Protein AF-0000000077437365 (afdb_homodimer)

Organism: NCBI:txid325984

Radius of gyration: 22.64 Å; Cα contacts (8 Å, |Δi|>4): 646; chains: 2; bounding box: 51×60×56 Å

Secondary structure (DSSP, 8-state):
----SEEEEE-TT-HHHHHHHHHHHHHT---EEEE--TTS--HHHHHH-TTT--S-EEEETTEEEESHHHHHHHHHHHS-SSS--S-SSHHHHHHHHHHHHHIIIIIHHHHHHHHH--HHHHHHHHHHHHHHHHHHHGGGTT-SBTTBSS--HHHHHHTHHHHHHHHHHHHHT--SS-TTT-HHHHHHHHHHHTSHHHHHHSPPHHHHHHHHHHHHHHHHTT----/----SEEEEE-TT-HHHHHHHHHHHHHT---EEEE--TTS--HHHHHH-TTT--S-EEEETTEEEESHHHHHHHHHHHS-SSS--S-SSHHHHHHHHHHHHHIIIIIHHHHHHHHH--HHHHHHHHHHHHHHHHHHHGGGTT-SBTTBSS--HHHHHHTHHHHHHHHHHHHHT--SS-TTT-HHHHHHHHHHHTSHHHHHHSPPHHHHHHHHHHHHHHHHTT----

pLDDT: mean 95.05, std 9.19, range [33.5, 98.88]

Structure (mmCIF, N/CA/C/O backbone):
data_AF-0000000077437365-model_v1
#
loop_
_entity.id
_entity.type
_entity.pdbx_description
1 polymer 'glutathione transferase'
#
loop_
_atom_site.group_PDB
_atom_site.id
_atom_site.type_symbol
_atom_site.label_atom_id
_atom_site.label_alt_id
_atom_site.label_comp_id
_atom_site.label_asym_id
_atom_site.label_entity_id
_atom_site.label_seq_id
_atom_site.pdbx_PDB_ins_code
_atom_site.Cartn_x
_atom_site.Cartn_y
_atom_site.Cartn_z
_atom_site.occupancy
_atom_site.B_iso_or_equiv
_atom_site.auth_seq_id
_atom_site.auth_comp_id
_atom_site.auth_asym_id
_atom_site.auth_atom_id
_atom_site.pdbx_PDB_model_num
ATOM 1 N N . MET A 1 1 ? -15.305 -13.414 27.797 1 33.5 1 MET A N 1
ATOM 2 C CA . MET A 1 1 ? -16.156 -12.352 27.297 1 33.5 1 MET A CA 1
ATOM 3 C C . MET A 1 1 ? -15.422 -11.492 26.266 1 33.5 1 MET A C 1
ATOM 5 O O . MET A 1 1 ? -14.312 -11.023 26.531 1 33.5 1 MET A O 1
ATOM 9 N N . GLY A 1 2 ? -15.43 -11.703 24.984 1 44.16 2 GLY A N 1
ATOM 10 C CA . GLY A 1 2 ? -14.586 -11.062 23.984 1 44.16 2 GLY A CA 1
ATOM 11 C C . GLY A 1 2 ? -14.422 -9.57 24.219 1 44.16 2 GLY A C 1
ATOM 12 O O . GLY A 1 2 ? -15.297 -8.93 24.797 1 44.16 2 GLY A O 1
ATOM 13 N N . GLU A 1 3 ? -13.312 -9.008 24.547 1 58.38 3 GLU A N 1
ATOM 14 C CA . GLU A 1 3 ? -13.109 -7.59 24.844 1 58.38 3 GLU A CA 1
ATOM 15 C C . GLU A 1 3 ? -13.867 -6.703 23.859 1 58.38 3 GLU A C 1
ATOM 17 O O . GLU A 1 3 ? -13.641 -6.785 22.641 1 58.38 3 GLU A O 1
ATOM 22 N N . LYS A 1 4 ? -15.164 -6.273 24.141 1 76.44 4 LYS A N 1
ATOM 23 C CA . LYS A 1 4 ? -16.031 -5.371 23.391 1 76.44 4 LYS A CA 1
ATOM 24 C C . LYS A 1 4 ? -15.469 -3.955 23.375 1 76.44 4 LYS A C 1
ATOM 26 O O . LYS A 1 4 ? -14.82 -3.527 24.344 1 76.44 4 LYS A O 1
ATOM 31 N N . GLY A 1 5 ? -15.398 -3.414 22.234 1 92.94 5 GLY A N 1
ATOM 32 C CA . GLY A 1 5 ? -15.031 -2.014 22.109 1 92.94 5 GLY A CA 1
ATOM 33 C C . GLY A 1 5 ? -13.953 -1.767 21.078 1 92.94 5 GLY A C 1
ATOM 34 O O . GLY A 1 5 ? -13.688 -2.621 20.219 1 92.94 5 GLY A O 1
ATOM 35 N N . VAL A 1 6 ? -13.477 -0.601 21.016 1 97.94 6 VAL A N 1
ATOM 36 C CA . VAL A 1 6 ? -12.469 -0.146 20.062 1 97.94 6 VAL A CA 1
ATOM 37 C C . VAL A 1 6 ? -11.234 0.334 20.797 1 97.94 6 VAL A C 1
ATOM 39 O O . VAL A 1 6 ? -11.328 1.179 21.703 1 97.94 6 VAL A O 1
ATOM 42 N N . LYS A 1 7 ? -10.062 -0.331 20.484 1 98.44 7 LYS A N 1
ATOM 43 C CA . LYS A 1 7 ? -8.766 0.087 21.016 1 98.44 7 LYS A CA 1
ATOM 44 C C . LYS A 1 7 ? -7.809 0.462 19.875 1 98.44 7 LYS A C 1
ATOM 46 O O . LYS A 1 7 ? -7.781 -0.195 18.844 1 98.44 7 LYS A O 1
ATOM 51 N N . LEU A 1 8 ? -7.121 1.479 20.125 1 98.69 8 LEU A N 1
ATOM 52 C CA . LEU A 1 8 ? -6.09 1.89 19.172 1 98.69 8 LEU A CA 1
ATOM 53 C C . LEU A 1 8 ? -4.715 1.881 19.828 1 98.69 8 LEU A C 1
ATOM 55 O O . LEU A 1 8 ? -4.453 2.67 20.734 1 98.69 8 LEU A O 1
ATOM 59 N N . PHE A 1 9 ? -3.896 0.957 19.422 1 98.81 9 PHE A N 1
ATOM 60 C CA . PHE A 1 9 ? -2.498 0.958 19.828 1 98.81 9 PHE A CA 1
ATOM 61 C C . PHE A 1 9 ? -1.676 1.894 18.953 1 98.81 9 PHE A C 1
ATOM 63 O O . PHE A 1 9 ? -1.626 1.725 17.734 1 98.81 9 PHE A O 1
ATOM 70 N N . GLY A 1 10 ? -1.161 2.904 19.484 1 98.25 10 GLY A N 1
ATOM 71 C CA . GLY A 1 10 ? -0.359 3.906 18.797 1 98.25 10 GLY A CA 1
ATOM 72 C C . GLY A 1 10 ? 0.578 4.652 19.734 1 98.25 10 GLY A C 1
ATOM 73 O O . GLY A 1 10 ? 0.905 4.168 20.812 1 98.25 10 GLY A O 1
ATOM 74 N N . THR A 1 11 ? 1.2 5.715 19.266 1 97.25 11 THR A N 1
ATOM 75 C CA . THR A 1 11 ? 1.955 6.66 20.078 1 97.25 11 THR A CA 1
ATOM 76 C C . THR A 1 11 ? 1.643 8.094 19.672 1 97.25 11 THR A C 1
ATOM 78 O O . THR A 1 11 ? 1.29 8.359 18.531 1 97.25 11 THR A O 1
ATOM 81 N N . TRP A 1 12 ? 1.756 8.969 20.547 1 94.12 12 TRP A N 1
ATOM 82 C CA . TRP A 1 12 ? 1.312 10.344 20.359 1 94.12 12 TRP A CA 1
ATOM 83 C C . TRP A 1 12 ? 2.166 11.055 19.297 1 94.12 12 TRP A C 1
ATOM 85 O O . TRP A 1 12 ? 1.71 12 18.656 1 94.12 12 TRP A O 1
ATOM 95 N N . VAL A 1 13 ? 3.307 10.594 19.078 1 94.5 13 VAL A N 1
ATOM 96 C CA . VAL A 1 13 ? 4.223 11.289 18.188 1 94.5 13 VAL A CA 1
ATOM 97 C C . VAL A 1 13 ? 4.086 10.734 16.781 1 94.5 13 VAL A C 1
ATOM 99 O O . VAL A 1 13 ? 4.641 11.297 15.828 1 94.5 13 VAL A O 1
ATOM 102 N N . SER A 1 14 ? 3.393 9.641 16.578 1 96.19 14 SER A N 1
ATOM 103 C CA . SER A 1 14 ? 3.352 8.945 15.305 1 96.19 14 SER A CA 1
ATOM 104 C C . SER A 1 14 ? 2.301 9.547 14.375 1 96.19 14 SER A C 1
ATOM 106 O O . SER A 1 14 ? 1.108 9.539 14.695 1 96.19 14 SER A O 1
ATOM 108 N N . PRO A 1 15 ? 2.723 10.008 13.234 1 96.88 15 PRO A N 1
ATOM 109 C CA . PRO A 1 15 ? 1.74 10.5 12.266 1 96.88 15 PRO A CA 1
ATOM 110 C C . PRO A 1 15 ? 0.809 9.398 11.766 1 96.88 15 PRO A C 1
ATOM 112 O O . PRO A 1 15 ? -0.295 9.688 11.289 1 96.88 15 PRO A O 1
ATOM 115 N N . PHE A 1 16 ? 1.239 8.133 11.812 1 98.12 16 PHE A N 1
ATOM 116 C CA . PHE A 1 16 ? 0.418 7.02 11.359 1 98.12 16 PHE A CA 1
ATOM 117 C C . PHE A 1 16 ? -0.688 6.719 12.367 1 98.12 16 PHE A C 1
ATOM 119 O O . PHE A 1 16 ? -1.803 6.359 11.977 1 98.12 16 PHE A O 1
ATOM 126 N N . SER A 1 17 ? -0.371 6.867 13.625 1 98.31 17 SER A N 1
ATOM 127 C CA . SER A 1 17 ? -1.405 6.762 14.648 1 98.31 17 SER A CA 1
ATOM 128 C C . SER A 1 17 ? -2.447 7.863 14.492 1 98.31 17 SER A C 1
ATOM 130 O O . SER A 1 17 ? -3.645 7.621 14.664 1 98.31 17 SER A O 1
ATOM 132 N N . LEU A 1 18 ? -1.941 9.039 14.188 1 98.19 18 LEU A N 1
ATOM 133 C CA . LEU A 1 18 ? -2.83 10.188 14.039 1 98.19 18 LEU A CA 1
ATOM 134 C C . LEU A 1 18 ? -3.822 9.961 12.906 1 98.19 18 LEU A C 1
ATOM 136 O O . LEU A 1 18 ? -4.977 10.383 12.992 1 98.19 18 LEU A O 1
ATOM 140 N N . ARG A 1 19 ? -3.396 9.328 11.797 1 98.69 19 ARG A N 1
ATOM 141 C CA . ARG A 1 19 ? -4.297 8.984 10.703 1 98.69 19 ARG A CA 1
ATOM 142 C C . ARG A 1 19 ? -5.539 8.266 11.211 1 98.69 19 ARG A C 1
ATOM 144 O O . ARG A 1 19 ? -6.664 8.656 10.891 1 98.69 19 ARG A O 1
ATOM 151 N N . VAL A 1 20 ? -5.301 7.262 12.047 1 98.75 20 VAL A N 1
ATOM 152 C CA . VAL A 1 20 ? -6.379 6.398 12.516 1 98.75 20 VAL A CA 1
ATOM 153 C C . VAL A 1 20 ? -7.254 7.164 13.508 1 98.75 20 VAL A C 1
ATOM 155 O O . VAL A 1 20 ? -8.484 7.062 13.469 1 98.75 20 VAL A O 1
ATOM 158 N N . GLU A 1 21 ? -6.621 7.977 14.336 1 98.62 21 GLU A N 1
ATOM 159 C CA . GLU A 1 21 ? -7.383 8.789 15.273 1 98.62 21 GLU A CA 1
ATOM 160 C C . GLU A 1 21 ? -8.328 9.742 14.539 1 98.62 21 GLU A C 1
ATOM 162 O O . GLU A 1 21 ? -9.492 9.875 14.922 1 98.62 21 GLU A O 1
ATOM 167 N N . LEU A 1 22 ? -7.812 10.398 13.562 1 98.62 22 LEU A N 1
ATOM 168 C CA . LEU A 1 22 ? -8.641 11.328 12.805 1 98.62 22 LEU A CA 1
ATOM 169 C C . LEU A 1 22 ? -9.828 10.617 12.172 1 98.62 22 LEU A C 1
ATOM 171 O O . LEU A 1 22 ? -10.953 11.125 12.203 1 98.62 22 LEU A O 1
ATOM 175 N N . ALA A 1 23 ? -9.609 9.43 11.586 1 98.62 23 ALA A N 1
ATOM 176 C CA . ALA A 1 23 ? -10.695 8.656 10.984 1 98.62 23 ALA A CA 1
ATOM 177 C C . ALA A 1 23 ? -11.766 8.312 12.016 1 98.62 23 ALA A C 1
ATOM 179 O O . ALA A 1 23 ? -12.961 8.484 11.758 1 98.62 23 ALA A O 1
ATOM 180 N N . LEU A 1 24 ? -11.328 7.824 13.195 1 98.5 24 LEU A N 1
ATOM 181 C CA . LEU A 1 24 ? -12.25 7.441 14.25 1 98.5 24 LEU A CA 1
ATOM 182 C C . LEU A 1 24 ? -13.062 8.648 14.727 1 98.5 24 LEU A C 1
ATOM 184 O O . LEU A 1 24 ? -14.273 8.555 14.891 1 98.5 24 LEU A O 1
ATOM 188 N N . LYS A 1 25 ? -12.422 9.75 14.898 1 98.25 25 LYS A N 1
ATOM 189 C CA . LYS A 1 25 ? -13.078 10.953 15.398 1 98.25 25 LYS A CA 1
ATOM 190 C C . LYS A 1 25 ? -14.062 11.516 14.375 1 98.25 25 LYS A C 1
ATOM 192 O O . LYS A 1 25 ? -15.156 11.953 14.734 1 98.25 25 LYS A O 1
ATOM 197 N N . LEU A 1 26 ? -13.641 11.531 13.141 1 98.06 26 LEU A N 1
ATOM 198 C CA . LEU A 1 26 ? -14.539 11.992 12.094 1 98.06 26 LEU A CA 1
ATOM 199 C C . LEU A 1 26 ? -15.812 11.148 12.062 1 98.06 26 LEU A C 1
ATOM 201 O O . LEU A 1 26 ? -16.906 11.664 11.789 1 98.06 26 LEU A O 1
ATOM 205 N N . LYS A 1 27 ? -15.656 9.812 12.367 1 97.62 27 LYS A N 1
ATOM 206 C CA . LYS A 1 27 ? -16.781 8.883 12.344 1 97.62 27 LYS A CA 1
ATOM 207 C C . LYS A 1 27 ? -17.547 8.906 13.664 1 97.62 27 LYS A C 1
ATOM 209 O O . LYS A 1 27 ? -18.609 8.297 13.789 1 97.62 27 LYS A O 1
ATOM 214 N N . GLY A 1 28 ? -17 9.586 14.625 1 96.94 28 GLY A N 1
ATOM 215 C CA . GLY A 1 28 ? -17.625 9.656 15.93 1 96.94 28 GLY A CA 1
ATOM 216 C C . GLY A 1 28 ? -17.516 8.359 16.719 1 96.94 28 GLY A C 1
ATOM 217 O O . GLY A 1 28 ? -18.391 8.039 17.516 1 96.94 28 GLY A O 1
ATOM 218 N N . VAL A 1 29 ? -16.531 7.613 16.5 1 97.12 29 VAL A N 1
ATOM 219 C CA . VAL A 1 29 ? -16.344 6.328 17.156 1 97.12 29 VAL A CA 1
ATOM 220 C C . VAL A 1 29 ? -15.547 6.523 18.453 1 97.12 29 VAL A C 1
ATOM 222 O O . VAL A 1 29 ? -14.461 7.102 18.438 1 97.12 29 VAL A O 1
ATOM 225 N N . GLU A 1 30 ? -16.062 6.082 19.531 1 97.06 30 GLU A N 1
ATOM 226 C CA . GLU A 1 30 ? -15.336 6.082 20.797 1 97.06 30 GLU A CA 1
ATOM 227 C C . GLU A 1 30 ? -14.281 4.977 20.812 1 97.06 30 GLU A C 1
ATOM 229 O O . GLU A 1 30 ? -14.531 3.863 20.359 1 97.06 30 GLU A O 1
ATOM 234 N N . TYR A 1 31 ? -13.125 5.344 21.391 1 97.88 31 TYR A N 1
ATOM 235 C CA . TYR A 1 31 ? -12.039 4.363 21.438 1 97.88 31 TYR A CA 1
ATOM 236 C C . TYR A 1 31 ? -11.125 4.617 22.625 1 97.88 31 TYR A C 1
ATOM 238 O O . TYR A 1 31 ? -11.102 5.723 23.172 1 97.88 31 TYR A O 1
ATOM 246 N N . GLU A 1 32 ? -10.461 3.582 23 1 97.88 32 GLU A N 1
ATOM 247 C CA . GLU A 1 32 ? -9.383 3.668 23.984 1 97.88 32 GLU A CA 1
ATOM 248 C C . GLU A 1 32 ? -8.023 3.74 23.312 1 97.88 32 GLU A C 1
ATOM 250 O O . GLU A 1 32 ? -7.684 2.883 22.484 1 97.88 32 GLU A O 1
ATOM 255 N N . PHE A 1 33 ? -7.332 4.754 23.609 1 97.56 33 PHE A N 1
ATOM 256 C CA . PHE A 1 33 ? -5.996 4.91 23.047 1 97.56 33 PHE A CA 1
ATOM 257 C C . PHE A 1 33 ? -4.949 4.25 23.938 1 97.56 33 PHE A C 1
ATOM 259 O O . PHE A 1 33 ? -4.824 4.598 25.109 1 97.56 33 PHE A O 1
ATOM 266 N N . MET A 1 34 ? -4.266 3.311 23.406 1 97.75 34 MET A N 1
ATOM 267 C CA . MET A 1 34 ? -3.178 2.611 24.078 1 97.75 34 MET A CA 1
ATOM 268 C C . MET A 1 34 ? -1.824 3.152 23.641 1 97.75 34 MET A C 1
ATOM 270 O O . MET A 1 34 ? -1.322 2.785 22.578 1 97.75 34 MET A O 1
ATOM 274 N N . ASP A 1 35 ? -1.253 3.98 24.438 1 96.75 35 ASP A N 1
ATOM 275 C CA . ASP A 1 35 ? 0.008 4.637 24.109 1 96.75 35 ASP A CA 1
ATOM 276 C C . ASP A 1 35 ? 1.184 3.672 24.25 1 96.75 35 ASP A C 1
ATOM 278 O O . ASP A 1 35 ? 1.515 3.26 25.375 1 96.75 35 ASP A O 1
ATOM 282 N N . GLU A 1 36 ? 1.827 3.357 23.203 1 97.44 36 GLU A N 1
ATOM 283 C CA . GLU A 1 36 ? 2.887 2.352 23.172 1 97.44 36 GLU A CA 1
ATOM 284 C C . GLU A 1 36 ? 4.262 2.994 23.312 1 97.44 36 GLU A C 1
ATOM 286 O O . GLU A 1 36 ? 4.492 4.102 22.812 1 97.44 36 GLU A O 1
ATOM 291 N N . ASP A 1 37 ? 5.156 2.297 24 1 94.94 37 ASP A N 1
ATOM 292 C CA . ASP A 1 37 ? 6.59 2.57 23.984 1 94.94 37 ASP A CA 1
ATOM 293 C C . ASP A 1 37 ? 7.281 1.811 22.859 1 94.94 37 ASP A C 1
ATOM 295 O O . ASP A 1 37 ? 7.414 0.586 22.906 1 94.94 37 ASP A O 1
ATOM 299 N N . LEU A 1 38 ? 7.746 2.535 21.953 1 92.19 38 LEU A N 1
ATOM 300 C CA . LEU A 1 38 ? 8.281 1.894 20.766 1 92.19 38 LEU A CA 1
ATOM 301 C C . LEU A 1 38 ? 9.594 1.177 21.062 1 92.19 38 LEU A C 1
ATOM 303 O O . LEU A 1 38 ? 10.016 0.298 20.312 1 92.19 38 LEU A O 1
ATOM 307 N N . GLN A 1 39 ? 10.234 1.602 22.094 1 92.19 39 GLN A N 1
ATOM 308 C CA . GLN A 1 39 ? 11.461 0.928 22.5 1 92.19 39 GLN A CA 1
ATOM 309 C C . GLN A 1 39 ? 11.156 -0.346 23.281 1 92.19 39 GLN A C 1
ATOM 311 O O . GLN A 1 39 ? 12 -1.245 23.359 1 92.19 39 GLN A O 1
ATOM 316 N N . ASN A 1 40 ? 10.062 -0.322 23.891 1 95.31 40 ASN A N 1
ATOM 317 C CA . ASN A 1 40 ? 9.586 -1.465 24.656 1 95.31 40 ASN A CA 1
ATOM 318 C C . ASN A 1 40 ? 8.117 -1.753 24.375 1 95.31 40 ASN A C 1
ATOM 320 O O . ASN A 1 40 ? 7.254 -1.478 25.219 1 95.31 40 ASN A O 1
ATOM 324 N N . LYS A 1 41 ? 7.887 -2.391 23.312 1 96.94 41 LYS A N 1
ATOM 325 C CA . LYS A 1 41 ? 6.527 -2.641 22.859 1 96.94 41 LYS A CA 1
ATOM 326 C C . LYS A 1 41 ? 5.773 -3.557 23.812 1 96.94 41 LYS A C 1
ATOM 328 O O . LYS A 1 41 ? 6.344 -4.512 24.344 1 96.94 41 LYS A O 1
ATOM 333 N N . SER A 1 42 ? 4.562 -3.344 24.062 1 97.75 42 SER A N 1
ATOM 334 C CA . SER A 1 42 ? 3.756 -4.113 25.016 1 97.75 42 SER A CA 1
ATOM 335 C C . SER A 1 42 ? 3.477 -5.516 24.484 1 97.75 42 SER A C 1
ATOM 337 O O . SER A 1 42 ? 3.451 -5.73 23.266 1 97.75 42 SER A O 1
ATOM 339 N N . GLN A 1 43 ? 3.229 -6.402 25.359 1 97.56 43 GLN A N 1
ATOM 340 C CA . GLN A 1 43 ? 2.842 -7.762 24.984 1 97.56 43 GLN A CA 1
ATOM 341 C C . GLN A 1 43 ? 1.502 -7.773 24.266 1 97.56 43 GLN A C 1
ATOM 343 O O . GLN A 1 43 ? 1.283 -8.602 23.375 1 97.56 43 GLN A O 1
ATOM 348 N N . GLU A 1 44 ? 0.685 -6.855 24.594 1 97.06 44 GLU A N 1
ATOM 349 C CA . GLU A 1 44 ? -0.625 -6.77 23.969 1 97.06 44 GLU A CA 1
ATOM 350 C C . GLU A 1 44 ? -0.499 -6.387 22.484 1 97.06 44 GLU A C 1
ATOM 352 O O . GLU A 1 44 ? -1.136 -6.996 21.625 1 97.06 44 GLU A O 1
ATOM 357 N N . LEU A 1 45 ? 0.333 -5.371 22.219 1 97.88 45 LEU A N 1
ATOM 358 C CA . LEU A 1 45 ? 0.565 -4.984 20.844 1 97.88 45 LEU A CA 1
ATOM 359 C C . LEU A 1 45 ? 1.13 -6.148 20.031 1 97.88 45 LEU A C 1
ATOM 361 O O . LEU A 1 45 ? 0.66 -6.43 18.922 1 97.88 45 LEU A O 1
ATOM 365 N N . LEU A 1 46 ? 2.09 -6.836 20.656 1 97.75 46 LEU A N 1
ATOM 366 C CA . LEU A 1 46 ? 2.744 -7.945 19.969 1 97.75 46 LEU A CA 1
ATOM 367 C C . LEU A 1 46 ? 1.775 -9.102 19.766 1 97.75 46 LEU A C 1
ATOM 369 O O . LEU A 1 46 ? 1.865 -9.82 18.766 1 97.75 46 LEU A O 1
ATOM 373 N N . HIS A 1 47 ? 0.836 -9.258 20.641 1 97.44 47 HIS A N 1
ATOM 374 C CA . HIS A 1 47 ? -0.209 -10.266 20.516 1 97.44 47 HIS A CA 1
ATOM 375 C C . HIS A 1 47 ? -1.142 -9.938 19.344 1 97.44 47 HIS A C 1
ATOM 377 O O . HIS A 1 47 ? -1.458 -10.805 18.531 1 97.44 47 HIS A O 1
ATOM 383 N N . TYR A 1 48 ? -1.511 -8.68 19.219 1 97.19 48 TYR A N 1
ATOM 384 C CA . TYR A 1 48 ? -2.494 -8.273 18.234 1 97.19 48 TYR A CA 1
ATOM 385 C C . TYR A 1 48 ? -1.846 -8.102 16.859 1 97.19 48 TYR A C 1
ATOM 387 O O . TYR A 1 48 ? -2.523 -8.172 15.828 1 97.19 48 TYR A O 1
ATOM 395 N N . ASN A 1 49 ? -0.572 -7.891 16.859 1 97.38 49 ASN A N 1
ATOM 396 C CA . ASN A 1 49 ? 0.158 -7.77 15.602 1 97.38 49 ASN A CA 1
ATOM 397 C C . ASN A 1 49 ? 1.496 -8.5 15.648 1 97.38 49 ASN A C 1
ATOM 399 O O . ASN A 1 49 ? 2.555 -7.871 15.617 1 97.38 49 ASN A O 1
ATOM 403 N N . PRO A 1 50 ? 1.477 -9.781 15.625 1 96.19 50 PRO A N 1
ATOM 404 C CA . PRO A 1 50 ? 2.699 -10.578 15.734 1 96.19 50 PRO A CA 1
ATOM 405 C C . PRO A 1 50 ? 3.518 -10.586 14.445 1 96.19 50 PRO A C 1
ATOM 407 O O . PRO A 1 50 ? 4.672 -11.023 14.453 1 96.19 50 PRO A O 1
ATOM 410 N N . ILE A 1 51 ? 2.965 -10.117 13.414 1 95.31 51 ILE A N 1
ATOM 411 C CA . ILE A 1 51 ? 3.6 -10.242 12.109 1 95.31 51 ILE A CA 1
ATOM 412 C C . ILE A 1 51 ? 4.543 -9.062 11.875 1 95.31 51 ILE A C 1
ATOM 414 O O . ILE A 1 51 ? 5.75 -9.25 11.719 1 95.31 51 ILE A O 1
ATOM 418 N N . THR A 1 52 ? 4.004 -7.836 11.906 1 95.12 52 THR A N 1
ATOM 419 C CA . THR A 1 52 ? 4.832 -6.672 11.617 1 95.12 52 THR A CA 1
ATOM 420 C C . THR A 1 52 ? 5.289 -6 12.914 1 95.12 52 THR A C 1
ATOM 422 O O . THR A 1 52 ? 6.246 -5.223 12.906 1 95.12 52 THR A O 1
ATOM 425 N N . LYS A 1 53 ? 4.477 -6.18 13.992 1 96.81 53 LYS A N 1
ATOM 426 C CA . LYS A 1 53 ? 4.797 -5.676 15.32 1 96.81 53 LYS A CA 1
ATOM 427 C C . LYS A 1 53 ? 4.879 -4.152 15.328 1 96.81 53 LYS A C 1
ATOM 429 O O . LYS A 1 53 ? 5.621 -3.568 16.125 1 96.81 53 LYS A O 1
ATOM 434 N N . LYS A 1 54 ? 4.191 -3.533 14.414 1 97.12 54 LYS A N 1
ATOM 435 C CA . LYS A 1 54 ? 4.227 -2.08 14.281 1 97.12 54 LYS A CA 1
ATOM 436 C C . LYS A 1 54 ? 2.906 -1.459 14.734 1 97.12 54 LYS A C 1
ATOM 438 O O . LYS A 1 54 ? 1.906 -2.16 14.898 1 97.12 54 LYS A O 1
ATOM 443 N N . ILE A 1 55 ? 2.971 -0.203 15.031 1 98 55 ILE A N 1
ATOM 444 C CA . ILE A 1 55 ? 1.775 0.613 15.219 1 98 55 ILE A CA 1
ATOM 445 C C . ILE A 1 55 ? 1.455 1.359 13.922 1 98 55 ILE A C 1
ATOM 447 O O . ILE A 1 55 ? 2.33 1.542 13.07 1 98 55 ILE A O 1
ATOM 451 N N . PRO A 1 56 ? 0.199 1.744 13.727 1 98.62 56 PRO A N 1
ATOM 452 C CA . PRO A 1 56 ? -0.968 1.578 14.602 1 98.62 56 PRO A CA 1
ATOM 453 C C . PRO A 1 56 ? -1.628 0.209 14.445 1 98.62 56 PRO A C 1
ATOM 455 O O . PRO A 1 56 ? -1.51 -0.422 13.391 1 98.62 56 PRO A O 1
ATOM 458 N N . VAL A 1 57 ? -2.223 -0.266 15.492 1 98.81 57 VAL A N 1
ATOM 459 C CA . VAL A 1 57 ? -3.109 -1.425 15.469 1 98.81 57 VAL A CA 1
ATOM 460 C C . VAL A 1 57 ? -4.473 -1.05 16.047 1 98.81 57 VAL A C 1
ATOM 462 O O . VAL A 1 57 ? -4.559 -0.563 17.172 1 98.81 57 VAL A O 1
ATOM 465 N N . LEU A 1 58 ? -5.488 -1.19 15.258 1 98.88 58 LEU A N 1
ATOM 466 C CA . LEU A 1 58 ? -6.859 -1.038 15.727 1 98.88 58 LEU A CA 1
ATOM 467 C C . LEU A 1 58 ? -7.457 -2.387 16.109 1 98.88 58 LEU A C 1
ATOM 469 O O . LEU A 1 58 ? -7.391 -3.346 15.336 1 98.88 58 LEU A O 1
ATOM 473 N N . VAL A 1 59 ? -7.91 -2.494 17.312 1 98.62 59 VAL A N 1
ATOM 474 C CA . VAL A 1 59 ? -8.609 -3.697 17.75 1 98.62 59 VAL A CA 1
ATOM 475 C C . VAL A 1 59 ? -10.102 -3.406 17.891 1 98.62 59 VAL A C 1
ATOM 477 O O . VAL A 1 59 ? -10.5 -2.588 18.719 1 98.62 59 VAL A O 1
ATOM 480 N N . HIS A 1 60 ? -10.906 -3.959 17.016 1 98.31 60 HIS A N 1
ATOM 481 C CA . HIS A 1 60 ? -12.359 -3.826 17.047 1 98.31 60 HIS A CA 1
ATOM 482 C C . HIS A 1 60 ? -13.031 -5.148 17.406 1 98.31 60 HIS A C 1
ATOM 484 O O . HIS A 1 60 ? -13.039 -6.086 16.609 1 98.31 60 HIS A O 1
ATOM 490 N N . ASN A 1 61 ? -13.609 -5.285 18.641 1 96.25 61 ASN A N 1
ATOM 491 C CA . ASN A 1 61 ? -14.227 -6.512 19.141 1 96.25 61 ASN A CA 1
ATOM 492 C C . ASN A 1 61 ? -13.266 -7.695 19.062 1 96.25 61 ASN A C 1
ATOM 494 O O . ASN A 1 61 ? -13.602 -8.734 18.484 1 96.25 61 ASN A O 1
ATOM 498 N N . ALA A 1 62 ? -12.039 -7.418 19.484 1 95.12 62 ALA A N 1
ATOM 499 C CA . ALA A 1 62 ? -10.984 -8.414 19.656 1 95.12 62 ALA A CA 1
ATOM 500 C C . ALA A 1 62 ? -10.383 -8.805 18.312 1 95.12 62 ALA A C 1
ATOM 502 O O . ALA A 1 62 ? -9.617 -9.766 18.219 1 95.12 62 ALA A O 1
ATOM 503 N N . LYS A 1 63 ? -10.711 -8.062 17.266 1 97 63 LYS A N 1
ATOM 504 C CA . LYS A 1 63 ? -10.156 -8.305 15.945 1 97 63 LYS A CA 1
ATOM 505 C C . LYS A 1 63 ? -9.133 -7.227 15.57 1 97 63 LYS A C 1
ATOM 507 O O . LYS A 1 63 ? -9.484 -6.055 15.445 1 97 63 LYS A O 1
ATOM 512 N N . PRO A 1 64 ? -7.918 -7.59 15.367 1 98.31 64 PRO A N 1
ATOM 513 C CA . PRO A 1 64 ? -6.863 -6.602 15.117 1 98.31 64 PRO A CA 1
ATOM 514 C C . PRO A 1 64 ? -6.75 -6.223 13.641 1 98.31 64 PRO A C 1
ATOM 516 O O . PRO A 1 64 ? -6.938 -7.07 12.766 1 98.31 64 PRO A O 1
ATOM 519 N N . LEU A 1 65 ? -6.492 -5.031 13.414 1 98.5 65 LEU A N 1
ATOM 520 C CA . LEU A 1 65 ? -6.188 -4.469 12.102 1 98.5 65 LEU A CA 1
ATOM 521 C C . LEU A 1 65 ? -4.895 -3.656 12.148 1 98.5 65 LEU A C 1
ATOM 523 O O . LEU A 1 65 ? -4.699 -2.842 13.055 1 98.5 65 LEU A O 1
ATOM 527 N N . ALA A 1 66 ? -4.051 -3.889 11.125 1 98.06 66 ALA A N 1
ATOM 528 C CA . ALA A 1 66 ? -2.801 -3.137 11.031 1 98.06 66 ALA A CA 1
ATOM 529 C C . ALA A 1 66 ? -2.699 -2.402 9.703 1 98.06 66 ALA A C 1
ATOM 531 O O . ALA A 1 66 ? -3.502 -2.637 8.797 1 98.06 66 ALA A O 1
ATOM 532 N N . GLU A 1 67 ? -1.693 -1.526 9.609 1 9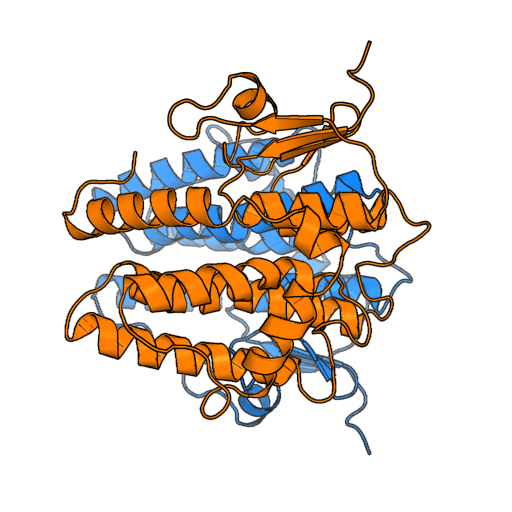7.94 67 GLU A N 1
ATOM 533 C CA . GLU A 1 67 ? -1.48 -0.632 8.469 1 97.94 67 GLU A CA 1
ATOM 534 C C . GLU A 1 67 ? -2.473 0.526 8.492 1 97.94 67 GLU A C 1
ATOM 536 O O . GLU A 1 67 ? -3.674 0.325 8.297 1 97.94 67 GLU A O 1
ATOM 541 N N . SER A 1 68 ? -1.988 1.686 8.641 1 98.62 68 SER A N 1
ATOM 542 C CA . SER A 1 68 ? -2.82 2.857 8.891 1 98.62 68 SER A CA 1
ATOM 543 C C . SER A 1 68 ? -3.809 3.09 7.754 1 98.62 68 SER A C 1
ATOM 545 O O . SER A 1 68 ? -4.984 3.377 7.996 1 98.62 68 SER A O 1
ATOM 547 N N . THR A 1 69 ? -3.352 2.91 6.469 1 98.62 69 THR A N 1
ATOM 548 C CA . THR A 1 69 ? -4.238 3.166 5.336 1 98.62 69 THR A CA 1
ATOM 549 C C . THR A 1 69 ? -5.336 2.109 5.262 1 98.62 69 THR A C 1
ATOM 551 O O . THR A 1 69 ? -6.469 2.41 4.883 1 98.62 69 THR A O 1
ATOM 554 N N . VAL A 1 70 ? -5.039 0.875 5.672 1 98.69 70 VAL A N 1
ATOM 555 C CA . VAL A 1 70 ? -6.016 -0.206 5.734 1 98.69 70 VAL A CA 1
ATOM 556 C C . VAL A 1 70 ? -7.035 0.079 6.836 1 98.69 70 VAL A C 1
ATOM 558 O O . VAL A 1 70 ? -8.242 -0.089 6.637 1 98.69 70 VAL A O 1
ATOM 561 N N . ILE A 1 71 ? -6.527 0.54 7.945 1 98.81 71 ILE A N 1
ATOM 562 C CA . ILE A 1 71 ? -7.371 0.8 9.102 1 98.81 71 ILE A CA 1
ATOM 563 C C . ILE A 1 71 ? -8.359 1.916 8.781 1 98.81 71 ILE A C 1
ATOM 565 O O . ILE A 1 71 ? -9.547 1.824 9.117 1 98.81 71 ILE A O 1
ATOM 569 N N . ILE A 1 72 ? -7.91 2.961 8.102 1 98.81 72 ILE A N 1
ATOM 570 C CA . ILE A 1 72 ? -8.781 4.086 7.777 1 98.81 72 ILE A CA 1
ATOM 571 C C . ILE A 1 72 ? -9.938 3.611 6.898 1 98.81 72 ILE A C 1
ATOM 573 O O . ILE A 1 72 ? -11.094 3.971 7.137 1 98.81 72 ILE A O 1
ATOM 577 N N . GLU A 1 73 ? -9.609 2.812 5.898 1 98.5 73 GLU A N 1
ATOM 578 C CA . GLU A 1 73 ? -10.672 2.295 5.043 1 98.5 73 GLU A CA 1
ATOM 579 C C . GLU A 1 73 ? -11.617 1.383 5.82 1 98.5 73 GLU A C 1
ATOM 581 O O . GLU A 1 73 ? -12.828 1.424 5.617 1 98.5 73 GLU A O 1
ATOM 586 N N . TYR A 1 74 ? -11.109 0.575 6.719 1 98.69 74 TYR A N 1
ATOM 587 C CA . TYR A 1 74 ? -11.945 -0.281 7.555 1 98.69 74 TYR A CA 1
ATOM 588 C C . TYR A 1 74 ? -12.914 0.549 8.391 1 98.69 74 TYR A C 1
ATOM 590 O O . TYR A 1 74 ? -14.102 0.227 8.477 1 98.69 74 TYR A O 1
ATOM 598 N N . VAL A 1 75 ? -12.406 1.605 8.984 1 98.56 75 VAL A N 1
ATOM 599 C CA . VAL A 1 75 ? -13.234 2.469 9.82 1 98.56 75 VAL A CA 1
ATOM 600 C C . VAL A 1 75 ? -14.398 3.018 9.008 1 98.56 75 VAL A C 1
ATOM 602 O O . VAL A 1 75 ? -15.539 3.029 9.469 1 98.56 75 VAL A O 1
ATOM 605 N N . ASP A 1 76 ? -14.062 3.424 7.805 1 98.12 76 ASP A N 1
ATOM 606 C CA . ASP A 1 76 ? -15.109 3.955 6.941 1 98.12 76 ASP A CA 1
ATOM 607 C C . ASP A 1 76 ? -16.141 2.879 6.602 1 98.12 76 ASP A C 1
ATOM 609 O O . ASP A 1 76 ? -17.344 3.16 6.535 1 98.12 76 ASP A O 1
ATOM 613 N N . GLU A 1 77 ? -15.719 1.655 6.398 1 97.19 77 GLU A N 1
ATOM 614 C CA . GLU A 1 77 ? -16.578 0.553 5.977 1 97.19 77 GLU A CA 1
ATOM 615 C C . GLU A 1 77 ? -17.344 -0.033 7.16 1 97.19 77 GLU A C 1
ATOM 617 O O . GLU A 1 77 ? -18.5 -0.456 7.016 1 97.19 77 GLU A O 1
ATOM 622 N N . ALA A 1 78 ? -16.734 -0.07 8.32 1 97.06 78 ALA A N 1
ATOM 623 C CA . ALA A 1 78 ? -17.328 -0.685 9.5 1 97.06 78 ALA A CA 1
ATOM 624 C C . ALA A 1 78 ? -18.391 0.22 10.117 1 97.06 78 ALA A C 1
ATOM 626 O O . ALA A 1 78 ? -19.344 -0.262 10.742 1 97.06 78 ALA A O 1
ATOM 627 N N . TRP A 1 79 ? -18.234 1.464 9.953 1 96.94 79 TRP A N 1
ATOM 628 C CA . TRP A 1 79 ? -19.234 2.449 10.367 1 96.94 79 TRP A CA 1
ATOM 629 C C . TRP A 1 79 ? -19.734 3.254 9.172 1 96.94 79 TRP A C 1
ATOM 631 O O . TRP A 1 79 ? -19.391 4.43 9.023 1 96.94 79 TRP A O 1
ATOM 641 N N . PRO A 1 80 ? -20.625 2.639 8.43 1 93.75 80 PRO A N 1
ATOM 642 C CA . PRO A 1 80 ? -21 3.174 7.121 1 93.75 80 PRO A CA 1
ATOM 643 C C . PRO A 1 80 ? -21.922 4.395 7.219 1 93.75 80 PRO A C 1
ATOM 645 O O . PRO A 1 80 ? -22.125 5.098 6.227 1 93.75 80 PRO A O 1
ATOM 648 N N . THR A 1 81 ? -22.469 4.617 8.344 1 92.5 81 THR A N 1
ATOM 649 C CA . THR A 1 81 ? -23.359 5.754 8.5 1 92.5 81 THR A CA 1
ATOM 650 C C . THR A 1 81 ? -22.609 6.965 9.047 1 92.5 81 THR A C 1
ATOM 652 O O . THR A 1 81 ? -21.609 6.812 9.75 1 92.5 81 THR A O 1
ATOM 655 N N . GLY A 1 82 ? -23.031 8.164 8.641 1 92.5 82 GLY A N 1
ATOM 656 C CA . GLY A 1 82 ? -22.406 9.383 9.117 1 92.5 82 GLY A CA 1
ATOM 657 C C . GLY A 1 82 ? -21.406 9.961 8.133 1 92.5 82 GLY A C 1
ATOM 658 O O . GLY A 1 82 ? -21.656 10 6.93 1 92.5 82 GLY A O 1
ATOM 659 N N . TYR A 1 83 ? -20.234 10.422 8.688 1 96.25 83 TYR A N 1
ATOM 660 C CA . TYR A 1 83 ? -19.203 11.109 7.902 1 96.25 83 TYR A CA 1
ATOM 661 C C . TYR A 1 83 ? -18.578 10.164 6.891 1 96.25 83 TYR A C 1
ATOM 663 O O . TYR A 1 83 ? -18.172 9.047 7.234 1 96.25 83 TYR A O 1
ATOM 671 N N . ARG A 1 84 ? -18.484 10.562 5.68 1 96 84 ARG A N 1
ATOM 672 C CA . ARG A 1 84 ? -17.891 9.742 4.625 1 96 84 ARG A CA 1
ATOM 673 C C . ARG A 1 84 ? -16.422 10.086 4.418 1 96 84 ARG A C 1
ATOM 675 O O . ARG A 1 84 ? -16.094 11.211 4.031 1 96 84 ARG A O 1
ATOM 682 N N . ILE A 1 85 ? -15.633 9.133 4.574 1 98.19 85 ILE A N 1
ATOM 683 C CA . ILE A 1 85 ? -14.195 9.344 4.457 1 98.19 85 ILE A CA 1
ATOM 684 C C . ILE A 1 85 ? -13.734 9.047 3.031 1 98.19 85 ILE A C 1
ATOM 686 O O . ILE A 1 85 ? -13.062 9.867 2.404 1 98.19 85 ILE A O 1
ATOM 690 N N . MET A 1 86 ? -14.156 7.922 2.529 1 97.88 86 MET A N 1
ATOM 691 C CA . MET A 1 86 ? -13.805 7.516 1.174 1 97.88 86 MET A CA 1
ATOM 692 C C . MET A 1 86 ? -14.812 8.047 0.162 1 97.88 86 MET A C 1
ATOM 694 O O . MET A 1 86 ? -16.016 8.117 0.453 1 97.88 86 MET A O 1
ATOM 698 N N . PRO A 1 87 ? -14.273 8.344 -1.089 1 96.19 87 PRO A N 1
ATOM 699 C CA . PRO A 1 87 ? -15.242 8.625 -2.15 1 96.19 87 PRO A CA 1
ATOM 700 C C . PRO A 1 87 ? -16.172 7.441 -2.438 1 96.19 87 PRO A C 1
ATOM 702 O O . PRO A 1 87 ? -15.875 6.316 -2.029 1 96.19 87 PRO A O 1
ATOM 705 N N . GLN A 1 88 ? -17.297 7.766 -3.123 1 93.75 88 GLN A N 1
ATOM 706 C CA . GLN A 1 88 ? -18.234 6.707 -3.477 1 93.75 88 GLN A CA 1
ATOM 707 C C . GLN A 1 88 ? -17.953 6.16 -4.871 1 93.75 88 GLN A C 1
ATOM 709 O O . GLN A 1 88 ? -18.094 4.957 -5.113 1 93.75 88 GLN A O 1
ATOM 714 N N . ASP A 1 89 ? -17.547 7.066 -5.758 1 96.62 89 ASP A N 1
ATOM 715 C CA . ASP A 1 89 ? -17.266 6.684 -7.137 1 96.62 89 ASP A CA 1
ATOM 716 C C . ASP A 1 89 ? -16.016 5.801 -7.219 1 96.62 89 ASP A C 1
ATOM 718 O O . ASP A 1 89 ? -14.969 6.141 -6.668 1 96.62 89 ASP A O 1
ATOM 722 N N . PRO A 1 90 ? -16.141 4.684 -7.926 1 97.38 90 PRO A N 1
ATOM 723 C CA . PRO A 1 90 ? -15.023 3.746 -7.996 1 97.38 90 PRO A CA 1
ATOM 724 C C . PRO A 1 90 ? -13.75 4.398 -8.523 1 97.38 90 PRO A C 1
ATOM 726 O O . PRO A 1 90 ? -12.656 4.109 -8.031 1 97.38 90 PRO A O 1
ATOM 729 N N . PHE A 1 91 ? -13.891 5.191 -9.492 1 97.94 91 PHE A N 1
ATOM 730 C CA . PHE A 1 91 ? -12.711 5.836 -10.055 1 97.94 91 PHE A CA 1
ATOM 731 C C . PHE A 1 91 ? -12.078 6.789 -9.047 1 97.94 91 PHE A C 1
ATOM 733 O O . PHE A 1 91 ? -10.859 6.812 -8.883 1 97.94 91 PHE A O 1
ATOM 740 N N . GLU A 1 92 ? -12.891 7.539 -8.336 1 97.06 92 GLU A N 1
ATOM 741 C CA . GLU A 1 92 ? -12.391 8.469 -7.324 1 97.06 92 GLU A CA 1
ATOM 742 C C . GLU A 1 92 ? -11.734 7.719 -6.168 1 97.06 92 GLU A C 1
ATOM 744 O O . GLU A 1 92 ? -10.742 8.188 -5.602 1 97.06 92 GLU A O 1
ATOM 749 N N . LYS A 1 93 ? -12.297 6.555 -5.793 1 97.75 93 LYS A N 1
ATOM 750 C CA . LYS A 1 93 ? -11.672 5.707 -4.781 1 97.75 93 LYS A CA 1
ATOM 751 C C . LYS A 1 93 ? -10.273 5.266 -5.223 1 97.75 93 LYS A C 1
ATOM 753 O O . LYS A 1 93 ? -9.32 5.332 -4.441 1 97.75 93 LYS A O 1
ATOM 758 N N . ALA A 1 94 ? -10.211 4.875 -6.453 1 98.38 94 ALA A N 1
ATOM 759 C CA . ALA A 1 94 ? -8.945 4.406 -7.004 1 98.38 94 ALA A CA 1
ATOM 760 C C . ALA A 1 94 ? -7.91 5.523 -7.031 1 98.38 94 ALA A C 1
ATOM 762 O O . ALA A 1 94 ? -6.742 5.305 -6.703 1 98.38 94 ALA A O 1
ATOM 763 N N . GLN A 1 95 ? -8.359 6.68 -7.379 1 97.56 95 GLN A N 1
ATOM 764 C CA . GLN A 1 95 ? -7.457 7.824 -7.395 1 97.56 95 GLN A CA 1
ATOM 765 C C . GLN A 1 95 ? -6.938 8.133 -5.992 1 97.56 95 GLN A C 1
ATOM 767 O O . GLN A 1 95 ? -5.754 8.414 -5.812 1 97.56 95 GLN A O 1
ATOM 772 N N . ALA A 1 96 ? -7.84 8.078 -5.066 1 97.94 96 ALA A N 1
ATOM 773 C CA . ALA A 1 96 ? -7.438 8.32 -3.684 1 97.94 96 ALA A CA 1
ATOM 774 C C . ALA A 1 96 ? -6.391 7.305 -3.232 1 97.94 96 ALA A C 1
ATOM 776 O O . ALA A 1 96 ? -5.391 7.672 -2.609 1 97.94 96 ALA A O 1
ATOM 777 N N . ARG A 1 97 ? -6.582 6.051 -3.574 1 98.38 97 ARG A N 1
ATOM 778 C CA . ARG A 1 97 ? -5.645 4.996 -3.201 1 98.38 97 ARG A CA 1
ATOM 779 C C . ARG A 1 97 ? -4.305 5.18 -3.9 1 98.38 97 ARG A C 1
ATOM 781 O O . ARG A 1 97 ? -3.248 4.969 -3.299 1 98.38 97 ARG A O 1
ATOM 788 N N . PHE A 1 98 ? -4.359 5.609 -5.16 1 98.31 98 PHE A N 1
ATOM 789 C CA . PHE A 1 98 ? -3.133 5.848 -5.91 1 98.31 98 PHE A CA 1
ATOM 790 C C . PHE A 1 98 ? -2.287 6.922 -5.238 1 98.31 98 PHE A C 1
ATOM 792 O O . PHE A 1 98 ? -1.097 6.723 -4.992 1 98.31 98 PHE A O 1
ATOM 799 N N . TRP A 1 99 ? -2.914 7.965 -4.887 1 98.25 99 TRP A N 1
ATOM 800 C CA . TRP A 1 99 ? -2.186 9.086 -4.309 1 98.25 99 TRP A CA 1
ATOM 801 C C . TRP A 1 99 ? -1.721 8.766 -2.895 1 98.25 99 TRP A C 1
ATOM 803 O O . TRP A 1 99 ? -0.657 9.219 -2.465 1 98.25 99 TRP A O 1
ATOM 813 N N . ALA A 1 100 ? -2.527 7.977 -2.193 1 98.31 100 ALA A N 1
ATOM 814 C CA . ALA A 1 100 ? -2.082 7.516 -0.881 1 98.31 100 ALA A CA 1
ATOM 815 C C . ALA A 1 100 ? -0.788 6.715 -0.99 1 98.31 100 ALA A C 1
ATOM 817 O O . ALA A 1 100 ? 0.136 6.902 -0.195 1 98.31 100 ALA A O 1
ATOM 818 N N . HIS A 1 101 ? -0.785 5.855 -1.974 1 97.62 101 HIS A N 1
ATOM 819 C CA . HIS A 1 101 ? 0.435 5.102 -2.244 1 97.62 101 HIS A CA 1
ATOM 820 C C . HIS A 1 101 ? 1.597 6.035 -2.57 1 97.62 101 HIS A C 1
ATOM 822 O O . HIS A 1 101 ? 2.709 5.844 -2.076 1 97.62 101 HIS A O 1
ATOM 828 N N . PHE A 1 102 ? 1.328 7.012 -3.393 1 98.06 102 PHE A N 1
ATOM 829 C CA . PHE A 1 102 ? 2.352 7.969 -3.797 1 98.06 102 PHE A CA 1
ATOM 830 C C . PHE A 1 102 ? 2.895 8.727 -2.59 1 98.06 102 PHE A C 1
ATOM 832 O O . PHE A 1 102 ? 4.105 8.93 -2.473 1 98.06 102 PHE A O 1
ATOM 839 N N . ILE A 1 103 ? 2.051 9.078 -1.692 1 98.25 103 ILE A N 1
ATOM 840 C CA . ILE A 1 103 ? 2.434 9.812 -0.491 1 98.25 103 ILE A CA 1
ATOM 841 C C . ILE A 1 103 ? 3.34 8.945 0.377 1 98.25 103 ILE A C 1
ATOM 843 O O . ILE A 1 103 ? 4.41 9.391 0.799 1 98.25 103 ILE A O 1
ATOM 847 N N . ASP A 1 104 ? 2.961 7.75 0.604 1 97.06 104 ASP A N 1
ATOM 848 C CA . ASP A 1 104 ? 3.68 6.883 1.531 1 97.06 104 ASP A CA 1
ATOM 849 C C . ASP A 1 104 ? 4.977 6.367 0.912 1 97.06 104 ASP A C 1
ATOM 851 O O . ASP A 1 104 ? 5.988 6.223 1.604 1 97.06 104 ASP A O 1
ATOM 855 N N . ASP A 1 105 ? 4.969 6.188 -0.393 1 95.31 105 ASP A N 1
ATOM 856 C CA . ASP A 1 105 ? 6.109 5.531 -1.024 1 95.31 105 ASP A CA 1
ATOM 857 C C . ASP A 1 105 ? 7.094 6.555 -1.582 1 95.31 105 ASP A C 1
ATOM 859 O O . ASP A 1 105 ? 8.281 6.254 -1.757 1 95.31 105 ASP A O 1
ATOM 863 N N . LYS A 1 106 ? 6.602 7.707 -1.905 1 97 106 LYS A N 1
ATOM 864 C CA . LYS A 1 106 ? 7.465 8.672 -2.588 1 97 106 LYS A CA 1
ATOM 865 C C . LYS A 1 106 ? 7.641 9.938 -1.758 1 97 106 LYS A C 1
ATOM 867 O O . LYS A 1 106 ? 8.766 10.336 -1.455 1 97 106 LYS A O 1
ATOM 872 N N . CYS A 1 107 ? 6.555 10.508 -1.297 1 97.88 107 CYS A N 1
ATOM 873 C CA . CYS A 1 107 ? 6.637 11.805 -0.626 1 97.88 107 CYS A CA 1
ATOM 874 C C . CYS A 1 107 ? 7.355 11.672 0.713 1 97.88 107 CYS A C 1
ATOM 876 O O . CYS A 1 107 ? 8.227 12.484 1.034 1 97.88 107 CYS A O 1
ATOM 878 N N . LEU A 1 108 ? 6.965 10.719 1.466 1 96.38 108 LEU A N 1
ATOM 879 C CA . LEU A 1 108 ? 7.594 10.516 2.766 1 96.38 108 LEU A CA 1
ATOM 880 C C . LEU A 1 108 ? 9.094 10.289 2.613 1 96.38 108 LEU A C 1
ATOM 882 O O . LEU A 1 108 ? 9.891 10.883 3.346 1 96.38 108 LEU A O 1
ATOM 886 N N . LYS A 1 109 ? 9.477 9.5 1.646 1 96.06 109 LYS A N 1
ATOM 887 C CA . LYS A 1 109 ? 10.875 9.18 1.4 1 96.06 109 LYS A CA 1
ATOM 888 C C . LYS A 1 109 ? 11.648 10.406 0.916 1 96.06 109 LYS A C 1
ATOM 890 O O . LYS A 1 109 ? 12.836 10.547 1.192 1 96.06 109 LYS A O 1
ATOM 895 N N . ALA A 1 110 ? 10.977 11.227 0.22 1 96.5 110 ALA A N 1
ATOM 896 C CA . ALA A 1 110 ? 11.609 12.422 -0.323 1 96.5 110 ALA A CA 1
ATOM 897 C C . ALA A 1 110 ? 11.805 13.484 0.759 1 96.5 110 ALA A C 1
ATOM 899 O O . ALA A 1 110 ? 12.766 14.25 0.724 1 96.5 110 ALA A O 1
ATOM 900 N N . VAL A 1 111 ? 10.938 13.516 1.735 1 97 111 VAL A N 1
ATOM 901 C CA . VAL A 1 111 ? 10.938 14.562 2.75 1 97 111 VAL A CA 1
ATOM 902 C C . VAL A 1 111 ? 11.852 14.156 3.906 1 97 111 VAL A C 1
ATOM 904 O O . VAL A 1 111 ? 12.461 15.016 4.555 1 97 111 VAL A O 1
ATOM 907 N N . PHE A 1 112 ? 11.977 12.891 4.137 1 96.12 112 PHE A N 1
ATOM 908 C CA . PHE A 1 112 ? 12.711 12.383 5.293 1 96.12 112 PHE A CA 1
ATOM 909 C C . PHE A 1 112 ? 14.164 12.836 5.258 1 96.12 112 PHE A C 1
ATOM 911 O O . PHE A 1 112 ? 14.711 13.25 6.281 1 96.12 112 PHE A O 1
ATOM 918 N N . PRO A 1 113 ? 14.82 12.836 4.09 1 96.69 113 PRO A N 1
ATOM 919 C CA . PRO A 1 113 ? 16.203 13.305 4.051 1 96.69 113 PRO A CA 1
ATOM 920 C C . PRO A 1 113 ? 16.344 14.773 4.457 1 96.69 113 PRO A C 1
ATOM 922 O O . PRO A 1 113 ? 17.391 15.188 4.945 1 96.69 113 PRO A O 1
ATOM 925 N N . VAL A 1 114 ? 15.32 15.562 4.285 1 96.94 114 VAL A N 1
ATOM 926 C CA . VAL A 1 114 ? 15.375 16.953 4.738 1 96.94 114 VAL A CA 1
ATOM 927 C C . VAL A 1 114 ? 15.508 16.984 6.262 1 96.94 114 VAL A C 1
ATOM 929 O O . VAL A 1 114 ? 16.219 17.844 6.805 1 96.94 114 VAL A O 1
ATOM 932 N N . TYR A 1 115 ? 14.891 16.078 6.902 1 95.5 115 TYR A N 1
ATOM 933 C CA . TYR A 1 115 ? 14.898 15.953 8.352 1 95.5 115 TYR A CA 1
ATOM 934 C C . TYR A 1 115 ? 16.266 15.492 8.852 1 95.5 115 TYR A C 1
ATOM 936 O O . TYR A 1 115 ? 16.734 15.945 9.898 1 95.5 115 TYR A O 1
ATOM 944 N N . THR A 1 116 ? 16.969 14.773 8.055 1 95.25 116 THR A N 1
ATOM 945 C CA . THR A 1 116 ? 18.141 14.086 8.602 1 95.25 116 THR A CA 1
ATOM 946 C C . THR A 1 116 ? 19.422 14.695 8.062 1 95.25 116 THR A C 1
ATOM 948 O O . THR A 1 116 ? 20.5 14.484 8.633 1 95.25 116 THR A O 1
ATOM 951 N N . SER A 1 117 ? 19.328 15.359 7 1 94.88 117 SER A N 1
ATOM 952 C CA . SER A 1 117 ? 20.531 15.812 6.32 1 94.88 117 SER A CA 1
ATOM 953 C C . SER A 1 117 ? 20.969 17.188 6.816 1 94.88 117 SER A C 1
ATOM 955 O O . SER A 1 117 ? 20.203 17.859 7.523 1 94.88 117 SER A O 1
ATOM 957 N N . THR A 1 118 ? 22.312 17.5 6.445 1 93.06 118 THR A N 1
ATOM 958 C CA . THR A 1 118 ? 22.875 18.828 6.711 1 93.06 118 THR A CA 1
ATOM 959 C C . THR A 1 118 ? 23.703 19.312 5.52 1 93.06 118 THR A C 1
ATOM 961 O O . THR A 1 118 ? 23.953 18.547 4.582 1 93.06 118 THR A O 1
ATOM 964 N N . GLY A 1 119 ? 23.906 20.594 5.5 1 93.25 119 GLY A N 1
ATOM 965 C CA . GLY A 1 119 ? 24.797 21.156 4.508 1 93.25 119 GLY A CA 1
ATOM 966 C C . GLY A 1 119 ? 24.297 20.984 3.084 1 93.25 119 GLY A C 1
ATOM 967 O O . GLY A 1 119 ? 23.141 21.297 2.789 1 93.25 119 GLY A O 1
ATOM 968 N N . GLU A 1 120 ? 25.141 20.531 2.225 1 95.19 120 GLU A N 1
ATOM 969 C CA . GLU A 1 120 ? 24.844 20.391 0.804 1 95.19 120 GLU A CA 1
ATOM 970 C C . GLU A 1 120 ? 23.797 19.297 0.562 1 95.19 120 GLU A C 1
ATOM 972 O O . GLU A 1 120 ? 22.953 19.438 -0.323 1 95.19 120 GLU A O 1
ATOM 977 N N . GLU A 1 121 ? 23.891 18.328 1.333 1 95.94 121 GLU A N 1
ATOM 978 C CA . GLU A 1 121 ? 22.938 17.234 1.215 1 95.94 121 GLU A CA 1
ATOM 979 C C . GLU A 1 121 ? 21.531 17.703 1.559 1 95.94 121 GLU A C 1
ATOM 981 O O . GLU A 1 121 ? 20.547 17.234 0.975 1 95.94 121 GLU A O 1
ATOM 986 N N . LEU A 1 122 ? 21.484 18.625 2.482 1 96.75 122 LEU A N 1
ATOM 987 C CA . LEU A 1 122 ? 20.203 19.203 2.865 1 96.75 122 LEU A CA 1
ATOM 988 C C . LEU A 1 122 ? 19.578 19.984 1.707 1 96.75 122 LEU A C 1
ATOM 990 O O . LEU A 1 122 ? 18.391 19.844 1.407 1 96.75 122 LEU A O 1
ATOM 994 N N . ASN A 1 123 ? 20.359 20.703 1.026 1 96.69 123 ASN A N 1
ATOM 995 C CA . ASN A 1 123 ? 19.875 21.469 -0.111 1 96.69 123 ASN A CA 1
ATOM 996 C C . ASN A 1 123 ? 19.375 20.562 -1.229 1 96.69 123 ASN A C 1
ATOM 998 O O . ASN A 1 123 ? 18.344 20.844 -1.844 1 96.69 123 ASN A O 1
ATOM 1002 N N . LYS A 1 124 ? 20.062 19.531 -1.435 1 97.44 124 LYS A N 1
ATOM 1003 C CA . LYS A 1 124 ? 19.641 18.562 -2.432 1 97.44 124 LYS A CA 1
ATOM 1004 C C . LYS A 1 124 ? 18.328 17.891 -2.029 1 97.44 124 LYS A C 1
ATOM 1006 O O . LYS A 1 124 ? 17.438 17.703 -2.863 1 97.44 124 LYS A O 1
ATOM 1011 N N . ALA A 1 125 ? 18.281 17.609 -0.759 1 97.75 125 ALA A N 1
ATOM 1012 C CA . ALA A 1 125 ? 17.078 16.969 -0.23 1 97.75 125 ALA A CA 1
ATOM 1013 C C . ALA A 1 125 ? 15.859 17.875 -0.381 1 97.75 125 ALA A C 1
ATOM 1015 O O . ALA A 1 125 ? 14.766 17.406 -0.706 1 97.75 125 ALA A O 1
ATOM 1016 N N . VAL A 1 126 ? 16.062 19.094 -0.168 1 98.06 126 VAL A N 1
ATOM 1017 C CA . VAL A 1 126 ? 14.977 20.062 -0.284 1 98.06 126 VAL A CA 1
ATOM 1018 C C . VAL A 1 126 ? 14.461 20.094 -1.721 1 98.06 126 VAL A C 1
ATOM 1020 O O . VAL A 1 126 ? 13.25 20.047 -1.953 1 98.06 126 VAL A O 1
ATOM 1023 N N . LYS A 1 127 ? 15.328 20.109 -2.633 1 97.62 127 LYS A N 1
ATOM 1024 C CA . LYS A 1 127 ? 14.953 20.172 -4.043 1 97.62 127 LYS A CA 1
ATOM 1025 C C . LYS A 1 127 ? 14.203 18.906 -4.457 1 97.62 127 LYS A C 1
ATOM 1027 O O . LYS A 1 127 ? 13.195 18.969 -5.16 1 97.62 127 LYS A O 1
ATOM 1032 N N . GLU A 1 128 ? 14.664 17.797 -3.996 1 97.38 128 GLU A N 1
ATOM 1033 C CA . GLU A 1 128 ? 14.008 16.531 -4.305 1 97.38 128 GLU A CA 1
ATOM 1034 C C . GLU A 1 128 ? 12.617 16.469 -3.691 1 97.38 128 GLU A C 1
ATOM 1036 O O . GLU A 1 128 ? 11.672 15.992 -4.332 1 97.38 128 GLU A O 1
ATOM 1041 N N . ALA A 1 129 ? 12.539 16.922 -2.486 1 98.19 129 ALA A N 1
ATOM 1042 C CA . ALA A 1 129 ? 11.234 16.953 -1.82 1 98.19 129 ALA A CA 1
ATOM 1043 C C . ALA A 1 129 ? 10.258 17.844 -2.582 1 98.19 129 ALA A C 1
ATOM 1045 O O . ALA A 1 129 ? 9.109 17.453 -2.812 1 98.19 129 ALA A O 1
ATOM 1046 N N . GLN A 1 130 ? 10.734 18.938 -3.01 1 98.25 130 GLN A N 1
ATOM 1047 C CA . GLN A 1 130 ? 9.883 19.875 -3.732 1 98.25 130 GLN A CA 1
ATOM 1048 C C . GLN A 1 130 ? 9.414 19.297 -5.055 1 98.25 130 GLN A C 1
ATOM 1050 O O . GLN A 1 130 ? 8.242 19.422 -5.418 1 98.25 130 GLN A O 1
ATOM 1055 N N . GLU A 1 131 ? 10.266 18.641 -5.719 1 96.81 131 GLU A N 1
ATOM 1056 C CA . GLU A 1 131 ? 9.906 18.016 -6.984 1 96.81 131 GLU A CA 1
ATOM 1057 C C . GLU A 1 131 ? 8.82 16.953 -6.793 1 96.81 131 GLU A C 1
ATOM 1059 O O . GLU A 1 131 ? 7.855 16.906 -7.551 1 96.81 131 GLU A O 1
ATOM 1064 N N . THR A 1 132 ? 9 16.172 -5.797 1 97.62 132 THR A N 1
ATOM 1065 C CA . THR A 1 132 ? 8.039 15.125 -5.504 1 97.62 132 THR A CA 1
ATOM 1066 C C . THR A 1 132 ? 6.703 15.719 -5.07 1 97.62 132 THR A C 1
ATOM 1068 O O . THR A 1 132 ? 5.645 15.266 -5.508 1 97.62 132 THR A O 1
ATOM 1071 N N . LEU A 1 133 ? 6.77 16.734 -4.277 1 98.38 133 LEU A N 1
ATOM 1072 C CA . LEU A 1 133 ? 5.559 17.359 -3.762 1 98.38 133 LEU A CA 1
ATOM 1073 C C . LEU A 1 133 ? 4.824 18.109 -4.871 1 98.38 133 LEU A C 1
ATOM 1075 O O . LEU A 1 133 ? 3.602 18.281 -4.812 1 98.38 133 LEU A O 1
ATOM 1079 N N . LYS A 1 134 ? 5.543 18.547 -5.867 1 97.62 134 LYS A N 1
ATOM 1080 C CA . LYS A 1 134 ? 4.91 19.188 -7.02 1 97.62 134 LYS A CA 1
ATOM 1081 C C . LYS A 1 134 ? 3.98 18.219 -7.746 1 97.62 134 LYS A C 1
ATOM 1083 O O . LYS A 1 134 ? 2.9 18.609 -8.195 1 97.62 134 LYS A O 1
ATOM 1088 N N . ALA A 1 135 ? 4.418 17.047 -7.824 1 96.69 135 ALA A N 1
ATOM 1089 C CA . ALA A 1 135 ? 3.559 16.016 -8.414 1 96.69 135 ALA A CA 1
ATOM 1090 C C . ALA A 1 135 ? 2.287 15.828 -7.59 1 96.69 135 A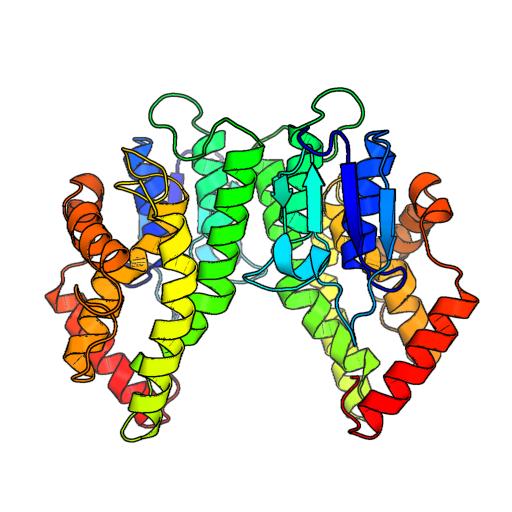LA A C 1
ATOM 1092 O O . ALA A 1 135 ? 1.189 15.734 -8.141 1 96.69 135 ALA A O 1
ATOM 1093 N N . LEU A 1 136 ? 2.43 15.797 -6.301 1 97.69 136 LEU A N 1
ATOM 1094 C CA . LEU A 1 136 ? 1.286 15.625 -5.414 1 97.69 136 LEU A CA 1
ATOM 1095 C C . LEU A 1 136 ? 0.321 16.797 -5.527 1 97.69 136 LEU A C 1
ATOM 1097 O O . LEU A 1 136 ? -0.896 16.625 -5.434 1 97.69 136 LEU A O 1
ATOM 1101 N N . GLU A 1 137 ? 0.862 17.969 -5.691 1 97.06 137 GLU A N 1
ATOM 1102 C CA . GLU A 1 137 ? 0.056 19.172 -5.746 1 97.06 137 GLU A CA 1
ATOM 1103 C C . GLU A 1 137 ? -0.967 19.109 -6.875 1 97.06 137 GLU A C 1
ATOM 1105 O O . GLU A 1 137 ? -2.029 19.734 -6.797 1 97.06 137 GLU A O 1
ATOM 1110 N N . LYS A 1 138 ? -0.692 18.344 -7.867 1 93.12 138 LYS A N 1
ATOM 1111 C CA . LYS A 1 138 ? -1.616 18.156 -8.984 1 93.12 138 LYS A CA 1
ATOM 1112 C C . LYS A 1 138 ? -2.936 17.562 -8.508 1 93.12 138 LYS A C 1
ATOM 1114 O O . LYS A 1 138 ? -3.992 17.844 -9.078 1 93.12 138 LYS A O 1
ATOM 1119 N N . ALA A 1 139 ? -2.889 16.828 -7.492 1 95.19 139 ALA A N 1
ATOM 1120 C CA . ALA A 1 139 ? -4.078 16.172 -6.949 1 95.19 139 ALA A CA 1
ATOM 1121 C C . ALA A 1 139 ? -4.98 17.188 -6.238 1 95.19 139 ALA A C 1
ATOM 1123 O O . ALA A 1 139 ? -6.137 16.875 -5.934 1 95.19 139 ALA A O 1
ATOM 1124 N N . LEU A 1 140 ? -4.469 18.359 -6.008 1 97.06 140 LEU A N 1
ATOM 1125 C CA . LEU A 1 140 ? -5.199 19.375 -5.254 1 97.06 140 LEU A CA 1
ATOM 1126 C C . LEU A 1 140 ? -5.836 20.406 -6.191 1 97.06 140 LEU A C 1
ATOM 1128 O O . LEU A 1 140 ? -6.605 21.25 -5.75 1 97.06 140 LEU A O 1
ATOM 1132 N N . GLU A 1 141 ? -5.527 20.297 -7.434 1 94.88 141 GLU A N 1
ATOM 1133 C CA . GLU A 1 141 ? -6.012 21.297 -8.375 1 94.88 141 GLU A CA 1
ATOM 1134 C C . GLU A 1 141 ? -7.535 21.391 -8.352 1 94.88 141 GLU A C 1
ATOM 1136 O O . GLU A 1 141 ? -8.227 20.391 -8.508 1 94.88 141 GLU A O 1
ATOM 1141 N N . GLY A 1 142 ? -8.016 22.609 -8.07 1 94.75 142 GLY A N 1
ATOM 1142 C CA . GLY A 1 142 ? -9.445 22.875 -8.102 1 94.75 142 GLY A CA 1
ATOM 1143 C C . GLY A 1 142 ? -10.156 22.438 -6.832 1 94.75 142 GLY A C 1
ATOM 1144 O O . GLY A 1 142 ? -11.391 22.406 -6.781 1 94.75 142 GLY A O 1
ATOM 1145 N N . LYS A 1 143 ? -9.445 22.078 -5.84 1 96.12 143 LYS A N 1
ATOM 1146 C CA . LYS A 1 143 ? -10.039 21.547 -4.613 1 96.12 143 LYS A CA 1
ATOM 1147 C C . LYS A 1 143 ? -9.492 22.266 -3.385 1 96.12 143 LYS A C 1
ATOM 1149 O O . LYS A 1 143 ? -8.32 22.641 -3.35 1 96.12 143 LYS A O 1
ATOM 1154 N N . LYS A 1 144 ? -10.312 22.422 -2.402 1 97.44 144 LYS A N 1
ATOM 1155 C CA . LYS A 1 144 ? -9.859 22.953 -1.119 1 97.44 144 LYS A CA 1
ATOM 1156 C C . LYS A 1 144 ? -9.078 21.906 -0.337 1 97.44 144 LYS A C 1
ATOM 1158 O O . LYS A 1 144 ? -8.023 22.203 0.238 1 97.44 144 LYS A O 1
ATOM 1163 N N . PHE A 1 145 ? -9.641 20.734 -0.289 1 98.5 145 PHE A N 1
ATOM 1164 C CA . PHE A 1 145 ? -9 19.562 0.289 1 98.5 145 PHE A CA 1
ATOM 1165 C C . PHE A 1 145 ? -8.758 18.5 -0.775 1 98.5 145 PHE A C 1
ATOM 1167 O O . PHE A 1 145 ? -9.367 18.547 -1.849 1 98.5 145 PHE A O 1
ATOM 1174 N N . PHE A 1 146 ? -7.867 17.562 -0.539 1 97.75 146 PHE A N 1
ATOM 1175 C CA . PHE A 1 146 ? -7.629 16.484 -1.491 1 97.75 146 PHE A CA 1
ATOM 1176 C C . PHE A 1 146 ? -8.93 15.758 -1.827 1 97.75 146 PHE A C 1
ATOM 1178 O O . PHE A 1 146 ? -9.109 15.297 -2.955 1 97.75 146 PHE A O 1
ATOM 1185 N N . SER A 1 147 ? -9.82 15.711 -0.894 1 95.5 147 SER A N 1
ATOM 1186 C CA . SER A 1 147 ? -11.062 14.969 -1.065 1 95.5 147 SER A CA 1
ATOM 1187 C C . SER A 1 147 ? -12.211 15.883 -1.474 1 95.5 147 SER A C 1
ATOM 1189 O O . SER A 1 147 ? -13.375 15.477 -1.478 1 95.5 147 SER A O 1
ATOM 1191 N N . GLY A 1 148 ? -11.953 17.125 -1.768 1 95.38 148 GLY A N 1
ATOM 1192 C CA . GLY A 1 148 ? -12.992 18.047 -2.205 1 95.38 148 GLY A CA 1
ATOM 1193 C C . GLY A 1 148 ? -13.211 19.188 -1.239 1 95.38 148 GLY A C 1
ATOM 1194 O O . GLY A 1 148 ? -12.289 19.938 -0.936 1 95.38 148 GLY A O 1
ATOM 1195 N N . GLU A 1 149 ? -14.406 19.281 -0.758 1 95.25 149 GLU A N 1
ATOM 1196 C CA . GLU A 1 149 ? -14.773 20.438 0.065 1 95.25 149 GLU A CA 1
ATOM 1197 C C . GLU A 1 149 ? -14.602 20.125 1.55 1 95.25 149 GLU A C 1
ATOM 1199 O O . GLU A 1 149 ? -14.547 21.047 2.375 1 95.25 149 GLU A O 1
ATOM 1204 N N . ALA A 1 150 ? -14.578 18.938 1.84 1 96.38 150 ALA A N 1
ATOM 1205 C CA . ALA A 1 150 ? -14.328 18.469 3.201 1 96.38 150 ALA A CA 1
ATOM 1206 C C . ALA A 1 150 ? -13.18 17.469 3.234 1 96.38 150 ALA A C 1
ATOM 1208 O O . ALA A 1 150 ? -12.859 16.844 2.217 1 96.38 150 ALA A O 1
ATOM 1209 N N . ILE A 1 151 ? -12.578 17.328 4.438 1 98.12 151 ILE A N 1
ATOM 1210 C CA . ILE A 1 151 ? -11.445 16.422 4.512 1 98.12 151 ILE A CA 1
ATOM 1211 C C . ILE A 1 151 ? -11.922 14.984 4.363 1 98.12 151 ILE A C 1
ATOM 1213 O O . ILE A 1 151 ? -13.031 14.648 4.785 1 98.12 151 ILE A O 1
ATOM 1217 N N . GLY A 1 152 ? -11.125 14.188 3.762 1 98.19 152 GLY A N 1
ATOM 1218 C CA . GLY A 1 152 ? -11.406 12.773 3.562 1 98.19 152 GLY A CA 1
ATOM 1219 C C . GLY A 1 152 ? -10.172 11.898 3.656 1 98.19 152 GLY A C 1
ATOM 1220 O O . GLY A 1 152 ? -9.227 12.227 4.379 1 98.19 152 GLY A O 1
ATOM 1221 N N . TYR A 1 153 ? -10.227 10.797 2.979 1 98.69 153 TYR A N 1
ATOM 1222 C CA . TYR A 1 153 ? -9.211 9.75 3.061 1 98.69 153 TYR A CA 1
ATOM 1223 C C . TYR A 1 153 ? -7.828 10.312 2.764 1 98.69 153 TYR A C 1
ATOM 1225 O O . TYR A 1 153 ? -6.902 10.148 3.561 1 98.69 153 TYR A O 1
ATOM 1233 N N . LEU A 1 154 ? -7.699 10.969 1.639 1 98.62 154 LEU A N 1
ATOM 1234 C CA . LEU A 1 154 ? -6.375 11.398 1.207 1 98.62 154 LEU A CA 1
ATOM 1235 C C . LEU A 1 154 ? -5.859 12.531 2.09 1 98.62 154 LEU A C 1
ATOM 1237 O O . LEU A 1 154 ? -4.656 12.633 2.33 1 98.62 154 LEU A O 1
ATOM 1241 N N . ASP A 1 155 ? -6.727 13.359 2.611 1 98.88 155 ASP A N 1
ATOM 1242 C CA . ASP A 1 155 ? -6.316 14.398 3.557 1 98.88 155 ASP A CA 1
ATOM 1243 C C . ASP A 1 155 ? -5.762 13.781 4.84 1 98.88 155 ASP A C 1
ATOM 1245 O O . ASP A 1 155 ? -4.777 14.273 5.395 1 98.88 155 ASP A O 1
ATOM 1249 N N . ILE A 1 156 ? -6.422 12.742 5.25 1 98.81 156 ILE A N 1
ATOM 1250 C CA . ILE A 1 156 ? -5.973 12.039 6.449 1 98.81 156 ILE A CA 1
ATOM 1251 C C . ILE A 1 156 ? -4.582 11.453 6.207 1 98.81 156 ILE A C 1
ATOM 1253 O O . ILE A 1 156 ? -3.684 11.609 7.039 1 98.81 156 ILE A O 1
ATOM 1257 N N . VAL A 1 157 ? -4.391 10.836 5.086 1 98.69 157 VAL A N 1
ATOM 1258 C CA . VAL A 1 157 ? -3.127 10.188 4.758 1 98.69 157 VAL A CA 1
ATOM 1259 C C . VAL A 1 157 ? -2.023 11.234 4.633 1 98.69 157 VAL A C 1
ATOM 1261 O O . VAL A 1 157 ? -0.911 11.031 5.125 1 98.69 157 VAL A O 1
ATOM 1264 N N . ALA A 1 158 ? -2.326 12.352 4.07 1 98.56 158 ALA A N 1
ATOM 1265 C CA . ALA A 1 158 ? -1.351 13.414 3.836 1 98.56 158 ALA A CA 1
ATOM 1266 C C . ALA A 1 158 ? -1.206 14.305 5.062 1 98.56 158 ALA A C 1
ATOM 1268 O O . ALA A 1 158 ? -0.364 15.211 5.086 1 98.56 158 ALA A O 1
ATOM 1269 N N . GLY A 1 159 ? -1.938 14.047 6.066 1 98.19 159 GLY A N 1
ATOM 1270 C CA . GLY A 1 159 ? -2.125 14.961 7.184 1 98.19 159 GLY A CA 1
ATOM 1271 C C . GLY A 1 159 ? -0.852 15.203 7.977 1 98.19 159 GLY A C 1
ATOM 1272 O O . GLY A 1 159 ? -0.765 16.172 8.742 1 98.19 159 GLY A O 1
ATOM 1273 N N . TRP A 1 160 ? 0.103 14.375 7.824 1 96.38 160 TRP A N 1
ATOM 1274 C CA . TRP A 1 160 ? 1.371 14.547 8.523 1 96.38 160 TRP A CA 1
ATOM 1275 C C . TRP A 1 160 ? 2.146 15.734 7.957 1 96.38 160 TRP A C 1
ATOM 1277 O O . TRP A 1 160 ? 2.998 16.312 8.633 1 96.38 160 TRP A O 1
ATOM 1287 N N . MET A 1 161 ? 1.907 16.125 6.773 1 97.88 161 MET A N 1
ATOM 1288 C CA . MET A 1 161 ? 2.752 17.078 6.043 1 97.88 161 MET A CA 1
ATOM 1289 C C . MET A 1 161 ? 2.672 18.469 6.656 1 97.88 161 MET A C 1
ATOM 1291 O O . MET A 1 161 ? 3.701 19.078 6.953 1 97.88 161 MET A O 1
ATOM 1295 N N . PRO A 1 162 ? 1.482 18.969 6.898 1 97.62 162 PRO A N 1
ATOM 1296 C CA . PRO A 1 162 ? 1.417 20.359 7.336 1 97.62 162 PRO A CA 1
ATOM 1297 C C . PRO A 1 162 ? 2.193 20.609 8.625 1 97.62 162 PRO A C 1
ATOM 1299 O O . PRO A 1 162 ? 2.887 21.625 8.75 1 97.62 162 PRO A O 1
ATOM 1302 N N . TYR A 1 163 ? 2.139 19.781 9.555 1 95.31 163 TYR A N 1
ATOM 1303 C CA . TYR A 1 163 ? 2.77 20.109 10.828 1 95.31 163 TYR A CA 1
ATOM 1304 C C . TYR A 1 163 ? 4.188 19.562 10.891 1 95.31 163 TYR A C 1
ATOM 1306 O O . TYR A 1 163 ? 5.078 20.188 11.469 1 95.31 163 TYR A O 1
ATOM 1314 N N . LEU A 1 164 ? 4.469 18.469 10.242 1 96.06 164 LEU A N 1
ATOM 1315 C CA . LEU A 1 164 ? 5.809 17.891 10.336 1 96.06 164 LEU A CA 1
ATOM 1316 C C . LEU A 1 164 ? 6.758 18.594 9.359 1 96.06 164 LEU A C 1
ATOM 1318 O O . LEU A 1 164 ? 7.938 18.766 9.664 1 96.06 164 LEU A O 1
ATOM 1322 N N . ILE A 1 165 ? 6.281 18.875 8.133 1 97.56 165 ILE A N 1
ATOM 1323 C CA . ILE A 1 165 ? 7.145 19.578 7.191 1 97.56 165 ILE A CA 1
ATOM 1324 C C . ILE A 1 165 ? 7.488 20.953 7.75 1 97.56 165 ILE A C 1
ATOM 1326 O O . ILE A 1 165 ? 8.648 21.375 7.715 1 97.56 165 ILE A O 1
ATOM 1330 N N . ARG A 1 166 ? 6.508 21.641 8.328 1 96.69 166 ARG A N 1
ATOM 1331 C CA . ARG A 1 166 ? 6.758 22.953 8.922 1 96.69 166 ARG A CA 1
ATOM 1332 C C . ARG A 1 166 ? 7.766 22.844 10.062 1 96.69 166 ARG A C 1
ATOM 1334 O O . ARG A 1 166 ? 8.672 23.672 10.172 1 96.69 166 ARG A O 1
ATOM 1341 N N . MET A 1 167 ? 7.629 21.938 10.852 1 96.31 167 MET A N 1
ATOM 1342 C CA . MET A 1 167 ? 8.555 21.734 11.961 1 96.31 167 MET A CA 1
ATOM 1343 C C . MET A 1 167 ? 9.961 21.438 11.453 1 96.31 167 MET A C 1
ATOM 1345 O O . MET A 1 167 ? 10.938 21.969 11.977 1 96.31 167 MET A O 1
ATOM 1349 N N . THR A 1 168 ? 10.008 20.578 10.492 1 96.25 168 THR A N 1
ATOM 1350 C CA . THR A 1 168 ? 11.289 20.219 9.898 1 96.25 168 THR A CA 1
ATOM 1351 C C . THR A 1 168 ? 11.961 21.453 9.297 1 96.25 168 THR A C 1
ATOM 1353 O O . THR A 1 168 ? 13.18 21.641 9.43 1 96.25 168 THR A O 1
ATOM 1356 N N . GLU A 1 169 ? 11.18 22.266 8.641 1 97.25 169 GLU A N 1
ATOM 1357 C CA . GLU A 1 169 ? 11.688 23.516 8.086 1 97.25 169 GLU A CA 1
ATOM 1358 C C . GLU A 1 169 ? 12.312 24.391 9.172 1 97.25 169 GLU A C 1
ATOM 1360 O O . GLU A 1 169 ? 13.398 24.938 8.984 1 97.25 169 GLU A O 1
ATOM 1365 N N . GLU A 1 170 ? 11.688 24.469 10.25 1 96.25 170 GLU A N 1
ATOM 1366 C CA . GLU A 1 170 ? 12.172 25.266 11.367 1 96.25 170 GLU A CA 1
ATOM 1367 C C . GL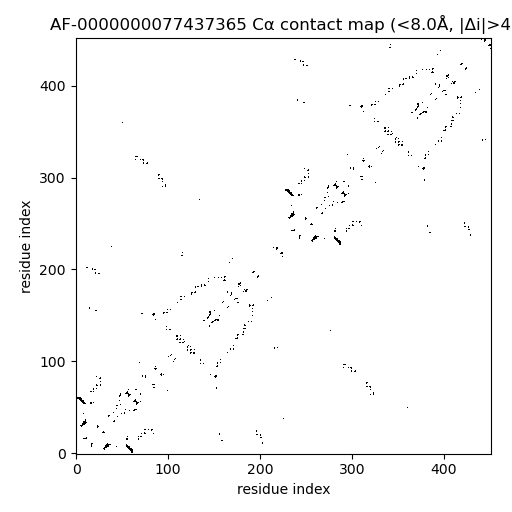U A 1 170 ? 13.461 24.688 11.945 1 96.25 170 GLU A C 1
ATOM 1369 O O . GLU A 1 170 ? 14.43 25.422 12.172 1 96.25 170 GLU A O 1
ATOM 1374 N N . LEU A 1 171 ? 13.5 23.453 12.125 1 96.06 171 LEU A N 1
ATOM 1375 C CA . LEU A 1 171 ? 14.641 22.781 12.734 1 96.06 171 LEU A CA 1
ATOM 1376 C C . LEU A 1 171 ? 15.859 22.828 11.82 1 96.06 171 LEU A C 1
ATOM 1378 O O . LEU A 1 171 ? 16.984 22.984 12.281 1 96.06 171 LEU A O 1
ATOM 1382 N N . ALA A 1 172 ? 15.586 22.703 10.539 1 95.94 172 ALA A N 1
ATOM 1383 C CA . ALA A 1 172 ? 16.672 22.594 9.578 1 95.94 172 ALA A CA 1
ATOM 1384 C C . ALA A 1 172 ? 17.047 23.969 9.016 1 95.94 172 ALA A C 1
ATOM 1386 O O . ALA A 1 172 ? 18.094 24.125 8.383 1 95.94 172 ALA A O 1
ATOM 1387 N N . GLY A 1 173 ? 16.141 24.922 9.211 1 96.31 173 GLY A N 1
ATOM 1388 C CA . GLY A 1 173 ? 16.391 26.25 8.695 1 96.31 173 GLY A CA 1
ATOM 1389 C C . GLY A 1 173 ? 16.25 26.344 7.184 1 96.31 173 GLY A C 1
ATOM 1390 O O . GLY A 1 173 ? 17.078 26.969 6.516 1 96.31 173 GLY A O 1
ATOM 1391 N N . VAL A 1 174 ? 15.258 25.656 6.641 1 97.44 174 VAL A N 1
ATOM 1392 C CA . VAL A 1 174 ? 15.031 25.656 5.199 1 97.44 174 VAL A CA 1
ATOM 1393 C C . VAL A 1 174 ? 13.547 25.875 4.914 1 97.44 174 VAL A C 1
ATOM 1395 O O . VAL A 1 174 ? 12.727 25.875 5.832 1 97.44 174 VAL A O 1
ATOM 1398 N N . THR A 1 175 ? 13.25 26.062 3.66 1 97.5 175 THR A N 1
ATOM 1399 C CA . THR A 1 175 ? 11.867 26.141 3.193 1 97.5 175 THR A CA 1
ATOM 1400 C C . THR A 1 175 ? 11.594 25.078 2.127 1 97.5 175 THR A C 1
ATOM 1402 O O . THR A 1 175 ? 12.258 25.047 1.09 1 97.5 175 THR A O 1
ATOM 1405 N N . VAL A 1 176 ? 10.633 24.266 2.426 1 97.88 176 VAL A N 1
ATOM 1406 C CA . VAL A 1 176 ? 10.266 23.203 1.493 1 97.88 176 VAL A CA 1
ATOM 1407 C C . VAL A 1 176 ? 8.984 23.594 0.754 1 97.88 176 VAL A C 1
ATOM 1409 O O . VAL A 1 176 ? 8.906 23.469 -0.47 1 97.88 176 VAL A O 1
ATOM 1412 N N . VAL A 1 177 ? 8.031 24.078 1.505 1 98.06 177 VAL A N 1
ATOM 1413 C CA . VAL A 1 177 ? 6.727 24.422 0.959 1 98.06 177 VAL A CA 1
ATOM 1414 C C . VAL A 1 177 ? 6.43 25.891 1.249 1 98.06 177 VAL A C 1
ATOM 1416 O O . VAL A 1 177 ? 6.465 26.328 2.404 1 98.06 177 VAL A O 1
ATOM 1419 N N . ASP A 1 178 ? 6.105 26.625 0.229 1 95.94 178 ASP A N 1
ATOM 1420 C CA . ASP A 1 178 ? 5.664 28.016 0.399 1 95.94 178 ASP A CA 1
ATOM 1421 C C . ASP A 1 178 ? 4.773 28.453 -0.761 1 95.94 178 ASP A C 1
ATOM 1423 O O . ASP A 1 178 ? 4.516 27.672 -1.681 1 95.94 178 ASP A O 1
ATOM 1427 N N . ALA A 1 179 ? 4.262 29.656 -0.715 1 95.69 179 ALA A N 1
ATOM 1428 C CA . ALA A 1 179 ? 3.271 30.156 -1.659 1 95.69 179 ALA A CA 1
ATOM 1429 C C . ALA A 1 179 ? 3.865 30.297 -3.059 1 95.69 179 ALA A C 1
ATOM 1431 O O . ALA A 1 179 ? 3.135 30.297 -4.051 1 95.69 179 ALA A O 1
ATOM 1432 N N . GLY A 1 180 ? 5.121 30.438 -3.176 1 95.25 180 GLY A N 1
ATOM 1433 C CA . GLY A 1 180 ? 5.781 30.594 -4.465 1 95.25 180 GLY A CA 1
ATOM 1434 C C . GLY A 1 180 ? 6.078 29.266 -5.141 1 95.25 180 GLY A C 1
ATOM 1435 O O . GLY A 1 180 ? 5.852 29.109 -6.344 1 95.25 180 GLY A O 1
ATOM 1436 N N . THR A 1 181 ? 6.508 28.297 -4.367 1 94.62 181 THR A N 1
ATOM 1437 C CA . THR A 1 181 ? 6.98 27.031 -4.922 1 94.62 181 THR A CA 1
ATOM 1438 C C . THR A 1 181 ? 5.844 26.016 -5.004 1 94.62 181 THR A C 1
ATOM 1440 O O . THR A 1 181 ? 5.707 25.312 -6.008 1 94.62 181 THR A O 1
ATOM 1443 N N . LEU A 1 182 ? 5.062 25.938 -3.957 1 98.06 182 LEU A N 1
ATOM 1444 C CA . LEU A 1 182 ? 3.965 24.984 -3.85 1 98.06 182 LEU A CA 1
ATOM 1445 C C . LEU A 1 182 ? 2.715 25.656 -3.291 1 98.06 182 LEU A C 1
ATOM 1447 O O . LEU A 1 182 ? 2.301 25.359 -2.166 1 98.06 182 LEU A O 1
ATOM 1451 N N . PRO A 1 183 ? 2.08 26.453 -4.125 1 98 183 PRO A N 1
ATOM 1452 C CA . PRO A 1 183 ? 1.004 27.312 -3.631 1 98 183 PRO A CA 1
ATOM 1453 C C . PRO A 1 183 ? -0.212 26.516 -3.152 1 98 183 PRO A C 1
ATOM 1455 O O . PRO A 1 183 ? -0.815 26.859 -2.133 1 98 183 PRO A O 1
ATOM 1458 N N . LEU A 1 184 ? -0.603 25.547 -3.867 1 98.25 184 LEU A N 1
ATOM 1459 C CA . LEU A 1 184 ? -1.8 24.797 -3.492 1 98.25 184 LEU A CA 1
ATOM 1460 C C . LEU A 1 184 ? -1.573 24.016 -2.201 1 98.25 184 LEU A C 1
ATOM 1462 O O . LEU A 1 184 ? -2.439 23.984 -1.325 1 98.25 184 LEU A O 1
ATOM 1466 N N . LEU A 1 185 ? -0.398 23.406 -2.129 1 98.5 185 LEU A N 1
ATOM 1467 C CA . LEU A 1 185 ? -0.077 22.672 -0.908 1 98.5 185 LEU A CA 1
ATOM 1468 C C . LEU A 1 185 ? 0.018 23.609 0.284 1 98.5 185 LEU A C 1
ATOM 1470 O O . LEU A 1 185 ? -0.452 23.297 1.377 1 98.5 185 LEU A O 1
ATOM 1474 N N . ASN A 1 186 ? 0.643 24.703 0.038 1 98.5 186 ASN A N 1
ATOM 1475 C CA . ASN A 1 186 ? 0.757 25.703 1.091 1 98.5 186 ASN A CA 1
ATOM 1476 C C . ASN A 1 186 ? -0.613 26.125 1.617 1 98.5 186 ASN A C 1
ATOM 1478 O O . ASN A 1 186 ? -0.821 26.203 2.83 1 98.5 186 ASN A O 1
ATOM 1482 N N . ALA A 1 187 ? -1.505 26.391 0.743 1 98.38 187 ALA A N 1
ATOM 1483 C CA . ALA A 1 187 ? -2.863 26.766 1.134 1 98.38 187 ALA A CA 1
ATOM 1484 C C . ALA A 1 187 ? -3.561 25.609 1.852 1 98.38 187 ALA A C 1
ATOM 1486 O O . ALA A 1 187 ? -4.246 25.812 2.854 1 98.38 187 ALA A O 1
ATOM 1487 N N . TRP A 1 188 ? -3.34 24.438 1.367 1 98.62 188 TRP A N 1
ATOM 1488 C CA . TRP A 1 188 ? -3.945 23.25 1.967 1 98.62 188 TRP A CA 1
ATOM 1489 C C . TRP A 1 188 ? -3.43 23.031 3.385 1 98.62 188 TRP A C 1
ATOM 1491 O O . TRP A 1 188 ? -4.18 22.609 4.266 1 98.62 188 TRP A O 1
ATOM 1501 N N . PHE A 1 189 ? -2.141 23.297 3.613 1 98.31 189 PHE A N 1
ATOM 1502 C CA . PHE A 1 189 ? -1.591 23.172 4.957 1 98.31 189 PHE A CA 1
ATOM 1503 C C . PHE A 1 189 ? -2.43 23.953 5.961 1 98.31 189 PHE A C 1
ATOM 1505 O O . PHE A 1 189 ? -2.855 23.422 6.98 1 98.31 189 PHE A O 1
ATOM 1512 N N . ASP A 1 190 ? -2.695 25.141 5.648 1 97.56 190 ASP A N 1
ATOM 1513 C CA . ASP A 1 190 ? -3.436 26.031 6.539 1 97.56 190 ASP A CA 1
ATOM 1514 C C . ASP A 1 190 ? -4.883 25.578 6.695 1 97.56 190 ASP A C 1
ATOM 1516 O O . ASP A 1 190 ? -5.41 25.516 7.809 1 97.56 190 ASP A O 1
ATOM 1520 N N . ASP A 1 191 ? -5.523 25.312 5.566 1 98.19 191 ASP A N 1
ATOM 1521 C CA . ASP A 1 191 ? -6.914 24.859 5.586 1 98.19 191 ASP A CA 1
ATOM 1522 C C . ASP A 1 191 ? -7.074 23.609 6.434 1 98.19 191 ASP A C 1
ATOM 1524 O O . ASP A 1 191 ? -8.008 23.5 7.23 1 98.19 191 ASP A O 1
ATOM 1528 N N . PHE A 1 192 ? -6.176 22.672 6.242 1 98.56 192 PHE A N 1
ATOM 1529 C CA . PHE A 1 192 ? -6.246 21.391 6.938 1 98.56 192 PHE A CA 1
ATOM 1530 C C . PHE A 1 192 ? -6.066 21.578 8.438 1 98.56 192 PHE A C 1
ATOM 1532 O O . PHE A 1 192 ? -6.812 21.016 9.234 1 98.56 192 PHE A O 1
ATOM 1539 N N . LEU A 1 193 ? -5.098 22.406 8.859 1 97.94 193 LEU A N 1
ATOM 1540 C CA . LEU A 1 193 ? -4.793 22.609 10.273 1 97.94 193 LEU A CA 1
ATOM 1541 C C . LEU A 1 193 ? -5.91 23.391 10.961 1 97.94 193 LEU A C 1
ATOM 1543 O O . LEU A 1 193 ? -6.023 23.359 12.188 1 97.94 193 LEU A O 1
ATOM 1547 N N . ASP A 1 194 ? -6.73 24 10.18 1 97.38 194 ASP A N 1
ATOM 1548 C CA . ASP A 1 194 ? -7.801 24.828 10.734 1 97.38 194 ASP A CA 1
ATOM 1549 C C . ASP A 1 194 ? -9.07 24 10.961 1 97.38 194 ASP A C 1
ATOM 1551 O O . ASP A 1 194 ? -10.031 24.5 11.555 1 97.38 194 ASP A O 1
ATOM 1555 N N . VAL A 1 195 ? -9.117 22.844 10.453 1 97.94 195 VAL A N 1
ATOM 1556 C CA . VAL A 1 195 ? -10.266 21.984 10.688 1 97.94 195 VAL A CA 1
ATOM 1557 C C . VAL A 1 195 ? -10.328 21.594 12.164 1 97.94 195 VAL A C 1
ATOM 1559 O O . VAL A 1 195 ? -9.336 21.172 12.75 1 97.94 195 VAL A O 1
ATOM 1562 N N . ASP A 1 196 ? -11.445 21.625 12.797 1 97.56 196 ASP A N 1
ATOM 1563 C CA . ASP A 1 196 ? -11.617 21.484 14.242 1 97.56 196 ASP A CA 1
ATOM 1564 C C . ASP A 1 196 ? -11.109 20.125 14.727 1 97.56 196 ASP A C 1
ATOM 1566 O O . ASP A 1 196 ? -10.336 20.047 15.68 1 97.56 196 ASP A O 1
ATOM 1570 N N . VAL A 1 197 ? -11.523 19.109 14.07 1 97.56 197 VAL A N 1
ATOM 1571 C CA . VAL A 1 197 ? -11.156 17.766 14.508 1 97.56 197 VAL A CA 1
ATOM 1572 C C . VAL A 1 197 ? -9.641 17.578 14.391 1 97.56 197 VAL A C 1
ATOM 1574 O O . VAL A 1 197 ? -9.023 16.891 15.203 1 97.56 197 VAL A O 1
ATOM 1577 N N . VAL A 1 198 ? -8.992 18.203 13.391 1 98 198 VAL A N 1
ATOM 1578 C CA . VAL A 1 198 ? -7.547 18.125 13.211 1 98 198 VAL A CA 1
ATOM 1579 C C . VAL A 1 198 ? -6.844 18.891 14.336 1 98 198 VAL A C 1
ATOM 1581 O O . VAL A 1 198 ? -5.965 18.344 15.008 1 98 198 VAL A O 1
ATOM 1584 N N . LYS A 1 199 ? -7.25 20.047 14.594 1 95.69 199 LYS A N 1
ATOM 1585 C CA . LYS A 1 199 ? -6.656 20.906 15.609 1 95.69 199 LYS A CA 1
ATOM 1586 C C . LYS A 1 199 ? -6.676 20.234 16.984 1 95.69 199 LYS A C 1
ATOM 1588 O O . LYS A 1 199 ? -5.688 20.281 17.719 1 95.69 199 LYS A O 1
ATOM 1593 N N . SER A 1 200 ? -7.766 19.641 17.266 1 95.62 200 SER A N 1
ATOM 1594 C CA . SER A 1 200 ? -7.949 19.062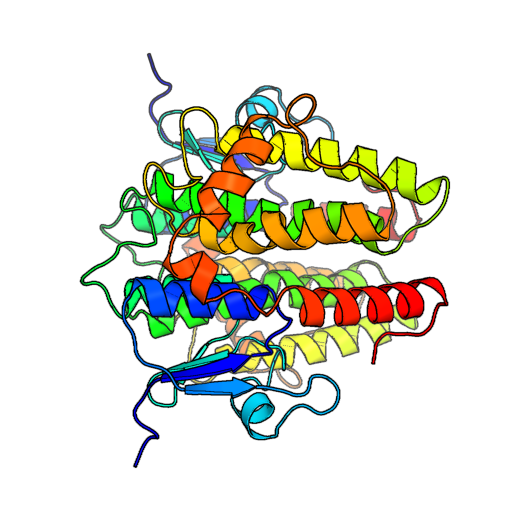 18.594 1 95.62 200 SER A CA 1
ATOM 1595 C C . SER A 1 200 ? -7.219 17.719 18.719 1 95.62 200 SER A C 1
ATOM 1597 O O . SER A 1 200 ? -7.047 17.203 19.828 1 95.62 200 SER A O 1
ATOM 1599 N N . SER A 1 201 ? -6.777 17.172 17.578 1 96.69 201 SER A N 1
ATOM 1600 C CA . SER A 1 201 ? -6.168 15.844 17.609 1 96.69 201 SER A CA 1
ATOM 1601 C C . SER A 1 201 ? -4.648 15.93 17.531 1 96.69 201 SER A C 1
ATOM 1603 O O . SER A 1 201 ? -3.953 14.945 17.797 1 96.69 201 SER A O 1
ATOM 1605 N N . LEU A 1 202 ? -4.145 17.031 17.172 1 96.5 202 LEU A N 1
ATOM 1606 C CA . LEU A 1 202 ? -2.699 17.203 17.047 1 96.5 202 LEU A CA 1
ATOM 1607 C C . LEU A 1 202 ? -2.021 17.141 18.406 1 96.5 202 LEU A C 1
ATOM 1609 O O . LEU A 1 202 ? -2.576 17.609 19.391 1 96.5 202 LEU A O 1
ATOM 1613 N N . PRO A 1 203 ? -0.817 16.547 18.422 1 94.25 203 PRO A N 1
ATOM 1614 C CA . PRO A 1 203 ? -0.066 16.625 19.672 1 94.25 203 PRO A CA 1
ATOM 1615 C C . PRO A 1 203 ? 0.353 18.047 20.031 1 94.25 203 PRO A C 1
ATOM 1617 O O . PRO A 1 203 ? 0.389 18.922 19.156 1 94.25 203 PRO A O 1
ATOM 1620 N N . PRO A 1 204 ? 0.628 18.219 21.312 1 94.81 204 PRO A N 1
ATOM 1621 C CA . PRO A 1 204 ? 1.121 19.547 21.688 1 94.81 204 PRO A CA 1
ATOM 1622 C C . PRO A 1 204 ? 2.377 19.953 20.906 1 94.81 204 PRO A C 1
ATOM 1624 O O . PRO A 1 204 ? 3.355 19.203 20.891 1 94.81 204 PRO A O 1
ATOM 1627 N N . LYS A 1 205 ? 2.277 21.062 20.344 1 94.06 205 LYS A N 1
ATOM 1628 C CA . LYS A 1 205 ? 3.311 21.516 19.422 1 94.06 205 LYS A CA 1
ATOM 1629 C C . LYS A 1 205 ? 4.68 21.531 20.094 1 94.06 205 LYS A C 1
ATOM 1631 O O . LYS A 1 205 ? 5.66 21.047 19.516 1 94.06 205 LYS A O 1
ATOM 1636 N N . ASP A 1 206 ? 4.777 22.047 21.281 1 95.44 206 ASP A N 1
ATOM 1637 C CA . ASP A 1 206 ? 6.055 22.203 21.984 1 95.44 206 ASP A CA 1
ATOM 1638 C C . ASP A 1 206 ? 6.672 20.844 22.297 1 95.44 206 ASP A C 1
ATOM 1640 O O . ASP A 1 206 ? 7.879 20.656 22.156 1 95.44 206 ASP A O 1
ATOM 1644 N N . LYS A 1 207 ? 5.828 19.984 22.734 1 95.69 207 LYS A N 1
ATOM 1645 C CA . LYS A 1 207 ? 6.309 18.641 23.062 1 95.69 207 LYS A CA 1
ATOM 1646 C C . LYS A 1 207 ? 6.797 17.906 21.812 1 95.69 207 LYS A C 1
ATOM 1648 O O . LYS A 1 207 ? 7.848 17.266 21.844 1 95.69 207 LYS A O 1
ATOM 1653 N N . LEU A 1 208 ? 6.059 18.062 20.781 1 95.69 208 LEU A N 1
ATOM 1654 C CA . LEU A 1 208 ? 6.422 17.438 19.516 1 95.69 208 LEU A CA 1
ATOM 1655 C C . LEU A 1 208 ? 7.711 18.031 18.969 1 95.69 208 LEU A C 1
ATOM 1657 O O . LEU A 1 208 ? 8.562 17.297 18.453 1 95.69 208 LEU A O 1
ATOM 1661 N N . TYR A 1 209 ? 7.801 19.281 19.078 1 95.94 209 TYR A N 1
ATOM 1662 C CA . TYR A 1 209 ? 9.008 19.953 18.609 1 95.94 209 TYR A CA 1
ATOM 1663 C C . TYR A 1 209 ? 10.234 19.453 19.344 1 95.94 209 TYR A C 1
ATOM 1665 O O . TYR A 1 209 ? 11.258 19.141 18.734 1 95.94 209 TYR A O 1
ATOM 1673 N N . ALA A 1 210 ? 10.148 19.391 20.641 1 96.44 210 ALA A N 1
ATOM 1674 C CA . ALA A 1 210 ? 11.258 18.922 21.469 1 96.44 210 ALA A CA 1
ATOM 1675 C C . ALA A 1 210 ? 11.625 17.484 21.109 1 96.44 210 ALA A C 1
ATOM 1677 O O . ALA A 1 210 ? 12.805 17.141 21.016 1 96.44 210 ALA A O 1
ATOM 1678 N N . PHE A 1 211 ? 10.664 16.75 20.922 1 95.06 211 PHE A N 1
ATOM 1679 C CA . PHE A 1 211 ? 10.867 15.352 20.547 1 95.06 211 PHE A CA 1
ATOM 1680 C C . PHE A 1 211 ? 11.602 15.242 19.219 1 95.06 211 PHE A C 1
ATOM 1682 O O . PHE A 1 211 ? 12.594 14.516 19.109 1 95.06 211 PHE A O 1
ATOM 1689 N N . ASN A 1 212 ? 11.164 15.969 18.25 1 95.25 212 ASN A N 1
ATOM 1690 C CA . ASN A 1 212 ? 11.742 15.891 16.906 1 95.25 212 ASN A CA 1
ATOM 1691 C C . ASN A 1 212 ? 13.133 16.516 16.859 1 95.25 212 ASN A C 1
ATOM 1693 O O . ASN A 1 212 ? 14 16.047 16.109 1 95.25 212 ASN A O 1
ATOM 1697 N N . ARG A 1 213 ? 13.273 17.531 17.641 1 95.69 213 ARG A N 1
ATOM 1698 C CA . ARG A 1 213 ? 14.609 18.109 17.75 1 95.69 213 ARG A CA 1
ATOM 1699 C C . ARG A 1 213 ? 15.609 17.078 18.266 1 95.69 213 ARG A C 1
ATOM 1701 O O . ARG A 1 213 ? 16.688 16.922 17.703 1 95.69 213 ARG A O 1
ATOM 1708 N N . ALA A 1 214 ? 15.258 16.422 19.344 1 94.88 214 ALA A N 1
ATOM 1709 C CA . ALA A 1 214 ? 16.125 15.414 19.953 1 94.88 214 ALA A CA 1
ATOM 1710 C C . ALA A 1 214 ? 16.375 14.258 18.984 1 94.88 214 ALA A C 1
ATOM 1712 O O . ALA A 1 214 ? 17.5 13.789 18.844 1 94.88 214 ALA A O 1
ATOM 1713 N N . ARG A 1 215 ? 15.383 13.859 18.344 1 92.81 215 ARG A N 1
ATOM 1714 C CA . ARG A 1 215 ? 15.477 12.758 17.406 1 92.81 215 ARG A CA 1
ATOM 1715 C C . ARG A 1 215 ? 16.359 13.117 16.219 1 92.81 215 ARG A C 1
ATOM 1717 O O . ARG A 1 215 ? 17.172 12.305 15.766 1 92.81 215 ARG A O 1
ATOM 1724 N N . ARG A 1 216 ? 16.156 14.273 15.742 1 93.56 216 ARG A N 1
ATOM 1725 C CA . ARG A 1 216 ? 16.969 14.75 14.625 1 93.56 216 ARG A CA 1
ATOM 1726 C C . ARG A 1 216 ? 18.438 14.766 14.984 1 93.56 216 ARG A C 1
ATOM 1728 O O . ARG A 1 216 ? 19.281 14.32 14.203 1 93.56 216 ARG A O 1
ATOM 1735 N N . GLU A 1 217 ? 18.75 15.25 16.156 1 92.81 217 GLU A N 1
ATOM 1736 C CA . GLU A 1 217 ? 20.141 15.297 16.625 1 92.81 217 GLU A CA 1
ATOM 1737 C C . GLU A 1 217 ? 20.734 13.898 16.75 1 92.81 217 GLU A C 1
ATOM 1739 O O . GLU A 1 217 ? 21.891 13.68 16.391 1 92.81 217 GLU A O 1
ATOM 1744 N N . LYS A 1 218 ? 19.953 13.008 17.172 1 91.62 218 LYS A N 1
ATOM 1745 C CA . LYS A 1 218 ? 20.406 11.617 17.297 1 91.62 218 LYS A CA 1
ATOM 1746 C C . LYS A 1 218 ? 20.703 11.008 15.938 1 91.62 218 LYS A C 1
ATOM 1748 O O . LYS A 1 218 ? 21.703 10.312 15.766 1 91.62 218 LYS A O 1
ATOM 1753 N N . LEU A 1 219 ? 19.875 11.281 15 1 89.81 219 LEU A N 1
ATOM 1754 C CA . LEU A 1 219 ? 20.016 10.711 13.664 1 89.81 219 LEU A CA 1
ATOM 1755 C C . LEU A 1 219 ? 21.219 11.312 12.938 1 89.81 219 LEU A C 1
ATOM 1757 O O . LEU A 1 219 ? 21.891 10.617 12.18 1 89.81 219 LEU A O 1
ATOM 1761 N N . GLN A 1 220 ? 21.516 12.516 13.211 1 89 220 GLN A N 1
ATOM 1762 C CA . GLN A 1 220 ? 22.641 13.18 12.562 1 89 220 GLN A CA 1
ATOM 1763 C C . GLN A 1 220 ? 23.953 12.75 13.188 1 89 220 GLN A C 1
ATOM 1765 O O . GLN A 1 220 ? 25 12.781 12.523 1 89 220 GLN A O 1
ATOM 1770 N N . SER A 1 221 ? 23.891 12.383 14.383 1 86.25 221 SER A N 1
ATOM 1771 C CA . SER A 1 221 ? 25.109 11.953 15.062 1 86.25 221 SER A CA 1
ATOM 1772 C C . SER A 1 221 ? 25.406 10.484 14.789 1 86.25 221 SER A C 1
ATOM 1774 O O . SER A 1 221 ? 26.469 9.977 15.164 1 86.25 221 SER A O 1
ATOM 1776 N N . GLY A 1 222 ? 24.609 9.859 13.945 1 72.5 222 GLY A N 1
ATOM 1777 C CA . GLY A 1 222 ? 24.781 8.453 13.633 1 72.5 222 GLY A CA 1
ATOM 1778 C C . GLY A 1 222 ? 24.219 7.531 14.703 1 72.5 222 GLY A C 1
ATOM 1779 O O . GLY A 1 222 ? 24.453 6.32 14.672 1 72.5 222 GLY A O 1
ATOM 1780 N N . GLN A 1 223 ? 23.703 8.055 15.742 1 62.62 223 GLN A N 1
ATOM 1781 C CA . GLN A 1 223 ? 23.141 7.211 16.781 1 62.62 223 GLN A CA 1
ATOM 1782 C C . GLN A 1 223 ? 21.75 6.707 16.406 1 62.62 223 GLN A C 1
ATOM 1784 O O . GLN A 1 223 ? 20.969 7.434 15.781 1 62.62 223 GLN A O 1
ATOM 1789 N N . LYS A 1 224 ? 21.719 5.504 16.172 1 51.12 224 LYS A N 1
ATOM 1790 C CA . LYS A 1 224 ? 20.484 4.816 15.812 1 51.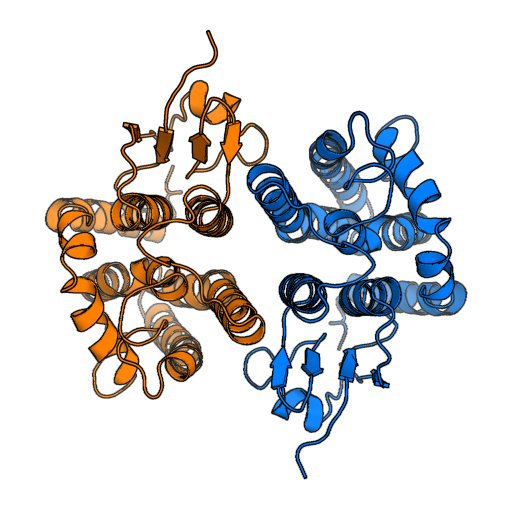12 224 LYS A CA 1
ATOM 1791 C C . LYS A 1 224 ? 19.344 5.227 16.734 1 51.12 224 LYS A C 1
ATOM 1793 O O . LYS A 1 224 ? 19.516 5.297 17.953 1 51.12 224 LYS A O 1
ATOM 1798 N N . ALA A 1 225 ? 18.297 5.941 16.391 1 44.22 225 ALA A N 1
ATOM 1799 C CA . ALA A 1 225 ? 17.094 6.215 17.172 1 44.22 225 ALA A CA 1
ATOM 1800 C C . ALA A 1 225 ? 16.547 4.938 17.781 1 44.22 225 ALA A C 1
ATOM 1802 O O . ALA A 1 225 ? 16.125 4.02 17.078 1 44.22 225 ALA A O 1
ATOM 1803 N N . HIS A 1 226 ? 16.828 4.352 18.922 1 35.22 226 HIS A N 1
ATOM 1804 C CA . HIS A 1 226 ? 16.172 3.197 19.531 1 35.22 226 HIS A CA 1
ATOM 1805 C C . HIS A 1 226 ? 14.68 3.463 19.75 1 35.22 226 HIS A C 1
ATOM 1807 O O . HIS A 1 226 ? 14.289 4.598 20.031 1 35.22 226 HIS A O 1
ATOM 1813 N N . MET B 1 1 ? -14.07 12.133 -29.594 1 34.03 1 MET B N 1
ATOM 1814 C CA . MET B 1 1 ? -14.875 11 -29.156 1 34.03 1 MET B CA 1
ATOM 1815 C C . MET B 1 1 ? -14.156 10.195 -28.078 1 34.03 1 MET B C 1
ATOM 1817 O O . MET B 1 1 ? -12.992 9.828 -28.25 1 34.03 1 MET B O 1
ATOM 1821 N N . GLY B 1 2 ? -14.328 10.383 -26.797 1 44.31 2 GLY B N 1
ATOM 1822 C CA . GLY B 1 2 ? -13.516 9.805 -25.734 1 44.31 2 GLY B CA 1
ATOM 1823 C C . GLY B 1 2 ? -13.211 8.336 -25.953 1 44.31 2 GLY B C 1
ATOM 1824 O O . GLY B 1 2 ? -13.992 7.621 -26.594 1 44.31 2 GLY B O 1
ATOM 1825 N N . GLU B 1 3 ? -12.016 7.848 -26.203 1 58.88 3 GLU B N 1
ATOM 1826 C CA . GLU B 1 3 ? -11.672 6.457 -26.484 1 58.88 3 GLU B CA 1
ATOM 1827 C C . GLU B 1 3 ? -12.43 5.508 -25.562 1 58.88 3 GLU B C 1
ATOM 1829 O O . GLU B 1 3 ? -12.32 5.609 -24.328 1 58.88 3 GLU B O 1
ATOM 1834 N N . LYS B 1 4 ? -13.648 4.957 -25.984 1 76.5 4 LYS B N 1
ATOM 1835 C CA . LYS B 1 4 ? -14.492 3.979 -25.297 1 76.5 4 LYS B CA 1
ATOM 1836 C C . LYS B 1 4 ? -13.812 2.613 -25.25 1 76.5 4 LYS B C 1
ATOM 1838 O O . LYS B 1 4 ? -13.039 2.256 -26.141 1 76.5 4 LYS B O 1
ATOM 1843 N N . GLY B 1 5 ? -13.742 2.066 -24.031 1 93 5 GLY B N 1
ATOM 1844 C CA . GLY B 1 5 ? -13.266 0.703 -23.875 1 93 5 GLY B CA 1
ATOM 1845 C C . GLY B 1 5 ? -12.25 0.547 -22.766 1 93 5 GLY B C 1
ATOM 1846 O O . GLY B 1 5 ? -12.148 1.415 -21.891 1 93 5 GLY B O 1
ATOM 1847 N N . VAL B 1 6 ? -11.68 -0.606 -22.688 1 98 6 VAL B N 1
ATOM 1848 C CA . VAL B 1 6 ? -10.719 -0.968 -21.656 1 98 6 VAL B CA 1
ATOM 1849 C C . VAL B 1 6 ? -9.383 -1.325 -22.297 1 98 6 VAL B C 1
ATOM 1851 O O . VAL B 1 6 ? -9.32 -2.172 -23.188 1 98 6 VAL B O 1
ATOM 1854 N N . LYS B 1 7 ? -8.32 -0.546 -21.891 1 98.44 7 LYS B N 1
ATOM 1855 C CA . LYS B 1 7 ? -6.949 -0.835 -22.297 1 98.44 7 LYS B CA 1
ATOM 1856 C C . LYS B 1 7 ? -6.055 -1.12 -21.094 1 98.44 7 LYS B C 1
ATOM 1858 O O . LYS B 1 7 ? -6.18 -0.468 -20.062 1 98.44 7 LYS B O 1
ATOM 1863 N N . LEU B 1 8 ? -5.25 -2.072 -21.266 1 98.69 8 LEU B N 1
ATOM 1864 C CA . LEU B 1 8 ? -4.266 -2.387 -20.234 1 98.69 8 LEU B CA 1
ATOM 1865 C C . LEU B 1 8 ? -2.848 -2.242 -20.781 1 98.69 8 LEU B C 1
ATOM 1867 O O . LEU B 1 8 ? -2.438 -2.998 -21.672 1 98.69 8 LEU B O 1
ATOM 1871 N N . PHE B 1 9 ? -2.16 -1.245 -20.312 1 98.81 9 PHE B N 1
ATOM 1872 C CA . PHE B 1 9 ? -0.738 -1.11 -20.594 1 98.81 9 PHE B CA 1
ATOM 1873 C C . PHE B 1 9 ? 0.095 -1.967 -19.656 1 98.81 9 PHE B C 1
ATOM 1875 O O . PHE B 1 9 ? 0.031 -1.796 -18.438 1 98.81 9 PHE B O 1
ATOM 1882 N N . GLY B 1 10 ? 0.746 -2.928 -20.141 1 98.25 10 GLY B N 1
ATOM 1883 C CA . GLY B 1 10 ? 1.582 -3.852 -19.391 1 98.25 10 GLY B CA 1
ATOM 1884 C C . GLY B 1 10 ? 2.658 -4.504 -20.234 1 98.25 10 GLY B C 1
ATOM 1885 O O . GLY B 1 10 ? 3.031 -3.98 -21.297 1 98.25 10 GLY B O 1
ATOM 1886 N N . THR B 1 11 ? 3.336 -5.504 -19.734 1 97.19 11 THR B N 1
ATOM 1887 C CA . THR B 1 11 ? 4.238 -6.371 -20.484 1 97.19 11 THR B CA 1
ATOM 1888 C C . THR B 1 11 ? 4.031 -7.832 -20.094 1 97.19 11 THR B C 1
ATOM 1890 O O . THR B 1 11 ? 3.605 -8.125 -18.969 1 97.19 11 THR B O 1
ATOM 1893 N N . TRP B 1 12 ? 4.293 -8.688 -20.938 1 94.06 12 TRP B N 1
ATOM 1894 C CA . TRP B 1 12 ? 3.971 -10.102 -20.781 1 94.06 12 TRP B CA 1
ATOM 1895 C C . TRP B 1 12 ? 4.805 -10.727 -19.656 1 94.06 12 TRP B C 1
ATOM 1897 O O . TRP B 1 12 ? 4.398 -11.719 -19.047 1 94.06 12 TRP B O 1
ATOM 1907 N N . VAL B 1 13 ? 5.871 -10.148 -19.344 1 94.38 13 VAL B N 1
ATOM 1908 C CA . VAL B 1 13 ? 6.777 -10.75 -18.375 1 94.38 13 VAL B CA 1
ATOM 1909 C C . VAL B 1 13 ? 6.473 -10.219 -16.984 1 94.38 13 VAL B C 1
ATOM 1911 O O . VAL B 1 13 ? 7.012 -10.711 -15.984 1 94.38 13 VAL B O 1
ATOM 1914 N N . SER B 1 14 ? 5.664 -9.203 -16.844 1 96.12 14 SER B N 1
ATOM 1915 C CA . SER B 1 14 ? 5.453 -8.516 -15.578 1 96.12 14 SER B CA 1
ATOM 1916 C C . SER B 1 14 ? 4.395 -9.227 -14.742 1 96.12 14 SER B C 1
ATOM 1918 O O . SER B 1 14 ? 3.236 -9.328 -15.148 1 96.12 14 SER B O 1
ATOM 1920 N N . PRO B 1 15 ? 4.77 -9.648 -13.57 1 96.88 15 PRO B N 1
ATOM 1921 C CA . PRO B 1 15 ? 3.764 -10.227 -12.68 1 96.88 15 PRO B CA 1
ATOM 1922 C C . PRO B 1 15 ? 2.693 -9.227 -12.266 1 96.88 15 PRO B C 1
ATOM 1924 O O . PRO B 1 15 ? 1.587 -9.617 -11.883 1 96.88 15 PRO B O 1
ATOM 1927 N N . PHE B 1 16 ? 3 -7.93 -12.289 1 98.12 16 PHE B N 1
ATOM 1928 C CA . PHE B 1 16 ? 2.041 -6.898 -11.906 1 98.12 16 PHE B CA 1
ATOM 1929 C C . PHE B 1 16 ? 0.996 -6.703 -13 1 98.12 16 PHE B C 1
ATOM 1931 O O . PHE B 1 16 ? -0.175 -6.449 -12.711 1 98.12 16 PHE B O 1
ATOM 1938 N N . SER B 1 17 ? 1.423 -6.816 -14.227 1 98.31 17 SER B N 1
ATOM 1939 C CA . SER B 1 17 ? 0.471 -6.805 -15.328 1 98.31 17 SER B CA 1
ATOM 1940 C C . SER B 1 17 ? -0.469 -8 -15.258 1 98.31 17 SER B C 1
ATOM 1942 O O . SER B 1 17 ? -1.666 -7.875 -15.531 1 98.31 17 SER B O 1
ATOM 1944 N N . LEU B 1 18 ? 0.125 -9.125 -14.914 1 98.19 18 LEU B N 1
ATOM 1945 C CA . LEU B 1 18 ? -0.659 -10.359 -14.836 1 98.19 18 LEU B CA 1
ATOM 1946 C C . LEU B 1 18 ? -1.755 -10.234 -13.781 1 98.19 18 LEU B C 1
ATOM 1948 O O . LEU B 1 18 ? -2.854 -10.766 -13.961 1 98.19 18 LEU B O 1
ATOM 1952 N N . ARG B 1 19 ? -1.479 -9.562 -12.641 1 98.69 19 ARG B N 1
ATOM 1953 C CA . ARG B 1 19 ? -2.494 -9.32 -11.625 1 98.69 19 ARG B CA 1
ATOM 1954 C C . ARG B 1 19 ? -3.756 -8.719 -12.234 1 98.69 19 ARG B C 1
ATOM 1956 O O . ARG B 1 19 ? -4.859 -9.211 -12 1 98.69 19 ARG B O 1
ATOM 1963 N N . VAL B 1 20 ? -3.547 -7.691 -13.055 1 98.81 20 VAL B N 1
ATOM 1964 C CA . VAL B 1 20 ? -4.66 -6.934 -13.617 1 98.81 20 VAL B CA 1
ATOM 1965 C C . VAL B 1 20 ? -5.375 -7.777 -14.672 1 98.81 20 VAL B C 1
ATOM 1967 O O . VAL B 1 20 ? -6.609 -7.793 -14.727 1 98.81 20 VAL B O 1
ATOM 1970 N N . GLU B 1 21 ? -4.609 -8.523 -15.438 1 98.62 21 GLU B N 1
ATOM 1971 C CA . GLU B 1 21 ? -5.211 -9.406 -16.438 1 98.62 21 GLU B CA 1
ATOM 1972 C C . GLU B 1 21 ? -6.117 -10.438 -15.781 1 98.62 21 GLU B C 1
ATOM 1974 O O . GLU B 1 21 ? -7.23 -10.68 -16.25 1 98.62 21 GLU B O 1
ATOM 1979 N N . LEU B 1 22 ? -5.621 -11.039 -14.766 1 98.62 22 LEU B N 1
ATOM 1980 C CA . LEU B 1 22 ? -6.41 -12.055 -14.07 1 98.62 22 LEU B CA 1
ATOM 1981 C C . LEU B 1 22 ? -7.711 -11.461 -13.539 1 98.62 22 LEU B C 1
ATOM 1983 O O . LEU B 1 22 ? -8.773 -12.078 -13.656 1 98.62 22 LEU B O 1
ATOM 1987 N N . ALA B 1 23 ? -7.66 -10.266 -12.945 1 98.69 23 ALA B N 1
ATOM 1988 C CA . ALA B 1 23 ? -8.859 -9.602 -12.438 1 98.69 23 ALA B CA 1
ATOM 1989 C C . ALA B 1 23 ? -9.867 -9.359 -13.555 1 98.69 23 ALA B C 1
ATOM 1991 O O . ALA B 1 23 ? -11.055 -9.648 -13.398 1 98.69 23 ALA B O 1
ATOM 1992 N N . LEU B 1 24 ? -9.383 -8.828 -14.688 1 98.56 24 LEU B N 1
ATOM 1993 C CA . LEU B 1 24 ? -10.25 -8.531 -15.82 1 98.56 24 LEU B CA 1
ATOM 1994 C C . LEU B 1 24 ? -10.898 -9.805 -16.359 1 98.56 24 LEU B C 1
ATOM 1996 O O . LEU B 1 24 ? -12.102 -9.828 -16.625 1 98.56 24 LEU B O 1
ATOM 2000 N N . LYS B 1 25 ? -10.148 -10.844 -16.469 1 98.31 25 LYS B N 1
ATOM 2001 C CA . LYS B 1 25 ? -10.641 -12.102 -17.016 1 98.31 25 LYS B CA 1
ATOM 2002 C C . LYS B 1 25 ? -11.641 -12.758 -16.078 1 98.31 25 LYS B C 1
ATOM 2004 O O . LYS B 1 25 ? -12.656 -13.297 -16.516 1 98.31 25 LYS B O 1
ATOM 2009 N N . LEU B 1 26 ? -11.328 -12.734 -14.805 1 98.06 26 LEU B N 1
ATOM 2010 C CA . LEU B 1 26 ? -12.266 -13.281 -13.836 1 98.06 26 LEU B CA 1
ATOM 2011 C C . LEU B 1 26 ? -13.609 -12.562 -13.914 1 98.06 26 LEU B C 1
ATOM 2013 O O . LEU B 1 26 ? -14.656 -13.18 -13.734 1 98.06 26 LEU B O 1
ATOM 2017 N N . LYS B 1 27 ? -13.562 -11.219 -14.211 1 97.69 27 LYS B N 1
ATOM 2018 C CA . LYS B 1 27 ? -14.773 -10.406 -14.281 1 97.69 27 LYS B CA 1
ATOM 2019 C C . LYS B 1 27 ? -15.414 -10.492 -15.664 1 97.69 27 LYS B C 1
ATOM 2021 O O . LYS B 1 27 ? -16.516 -9.984 -15.875 1 97.69 27 LYS B O 1
ATOM 2026 N N . GLY B 1 28 ? -14.727 -11.109 -16.578 1 97 28 GLY B N 1
ATOM 2027 C CA . GLY B 1 28 ? -15.242 -11.234 -17.922 1 97 28 GLY B CA 1
ATOM 2028 C C . GLY B 1 28 ? -15.188 -9.938 -18.703 1 97 28 GLY B C 1
ATOM 2029 O O . GLY B 1 28 ? -16.016 -9.695 -19.578 1 97 28 GLY B O 1
ATOM 2030 N N . VAL B 1 29 ? -14.289 -9.094 -18.406 1 97.25 29 VAL B N 1
ATOM 2031 C CA . VAL B 1 29 ? -14.172 -7.797 -19.062 1 97.25 29 VAL B CA 1
ATOM 2032 C C . VAL B 1 29 ? -13.266 -7.91 -20.281 1 97.25 29 VAL B C 1
ATOM 2034 O O . VAL B 1 29 ? -12.125 -8.383 -20.188 1 97.25 29 VAL B O 1
ATOM 2037 N N . GLU B 1 30 ? -13.727 -7.523 -21.406 1 97.19 30 GLU B N 1
ATOM 2038 C CA . GLU B 1 30 ? -12.898 -7.445 -22.609 1 97.19 30 GLU B CA 1
ATOM 2039 C C . GLU B 1 30 ? -11.961 -6.242 -22.547 1 97.19 30 GLU B C 1
ATOM 2041 O O . GLU B 1 30 ? -12.359 -5.16 -22.109 1 97.19 30 GLU B O 1
ATOM 2046 N N . TYR B 1 31 ? -10.727 -6.5 -23.016 1 97.94 31 TYR B N 1
ATOM 2047 C CA . TYR B 1 31 ? -9.75 -5.418 -22.984 1 97.94 31 TYR B CA 1
ATOM 2048 C C . TYR B 1 31 ? -8.719 -5.574 -24.094 1 97.94 31 TYR B C 1
ATOM 2050 O O . TYR B 1 31 ? -8.547 -6.668 -24.641 1 97.94 31 TYR B O 1
ATOM 2058 N N . GLU B 1 32 ? -8.133 -4.473 -24.422 1 97.94 32 GLU B N 1
ATOM 2059 C CA . GLU B 1 32 ? -6.977 -4.449 -25.312 1 97.94 32 GLU B CA 1
ATOM 2060 C C . GLU B 1 32 ? -5.672 -4.395 -24.516 1 97.94 32 GLU B C 1
ATOM 2062 O O . GLU B 1 32 ? -5.484 -3.51 -23.688 1 97.94 32 GLU B O 1
ATOM 2067 N N . PHE B 1 33 ? -4.863 -5.34 -24.766 1 97.62 33 PHE B N 1
ATOM 2068 C CA . PHE B 1 33 ? -3.57 -5.371 -24.094 1 97.62 33 PHE B CA 1
ATOM 2069 C C . PHE B 1 33 ? -2.523 -4.613 -24.891 1 97.62 33 PHE B C 1
ATOM 2071 O O . PHE B 1 33 ? -2.271 -4.941 -26.062 1 97.62 33 PHE B O 1
ATOM 2078 N N . MET B 1 34 ? -1.977 -3.602 -24.312 1 97.81 34 MET B N 1
ATOM 2079 C CA . MET B 1 34 ? -0.908 -2.799 -24.906 1 97.81 34 MET B CA 1
ATOM 2080 C C . MET B 1 34 ? 0.451 -3.211 -24.344 1 97.81 34 MET B C 1
ATOM 2082 O O . MET B 1 34 ? 0.825 -2.805 -23.234 1 97.81 34 MET B O 1
ATOM 2086 N N . ASP B 1 35 ? 1.173 -3.975 -25.094 1 96.81 35 ASP B N 1
ATOM 2087 C CA . ASP B 1 35 ? 2.459 -4.504 -24.656 1 96.81 35 ASP B CA 1
ATOM 2088 C C . ASP B 1 35 ? 3.543 -3.43 -24.719 1 96.81 35 ASP B C 1
ATOM 2090 O O . ASP B 1 35 ? 3.922 -2.979 -25.797 1 96.81 35 ASP B O 1
ATOM 2094 N N . GLU B 1 36 ? 4.055 -3.061 -23.594 1 97.44 36 GLU B N 1
ATOM 2095 C CA . GLU B 1 36 ? 5.008 -1.961 -23.469 1 97.44 36 GLU B CA 1
ATOM 2096 C C . GLU B 1 36 ? 6.445 -2.471 -23.5 1 97.44 36 GLU B C 1
ATOM 2098 O O . GLU B 1 36 ? 6.738 -3.553 -22.984 1 97.44 36 GLU B O 1
ATOM 2103 N N . ASP B 1 37 ? 7.324 -1.689 -24.125 1 94.88 37 ASP B N 1
ATOM 2104 C CA . ASP B 1 37 ? 8.773 -1.826 -24 1 94.88 37 ASP B CA 1
ATOM 2105 C C . ASP B 1 37 ? 9.289 -1.011 -22.812 1 94.88 37 ASP B C 1
ATOM 2107 O O . ASP B 1 37 ? 9.312 0.221 -22.859 1 94.88 37 ASP B O 1
ATOM 2111 N N . LEU B 1 38 ? 9.75 -1.699 -21.875 1 92.19 38 LEU B N 1
ATOM 2112 C CA . LEU B 1 38 ? 10.117 -1.014 -20.641 1 92.19 38 LEU B CA 1
ATOM 2113 C C . LEU B 1 38 ? 11.375 -0.175 -20.844 1 92.19 38 LEU B C 1
ATOM 2115 O O . LEU B 1 38 ? 11.656 0.737 -20.062 1 92.19 38 LEU B O 1
ATOM 2119 N N . GLN B 1 39 ? 12.141 -0.522 -21.812 1 92.12 39 GLN B N 1
ATOM 2120 C CA . GLN B 1 39 ? 13.328 0.266 -22.125 1 92.12 39 GLN B CA 1
ATOM 2121 C C . GLN B 1 39 ? 12.969 1.509 -22.938 1 92.12 39 GLN B C 1
ATOM 2123 O O . GLN B 1 39 ? 13.719 2.484 -22.953 1 92.12 39 GLN B O 1
ATOM 2128 N N . ASN B 1 40 ? 11.93 1.375 -23.625 1 95.19 40 ASN B N 1
ATOM 2129 C CA . ASN B 1 40 ? 11.406 2.471 -24.422 1 95.19 40 ASN B CA 1
ATOM 2130 C C . ASN B 1 40 ? 9.898 2.613 -24.266 1 95.19 40 ASN B C 1
ATOM 2132 O O . ASN B 1 40 ? 9.141 2.258 -25.172 1 95.19 40 ASN B O 1
ATOM 2136 N N . LYS B 1 41 ? 9.516 3.223 -23.234 1 97 41 LYS B N 1
ATOM 2137 C CA . LYS B 1 41 ? 8.102 3.34 -22.875 1 97 41 LYS B CA 1
ATOM 2138 C C . LYS B 1 41 ? 7.348 4.184 -23.906 1 97 41 LYS B C 1
ATOM 2140 O O . LYS B 1 41 ? 7.863 5.191 -24.391 1 97 41 LYS B O 1
ATOM 2145 N N . SER B 1 42 ? 6.191 3.857 -24.25 1 97.75 42 SER B N 1
ATOM 2146 C CA . SER B 1 42 ? 5.395 4.547 -25.266 1 97.75 42 SER B CA 1
ATOM 2147 C C . SER B 1 42 ? 4.941 5.918 -24.766 1 97.75 42 SER B C 1
ATOM 2149 O O . SER B 1 42 ? 4.793 6.129 -23.562 1 97.75 42 SER B O 1
ATOM 2151 N N . GLN B 1 43 ? 4.672 6.781 -25.656 1 97.56 43 GLN B N 1
ATOM 2152 C CA . GLN B 1 43 ? 4.129 8.094 -25.328 1 97.56 43 GLN B CA 1
ATOM 2153 C C . GLN B 1 43 ? 2.74 7.977 -24.703 1 97.56 43 GLN B C 1
ATOM 2155 O O . GLN B 1 43 ? 2.371 8.773 -23.844 1 97.56 43 GLN B O 1
ATOM 2160 N N . GLU B 1 44 ? 2.047 6.988 -25.109 1 97.06 44 GLU B N 1
ATOM 2161 C CA . GLU B 1 44 ? 0.704 6.777 -24.578 1 97.06 44 GLU B CA 1
ATOM 2162 C C . GLU B 1 44 ? 0.75 6.402 -23.094 1 97.06 44 GLU B C 1
ATOM 2164 O O . GLU B 1 44 ? -0.009 6.941 -22.297 1 97.06 44 GLU B O 1
ATOM 2169 N N . LEU B 1 45 ? 1.659 5.477 -22.766 1 97.94 45 LEU B N 1
ATOM 2170 C CA . LEU B 1 45 ? 1.815 5.105 -21.375 1 97.94 45 LEU B CA 1
ATOM 2171 C C . LEU B 1 45 ? 2.201 6.316 -20.531 1 97.94 45 LEU B C 1
ATOM 2173 O O . LEU B 1 45 ? 1.62 6.547 -19.469 1 97.94 45 LEU B O 1
ATOM 2177 N N . LEU B 1 46 ? 3.131 7.09 -21.078 1 97.75 46 LEU B N 1
ATOM 2178 C CA . LEU B 1 46 ? 3.621 8.258 -20.344 1 97.75 46 LEU B CA 1
ATOM 2179 C C . LEU B 1 46 ? 2.529 9.312 -20.219 1 97.75 46 LEU B C 1
ATOM 2181 O O . LEU B 1 46 ? 2.469 10.031 -19.219 1 97.75 46 LEU B O 1
ATOM 2185 N N . HIS B 1 47 ? 1.657 9.391 -21.188 1 97.44 47 HIS B N 1
ATOM 2186 C CA . HIS B 1 47 ? 0.512 10.289 -21.125 1 97.44 47 HIS B CA 1
ATOM 2187 C C . HIS B 1 47 ? -0.475 9.867 -20.047 1 97.44 47 HIS B C 1
ATOM 2189 O O . HIS B 1 47 ? -0.934 10.695 -19.266 1 97.44 47 HIS B O 1
ATOM 2195 N N . TYR B 1 48 ? -0.74 8.57 -19.953 1 97.25 48 TYR B N 1
ATOM 2196 C CA . TYR B 1 48 ? -1.759 8.07 -19.047 1 97.25 48 TYR B CA 1
ATOM 2197 C C . TYR B 1 48 ? -1.211 7.957 -17.625 1 97.25 48 TYR B C 1
ATOM 2199 O O . TYR B 1 48 ? -1.974 7.953 -16.656 1 97.25 48 TYR B O 1
ATOM 2207 N N . ASN B 1 49 ? 0.079 7.867 -17.516 1 97.44 49 ASN B N 1
ATOM 2208 C CA . ASN B 1 49 ? 0.71 7.809 -16.203 1 97.44 49 ASN B CA 1
ATOM 2209 C C . ASN B 1 49 ? 1.973 8.664 -16.141 1 97.44 49 ASN B C 1
ATOM 2211 O O . ASN B 1 49 ? 3.08 8.141 -16.016 1 97.44 49 ASN B O 1
ATOM 2215 N N . PRO B 1 50 ? 1.829 9.938 -16.125 1 96.25 50 PRO B N 1
ATOM 2216 C CA . PRO B 1 50 ? 2.975 10.852 -16.141 1 96.25 50 PRO B CA 1
ATOM 2217 C C . PRO B 1 50 ? 3.682 10.93 -14.797 1 96.25 50 PRO B C 1
ATOM 2219 O O . PRO B 1 50 ? 4.789 11.469 -14.703 1 96.25 50 PRO B O 1
ATOM 2222 N N . ILE B 1 51 ? 3.092 10.406 -13.812 1 95.44 51 ILE B N 1
ATOM 2223 C CA . ILE B 1 51 ? 3.605 10.586 -12.461 1 95.44 51 ILE B CA 1
ATOM 2224 C C . ILE B 1 51 ? 4.637 9.508 -12.148 1 95.44 51 ILE B C 1
ATOM 2226 O O . ILE B 1 51 ? 5.801 9.805 -11.883 1 95.44 51 ILE B O 1
ATOM 2230 N N . THR B 1 52 ? 4.227 8.234 -12.219 1 95.25 52 THR B N 1
ATOM 2231 C CA . THR B 1 52 ? 5.137 7.152 -11.852 1 95.25 52 THR B CA 1
ATOM 2232 C C . THR B 1 52 ? 5.762 6.531 -13.102 1 95.25 52 THR B C 1
ATOM 2234 O O . THR B 1 52 ? 6.785 5.848 -13.016 1 95.25 52 THR B O 1
ATOM 2237 N N . LYS B 1 53 ? 5.027 6.637 -14.242 1 96.88 53 LYS B N 1
ATOM 2238 C CA . LYS B 1 53 ? 5.504 6.172 -15.539 1 96.88 53 LYS B CA 1
ATOM 2239 C C . LYS B 1 53 ? 5.734 4.664 -15.531 1 96.88 53 LYS B C 1
ATOM 2241 O O . LYS B 1 53 ? 6.602 4.156 -16.25 1 96.88 53 LYS B O 1
ATOM 2246 N N . LYS B 1 54 ? 5.02 3.965 -14.68 1 97.19 54 LYS B N 1
ATOM 2247 C CA . LYS B 1 54 ? 5.18 2.521 -14.539 1 97.19 54 LYS B CA 1
ATOM 2248 C C . LYS B 1 54 ? 3.971 1.778 -15.102 1 97.19 54 LYS B C 1
ATOM 2250 O O . LYS B 1 54 ? 2.928 2.383 -15.352 1 97.19 54 LYS B O 1
ATOM 2255 N N . ILE B 1 55 ? 4.176 0.531 -15.375 1 98.06 55 ILE B N 1
ATOM 2256 C CA . ILE B 1 55 ? 3.082 -0.395 -15.656 1 98.06 55 ILE B CA 1
ATOM 2257 C C . ILE B 1 55 ? 2.729 -1.172 -14.391 1 98.06 55 ILE B C 1
ATOM 2259 O O . ILE B 1 55 ? 3.541 -1.271 -13.469 1 98.06 55 ILE B O 1
ATOM 2263 N N . PRO B 1 56 ? 1.514 -1.659 -14.297 1 98.62 56 PRO B N 1
ATOM 2264 C CA . PRO B 1 56 ? 0.411 -1.604 -15.258 1 98.62 56 PRO B CA 1
ATOM 2265 C C . PRO B 1 56 ? -0.391 -0.308 -15.164 1 98.62 56 PRO B C 1
ATOM 2267 O O . PRO B 1 56 ? -0.42 0.329 -14.109 1 98.62 56 PRO B O 1
ATOM 2270 N N . VAL B 1 57 ? -0.936 0.108 -16.266 1 98.81 57 VAL B N 1
ATOM 2271 C CA . VAL B 1 57 ? -1.928 1.177 -16.312 1 98.81 57 VAL B CA 1
ATOM 2272 C C . VAL B 1 57 ? -3.195 0.676 -17 1 98.81 57 VAL B C 1
ATOM 2274 O O . VAL B 1 57 ? -3.143 0.184 -18.125 1 98.81 57 VAL B O 1
ATOM 2277 N N . LEU B 1 58 ? -4.277 0.729 -16.297 1 98.88 58 LEU B N 1
ATOM 2278 C CA . LEU B 1 58 ? -5.59 0.448 -16.875 1 98.88 58 LEU B CA 1
ATOM 2279 C C . LEU B 1 58 ? -6.277 1.736 -17.312 1 98.88 58 LEU B C 1
ATOM 2281 O O . LEU B 1 58 ? -6.363 2.693 -16.547 1 98.88 58 LEU B O 1
ATOM 2285 N N . VAL B 1 59 ? -6.637 1.795 -18.547 1 98.69 59 VAL B N 1
ATOM 2286 C CA . VAL B 1 59 ? -7.41 2.93 -19.047 1 98.69 59 VAL B CA 1
ATOM 2287 C C . VAL B 1 59 ? -8.852 2.496 -19.312 1 98.69 59 VAL B C 1
ATOM 2289 O O . VAL B 1 59 ? -9.102 1.651 -20.172 1 98.69 59 VAL B O 1
ATOM 2292 N N . HIS B 1 60 ? -9.781 2.975 -18.5 1 98.38 60 HIS B N 1
ATOM 2293 C CA . HIS B 1 60 ? -11.211 2.703 -18.641 1 98.38 60 HIS B CA 1
ATOM 2294 C C . HIS B 1 60 ? -11.969 3.955 -19.078 1 98.38 60 HIS B C 1
ATOM 2296 O O . HIS B 1 60 ? -12.141 4.883 -18.281 1 98.38 60 HIS B O 1
ATOM 2302 N N . ASN B 1 61 ? -12.453 4.035 -20.344 1 96.31 61 ASN B N 1
ATOM 2303 C CA . ASN B 1 61 ? -13.141 5.199 -20.891 1 96.31 61 ASN B CA 1
ATOM 2304 C C . ASN B 1 61 ? -12.312 6.469 -20.734 1 96.31 61 ASN B C 1
ATOM 2306 O O . ASN B 1 61 ? -12.789 7.469 -20.203 1 96.31 61 ASN B O 1
ATOM 2310 N N . ALA B 1 62 ? -11.039 6.32 -21.062 1 95.19 62 ALA B N 1
ATOM 2311 C CA . ALA B 1 62 ? -10.07 7.414 -21.141 1 95.19 62 ALA B CA 1
ATOM 2312 C C . ALA B 1 62 ? -9.625 7.855 -19.766 1 95.19 62 ALA B C 1
ATOM 2314 O O . ALA B 1 62 ? -8.953 8.883 -19.609 1 95.19 62 ALA B O 1
ATOM 2315 N N . LYS B 1 63 ? -9.969 7.066 -18.766 1 97.06 63 LYS B N 1
ATOM 2316 C CA . LYS B 1 63 ? -9.547 7.352 -17.391 1 97.06 63 LYS B CA 1
ATOM 2317 C C . LYS B 1 63 ? -8.461 6.379 -16.938 1 97.06 63 LYS B C 1
ATOM 2319 O O . LYS B 1 63 ? -8.711 5.176 -16.828 1 97.06 63 LYS B O 1
ATOM 2324 N N . PRO B 1 64 ? -7.309 6.863 -16.641 1 98.38 64 PRO B N 1
ATOM 2325 C CA . PRO B 1 64 ? -6.191 5.98 -16.297 1 98.38 64 PRO B CA 1
ATOM 2326 C C . PRO B 1 64 ? -6.16 5.609 -14.82 1 98.38 64 PRO B C 1
ATOM 2328 O O . PRO B 1 64 ? -6.496 6.434 -13.961 1 98.38 64 PRO B O 1
ATOM 2331 N N . LEU B 1 65 ? -5.805 4.438 -14.57 1 98.5 65 LEU B N 1
ATOM 2332 C CA . LEU B 1 65 ? -5.555 3.9 -13.234 1 98.5 65 LEU B CA 1
ATOM 2333 C C . LEU B 1 65 ? -4.195 3.217 -13.172 1 98.5 65 LEU B C 1
ATOM 2335 O O . LEU B 1 65 ? -3.848 2.428 -14.055 1 98.5 65 LEU B O 1
ATOM 2339 N N . ALA B 1 66 ? -3.461 3.533 -12.086 1 98.12 66 ALA B N 1
ATOM 2340 C CA . ALA B 1 66 ? -2.156 2.906 -11.891 1 98.12 66 ALA B CA 1
ATOM 2341 C C . ALA B 1 66 ? -2.092 2.182 -10.547 1 98.12 66 ALA B C 1
ATOM 2343 O O . ALA B 1 66 ? -2.977 2.344 -9.703 1 98.12 66 ALA B O 1
ATOM 2344 N N . GLU B 1 67 ? -1.02 1.401 -10.367 1 98 67 GLU B N 1
ATOM 2345 C CA . GLU B 1 67 ? -0.813 0.529 -9.211 1 98 67 GLU B CA 1
ATOM 2346 C C . GLU B 1 67 ? -1.687 -0.72 -9.305 1 98 67 GLU B C 1
ATOM 2348 O O . GLU B 1 67 ? -2.912 -0.636 -9.203 1 98 67 GLU B O 1
ATOM 2353 N N . SER B 1 68 ? -1.076 -1.828 -9.414 1 98.62 68 SER B N 1
ATOM 2354 C CA . SER B 1 68 ? -1.769 -3.074 -9.727 1 98.62 68 SER B CA 1
ATOM 2355 C C . SER B 1 68 ? -2.818 -3.404 -8.672 1 98.62 68 SER B C 1
ATOM 2357 O O . SER B 1 68 ? -3.938 -3.801 -9 1 98.62 68 SER B O 1
ATOM 2359 N N . THR B 1 69 ? -2.486 -3.186 -7.359 1 98.62 69 THR B N 1
ATOM 2360 C CA . THR B 1 69 ? -3.432 -3.527 -6.301 1 98.62 69 THR B CA 1
ATOM 2361 C C . THR B 1 69 ? -4.629 -2.584 -6.316 1 98.62 69 THR B C 1
ATOM 2363 O O . THR B 1 69 ? -5.754 -2.994 -6.027 1 98.62 69 THR B O 1
ATOM 2366 N N . VAL B 1 70 ? -4.41 -1.331 -6.707 1 98.69 70 VAL B N 1
ATOM 2367 C CA . VAL B 1 70 ? -5.48 -0.349 -6.852 1 98.69 70 VAL B CA 1
ATOM 2368 C C . VAL B 1 70 ? -6.371 -0.725 -8.031 1 98.69 70 VAL B C 1
ATOM 2370 O O . VAL B 1 70 ? -7.602 -0.674 -7.934 1 98.69 70 VAL B O 1
ATOM 2373 N N . ILE B 1 71 ? -5.742 -1.124 -9.094 1 98.88 71 ILE B N 1
ATOM 2374 C CA . ILE B 1 71 ? -6.461 -1.461 -10.32 1 98.88 71 ILE B CA 1
ATOM 2375 C C . ILE B 1 71 ? -7.363 -2.668 -10.078 1 98.88 71 ILE B C 1
ATOM 2377 O O . ILE B 1 71 ? -8.516 -2.688 -10.508 1 98.88 71 ILE B O 1
ATOM 2381 N N . ILE B 1 72 ? -6.871 -3.67 -9.352 1 98.81 72 ILE B N 1
ATOM 2382 C CA . ILE B 1 72 ? -7.652 -4.875 -9.102 1 98.81 72 ILE B CA 1
ATOM 2383 C C . ILE B 1 72 ? -8.914 -4.52 -8.32 1 98.81 72 ILE B C 1
ATOM 2385 O O . ILE B 1 72 ? -10.008 -4.988 -8.641 1 98.81 72 ILE B O 1
ATOM 2389 N N . GLU B 1 73 ? -8.75 -3.697 -7.297 1 98.5 73 GLU B N 1
ATOM 2390 C CA . GLU B 1 73 ? -9.922 -3.289 -6.527 1 98.5 73 GLU B CA 1
ATOM 2391 C C . GLU B 1 73 ? -10.883 -2.473 -7.383 1 98.5 73 GLU B C 1
ATOM 2393 O O . GLU B 1 73 ? -12.102 -2.633 -7.281 1 98.5 73 GLU B O 1
ATOM 2398 N N . TYR B 1 74 ? -10.375 -1.604 -8.25 1 98.69 74 TYR B N 1
ATOM 2399 C CA . TYR B 1 74 ? -11.227 -0.832 -9.148 1 98.69 74 TYR B CA 1
ATOM 2400 C C . TYR B 1 74 ? -12.039 -1.75 -10.055 1 98.69 74 TYR B C 1
ATOM 2402 O O . TYR B 1 74 ? -13.242 -1.544 -10.242 1 98.69 74 TYR B O 1
ATOM 2410 N N . VAL B 1 75 ? -11.391 -2.754 -10.609 1 98.56 75 VAL B N 1
ATOM 2411 C CA . VAL B 1 75 ? -12.062 -3.689 -11.508 1 98.56 75 VAL B CA 1
ATOM 2412 C C . VAL B 1 75 ? -13.234 -4.352 -10.789 1 98.56 75 VAL B C 1
ATOM 2414 O O . VAL B 1 75 ? -14.328 -4.469 -11.344 1 98.56 75 VAL B O 1
ATOM 2417 N N . ASP B 1 76 ? -12.961 -4.723 -9.555 1 98.12 76 ASP B N 1
ATOM 2418 C CA . ASP B 1 76 ? -14.016 -5.355 -8.773 1 98.12 76 ASP B CA 1
ATOM 2419 C C . ASP B 1 76 ? -15.172 -4.383 -8.523 1 98.12 76 ASP B C 1
ATOM 2421 O O . ASP B 1 76 ? -16.344 -4.777 -8.555 1 98.12 76 ASP B O 1
ATOM 2425 N N . GLU B 1 77 ? -14.883 -3.133 -8.289 1 97.25 77 GLU B N 1
ATOM 2426 C CA . GLU B 1 77 ? -15.875 -2.117 -7.949 1 97.25 77 GLU B CA 1
ATOM 2427 C C . GLU B 1 77 ? -16.594 -1.607 -9.195 1 97.25 77 GLU B C 1
ATOM 2429 O O . GLU B 1 77 ? -17.781 -1.299 -9.141 1 97.25 77 GLU B O 1
ATOM 2434 N N . ALA B 1 78 ? -15.906 -1.506 -10.297 1 97.12 78 ALA B N 1
ATOM 2435 C CA . ALA B 1 78 ? -16.453 -0.948 -11.531 1 97.12 78 ALA B CA 1
ATOM 2436 C C . ALA B 1 78 ? -17.375 -1.951 -12.219 1 97.12 78 ALA B C 1
ATOM 2438 O O . ALA B 1 78 ? -18.312 -1.563 -12.922 1 97.12 78 ALA B O 1
ATOM 2439 N N . TRP B 1 79 ? -17.109 -3.166 -12.039 1 97 79 TRP B N 1
ATOM 2440 C CA . TRP B 1 79 ? -17.969 -4.246 -12.531 1 97 79 TRP B CA 1
ATOM 2441 C C . TRP B 1 79 ? -18.484 -5.098 -11.375 1 97 79 TRP B C 1
ATOM 2443 O O . TRP B 1 79 ? -18.047 -6.238 -11.195 1 97 79 TRP B O 1
ATOM 2453 N N . PRO B 1 80 ? -19.484 -4.582 -10.711 1 93.69 80 PRO B N 1
ATOM 2454 C CA . PRO B 1 80 ? -19.906 -5.16 -9.43 1 93.69 80 PRO B CA 1
ATOM 2455 C C . PRO B 1 80 ? -20.688 -6.457 -9.602 1 93.69 80 PRO B C 1
ATOM 2457 O O . PRO B 1 80 ? -20.906 -7.184 -8.625 1 93.69 80 PRO B O 1
ATOM 2460 N N . THR B 1 81 ? -21.125 -6.719 -10.766 1 92.56 81 THR B N 1
ATOM 2461 C CA . THR B 1 81 ? -21.906 -7.934 -10.992 1 92.56 81 THR B CA 1
ATOM 2462 C C . THR B 1 81 ? -21 -9.07 -11.469 1 92.56 81 THR B C 1
ATOM 2464 O O . THR B 1 81 ? -19.953 -8.82 -12.086 1 92.56 81 THR B O 1
ATOM 2467 N N . GLY B 1 82 ? -21.328 -10.297 -11.094 1 92.56 82 GLY B N 1
ATOM 2468 C CA . GLY B 1 82 ? -20.562 -11.453 -11.516 1 92.56 82 GLY B CA 1
ATOM 2469 C C . GLY B 1 82 ? -19.594 -11.938 -10.453 1 92.56 82 GLY B C 1
ATOM 2470 O O . GLY B 1 82 ? -19.938 -12.008 -9.273 1 92.56 82 GLY B O 1
ATOM 2471 N N . TYR B 1 83 ? -18.328 -12.289 -10.906 1 96.25 83 TYR B N 1
ATOM 2472 C CA . TYR B 1 83 ? -17.328 -12.875 -10.039 1 96.25 83 TYR B CA 1
ATOM 2473 C C . TYR B 1 83 ? -16.859 -11.883 -8.984 1 96.25 83 TYR B C 1
ATOM 2475 O O . TYR B 1 83 ? -16.562 -10.727 -9.297 1 96.25 83 TYR B O 1
ATOM 2483 N N . ARG B 1 84 ? -16.828 -12.266 -7.762 1 95.94 84 ARG B N 1
ATOM 2484 C CA . ARG B 1 84 ? -16.406 -11.398 -6.664 1 95.94 84 ARG B CA 1
ATOM 2485 C C . ARG B 1 84 ? -14.93 -11.602 -6.336 1 95.94 84 ARG B C 1
ATOM 2487 O O . ARG B 1 84 ? -14.531 -12.688 -5.926 1 95.94 84 ARG B O 1
ATOM 2494 N N . ILE B 1 85 ? -14.227 -10.57 -6.434 1 98.19 85 ILE B N 1
ATOM 2495 C CA . ILE B 1 85 ? -12.789 -10.641 -6.203 1 98.19 85 ILE B CA 1
ATOM 2496 C C . ILE B 1 85 ? -12.477 -10.305 -4.746 1 98.19 85 ILE B C 1
ATOM 2498 O O . ILE B 1 85 ? -11.773 -11.055 -4.066 1 98.19 85 ILE B O 1
ATOM 2502 N N . MET B 1 86 ? -13.047 -9.234 -4.285 1 97.88 86 MET B N 1
ATOM 2503 C CA . MET B 1 86 ? -12.836 -8.797 -2.906 1 97.88 86 MET B CA 1
ATOM 2504 C C . MET B 1 86 ? -13.875 -9.43 -1.976 1 97.88 86 MET B C 1
ATOM 2506 O O . MET B 1 86 ? -15.031 -9.617 -2.359 1 97.88 86 MET B O 1
ATOM 2510 N N . PRO B 1 87 ? -13.414 -9.672 -0.681 1 96.19 87 PRO B N 1
ATOM 2511 C CA . PRO B 1 87 ? -14.43 -10.047 0.304 1 96.19 87 PRO B CA 1
ATOM 2512 C C . PRO B 1 87 ? -15.484 -8.961 0.507 1 96.19 87 PRO B C 1
ATOM 2514 O O . PRO B 1 87 ? -15.273 -7.812 0.117 1 96.19 87 PRO B O 1
ATOM 2517 N N . GLN B 1 88 ? -16.625 -9.406 1.089 1 93.62 88 GLN B N 1
ATOM 2518 C CA . GLN B 1 88 ? -17.703 -8.453 1.361 1 93.62 88 GLN B CA 1
ATOM 2519 C C . GLN B 1 88 ? -17.578 -7.879 2.771 1 93.62 88 GLN B C 1
ATOM 2521 O O . GLN B 1 88 ? -17.859 -6.699 2.994 1 93.62 88 GLN B O 1
ATOM 2526 N N . ASP B 1 89 ? -17.156 -8.742 3.691 1 96.56 89 ASP B N 1
ATOM 2527 C CA . ASP B 1 89 ? -17.031 -8.336 5.086 1 96.56 89 ASP B CA 1
ATOM 2528 C C . ASP B 1 89 ? -15.883 -7.34 5.262 1 96.56 89 ASP B C 1
ATOM 2530 O O . ASP B 1 89 ? -14.766 -7.574 4.797 1 96.56 89 ASP B O 1
ATOM 2534 N N . PRO B 1 90 ? -16.188 -6.234 5.957 1 97.38 90 PRO B N 1
ATOM 2535 C CA . PRO B 1 90 ? -15.164 -5.191 6.113 1 97.38 90 PRO B CA 1
ATOM 2536 C C . PRO B 1 90 ? -13.875 -5.719 6.742 1 97.38 90 PRO B C 1
ATOM 2538 O O . PRO B 1 90 ? -12.781 -5.324 6.336 1 97.38 90 PRO B O 1
ATOM 2541 N N . PHE B 1 91 ? -14.023 -6.527 7.699 1 97.94 91 PHE B N 1
ATOM 2542 C CA . PHE B 1 91 ? -12.836 -7.055 8.359 1 97.94 91 PHE B CA 1
ATOM 2543 C C . PHE B 1 91 ? -12.031 -7.941 7.414 1 97.94 91 PHE B C 1
ATOM 2545 O O . PHE B 1 91 ? -10.805 -7.844 7.352 1 97.94 91 PHE B O 1
ATOM 2552 N N . GLU B 1 92 ? -12.703 -8.766 6.641 1 97.06 92 GLU B N 1
ATOM 2553 C CA . GLU B 1 92 ? -12.039 -9.641 5.68 1 97.06 92 GLU B CA 1
ATOM 2554 C C . GLU B 1 92 ? -11.359 -8.828 4.574 1 97.06 92 GLU B C 1
ATOM 2556 O O . GLU B 1 92 ? -10.289 -9.195 4.098 1 97.06 92 GLU B O 1
ATOM 2561 N N . LYS B 1 93 ? -12 -7.723 4.152 1 97.75 93 LYS B N 1
ATOM 2562 C CA . LYS B 1 93 ? -11.383 -6.816 3.191 1 97.75 93 LYS B CA 1
ATOM 2563 C C . LYS B 1 93 ? -10.078 -6.238 3.74 1 97.75 93 LYS B C 1
ATOM 2565 O O . LYS B 1 93 ? -9.062 -6.207 3.041 1 97.75 93 LYS B O 1
ATOM 2570 N N . ALA B 1 94 ? -10.156 -5.852 4.969 1 98.38 94 ALA B N 1
ATOM 2571 C CA . ALA B 1 94 ? -8.984 -5.262 5.617 1 98.38 94 ALA B CA 1
ATOM 2572 C C . ALA B 1 94 ? -7.852 -6.273 5.734 1 98.38 94 ALA B C 1
ATOM 2574 O O . ALA B 1 94 ? -6.688 -5.941 5.5 1 98.38 94 ALA B O 1
ATOM 2575 N N . GLN B 1 95 ? -8.219 -7.465 6.047 1 97.56 95 GLN B N 1
ATOM 2576 C CA . GLN B 1 95 ? -7.207 -8.516 6.141 1 97.56 95 GLN B CA 1
ATOM 2577 C C . GLN B 1 95 ? -6.551 -8.773 4.789 1 97.56 95 GLN B C 1
ATOM 2579 O O . GLN B 1 95 ? -5.332 -8.93 4.703 1 97.56 95 GLN B O 1
ATOM 2584 N N . ALA B 1 96 ? -7.371 -8.805 3.789 1 97.94 96 ALA B N 1
ATOM 2585 C CA . ALA B 1 96 ? -6.836 -9 2.441 1 97.94 96 ALA B CA 1
ATOM 2586 C C . ALA B 1 96 ? -5.859 -7.887 2.072 1 97.94 96 ALA B C 1
ATOM 2588 O O . ALA B 1 96 ? -4.781 -8.148 1.535 1 97.94 96 ALA B O 1
ATOM 2589 N N . ARG B 1 97 ? -6.203 -6.656 2.393 1 98.38 97 ARG B N 1
ATOM 2590 C CA . ARG B 1 97 ? -5.348 -5.512 2.094 1 98.38 97 ARG B CA 1
ATOM 2591 C C . ARG B 1 97 ? -4.055 -5.57 2.898 1 98.38 97 ARG B C 1
ATOM 2593 O O . ARG B 1 97 ? -2.98 -5.258 2.381 1 98.38 97 ARG B O 1
ATOM 2600 N N . PHE B 1 98 ? -4.176 -6.004 4.141 1 98.25 98 PHE B N 1
ATOM 2601 C CA . PHE B 1 98 ? -2.996 -6.129 4.988 1 98.25 98 PHE B CA 1
ATOM 2602 C C . PHE B 1 98 ? -2 -7.117 4.395 1 98.25 98 PHE B C 1
ATOM 2604 O O . PHE B 1 98 ? -0.818 -6.801 4.242 1 98.25 98 PHE B O 1
ATOM 2611 N N . TRP B 1 99 ? -2.49 -8.211 4.008 1 98.25 99 TRP B N 1
ATOM 2612 C CA . TRP B 1 99 ? -1.611 -9.258 3.496 1 98.25 99 TRP B CA 1
ATOM 2613 C C . TRP B 1 99 ? -1.066 -8.891 2.121 1 98.25 99 TRP B C 1
ATOM 2615 O O . TRP B 1 99 ? 0.066 -9.242 1.781 1 98.25 99 TRP B O 1
ATOM 2625 N N . ALA B 1 100 ? -1.889 -8.188 1.345 1 98.38 100 ALA B N 1
ATOM 2626 C CA . ALA B 1 100 ? -1.384 -7.684 0.07 1 98.38 100 ALA B CA 1
ATOM 2627 C C . ALA B 1 100 ? -0.187 -6.762 0.279 1 98.38 100 ALA B C 1
ATOM 2629 O O . ALA B 1 100 ? 0.812 -6.855 -0.437 1 98.38 100 ALA B O 1
ATOM 2630 N N . HIS B 1 101 ? -0.345 -5.906 1.262 1 97.62 101 HIS B N 1
ATOM 2631 C CA . HIS B 1 101 ? 0.769 -5.039 1.628 1 97.62 101 HIS B CA 1
ATOM 2632 C C . HIS B 1 101 ? 1.984 -5.855 2.055 1 97.62 101 HIS B C 1
ATOM 2634 O O . HIS B 1 101 ? 3.111 -5.559 1.649 1 97.62 101 HIS B O 1
ATOM 2640 N N . PHE B 1 102 ? 1.744 -6.855 2.859 1 98 102 PHE B N 1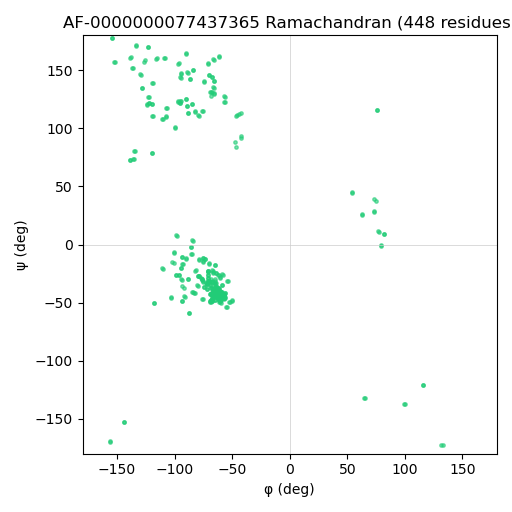
ATOM 2641 C CA . PHE B 1 102 ? 2.818 -7.711 3.352 1 98 102 PHE B CA 1
ATOM 2642 C C . PHE B 1 102 ? 3.529 -8.406 2.199 1 98 102 PHE B C 1
ATOM 2644 O O . PHE B 1 102 ? 4.758 -8.492 2.182 1 98 102 PHE B O 1
ATOM 2651 N N . ILE B 1 103 ? 2.799 -8.836 1.235 1 98.19 103 ILE B N 1
ATOM 2652 C CA . ILE B 1 103 ? 3.348 -9.531 0.074 1 98.19 103 ILE B CA 1
ATOM 2653 C C . ILE B 1 103 ? 4.234 -8.578 -0.722 1 98.19 103 ILE B C 1
ATOM 2655 O O . ILE B 1 103 ? 5.375 -8.906 -1.052 1 98.19 103 ILE B O 1
ATOM 2659 N N . ASP B 1 104 ? 3.768 -7.426 -0.985 1 97.06 104 ASP B N 1
ATOM 2660 C CA . ASP B 1 104 ? 4.473 -6.488 -1.855 1 97.06 104 ASP B CA 1
ATOM 2661 C C . ASP B 1 104 ? 5.66 -5.852 -1.134 1 97.06 104 ASP B C 1
ATOM 2663 O O . ASP B 1 104 ? 6.703 -5.613 -1.739 1 97.06 104 ASP B O 1
ATOM 2667 N N . ASP B 1 105 ? 5.527 -5.672 0.156 1 95.25 105 ASP B N 1
ATOM 2668 C CA . ASP B 1 105 ? 6.543 -4.91 0.875 1 95.25 105 ASP B CA 1
ATOM 2669 C C . ASP B 1 105 ? 7.574 -5.84 1.514 1 95.25 105 ASP B C 1
ATOM 2671 O O . ASP B 1 105 ? 8.703 -5.426 1.781 1 95.25 105 ASP B O 1
ATOM 2675 N N . LYS B 1 106 ? 7.176 -7.031 1.806 1 96.94 106 LYS B N 1
ATOM 2676 C CA . LYS B 1 106 ? 8.062 -7.906 2.562 1 96.94 106 LYS B CA 1
ATOM 2677 C C . LYS B 1 106 ? 8.43 -9.148 1.757 1 96.94 106 LYS B C 1
ATOM 2679 O O . LYS B 1 106 ? 9.609 -9.445 1.55 1 96.94 106 LYS B O 1
ATOM 2684 N N . CYS B 1 107 ? 7.445 -9.828 1.215 1 97.88 107 CYS B N 1
ATOM 2685 C CA . CYS B 1 107 ? 7.707 -11.109 0.56 1 97.88 107 CYS B CA 1
ATOM 2686 C C . CYS B 1 107 ? 8.516 -10.914 -0.715 1 97.88 107 CYS B C 1
ATOM 2688 O O . CYS B 1 107 ? 9.484 -11.633 -0.959 1 97.88 107 CYS B O 1
ATOM 2690 N N . LEU B 1 108 ? 8.102 -9.992 -1.503 1 96.25 108 LEU B N 1
ATOM 2691 C CA . LEU B 1 108 ? 8.812 -9.734 -2.748 1 96.25 108 LEU B CA 1
ATOM 2692 C C . LEU B 1 108 ? 10.266 -9.367 -2.475 1 96.25 108 LEU B C 1
ATOM 2694 O O . LEU B 1 108 ? 11.172 -9.875 -3.135 1 96.25 108 LEU B O 1
ATOM 2698 N N . LYS B 1 109 ? 10.484 -8.539 -1.481 1 96.06 109 LYS B N 1
ATOM 2699 C CA . LYS B 1 109 ? 11.828 -8.086 -1.122 1 96.06 109 LYS B CA 1
ATOM 2700 C C . LYS B 1 109 ? 12.664 -9.242 -0.572 1 96.06 109 LYS B C 1
ATOM 2702 O O . LYS B 1 109 ? 13.883 -9.273 -0.752 1 96.06 109 LYS B O 1
ATOM 2707 N N . ALA B 1 110 ? 12.016 -10.125 0.074 1 96.44 110 ALA B N 1
ATOM 2708 C CA . ALA B 1 110 ? 12.719 -11.258 0.674 1 96.44 110 ALA B CA 1
ATOM 2709 C C . ALA B 1 110 ? 13.094 -12.289 -0.384 1 96.44 110 ALA B C 1
ATOM 2711 O O . ALA B 1 110 ? 14.125 -12.961 -0.264 1 96.44 110 ALA B O 1
ATOM 2712 N N . VAL B 1 111 ? 12.32 -12.398 -1.431 1 97 111 VAL B N 1
ATOM 2713 C CA . VAL B 1 111 ? 12.508 -13.438 -2.438 1 97 111 VAL B CA 1
ATOM 2714 C C . VAL B 1 111 ? 13.477 -12.945 -3.514 1 97 111 VAL B C 1
ATOM 2716 O O . VAL B 1 111 ? 14.219 -13.734 -4.102 1 97 111 VAL B O 1
ATOM 2719 N N . PHE B 1 112 ? 13.5 -11.68 -3.734 1 96.06 112 PHE B N 1
ATOM 2720 C CA . PHE B 1 112 ? 14.273 -11.094 -4.824 1 96.06 112 PHE B CA 1
ATOM 2721 C C . PHE B 1 112 ? 15.758 -11.414 -4.672 1 96.06 112 PHE B C 1
ATOM 2723 O O . PHE B 1 112 ? 16.422 -11.766 -5.641 1 96.06 112 PHE B O 1
ATOM 2730 N N . PRO B 1 113 ? 16.312 -11.344 -3.447 1 96.62 113 PRO B N 1
ATOM 2731 C CA . PRO B 1 113 ? 17.719 -11.688 -3.291 1 96.62 113 PRO B CA 1
ATOM 2732 C C . PRO B 1 113 ? 18.031 -13.133 -3.68 1 96.62 113 PRO B C 1
ATOM 2734 O O . PRO B 1 113 ? 19.156 -13.445 -4.074 1 96.62 113 PRO B O 1
ATOM 2737 N N . VAL B 1 114 ? 17.078 -14.023 -3.592 1 96.94 114 VAL B N 1
ATOM 2738 C CA . VAL B 1 114 ? 17.281 -15.391 -4.035 1 96.94 114 VAL B CA 1
ATOM 2739 C C . VAL B 1 114 ? 17.547 -15.414 -5.539 1 96.94 114 VAL B C 1
ATOM 2741 O O . VAL B 1 114 ? 18.375 -16.203 -6.02 1 96.94 114 VAL B O 1
ATOM 2744 N N . TYR B 1 115 ? 16.906 -14.57 -6.23 1 95.5 115 TYR B N 1
ATOM 2745 C CA . TYR B 1 115 ? 17.016 -14.438 -7.68 1 95.5 115 TYR B CA 1
ATOM 2746 C C . TYR B 1 115 ? 18.375 -13.852 -8.07 1 95.5 115 TYR B C 1
ATOM 2748 O O . TYR B 1 115 ? 18.969 -14.266 -9.07 1 95.5 115 TYR B O 1
ATOM 2756 N N . THR B 1 116 ? 18.938 -13.062 -7.215 1 95.12 116 THR B N 1
ATOM 2757 C CA . THR B 1 116 ? 20.078 -12.266 -7.668 1 95.12 116 THR B CA 1
ATOM 2758 C C . THR B 1 116 ? 21.375 -12.766 -7.027 1 95.12 116 THR B C 1
ATOM 2760 O O . THR B 1 116 ? 22.469 -12.469 -7.512 1 95.12 116 THR B O 1
ATOM 2763 N N . SER B 1 117 ? 21.234 -13.43 -5.965 1 94.81 117 SER B N 1
ATOM 2764 C CA . SER B 1 117 ? 22.438 -13.773 -5.195 1 94.81 117 SER B CA 1
ATOM 2765 C C . SER B 1 117 ? 23.016 -15.102 -5.648 1 94.81 117 SER B C 1
ATOM 2767 O O . SER B 1 117 ? 22.391 -15.844 -6.41 1 94.81 117 SER B O 1
ATOM 2769 N N . THR B 1 118 ? 24.359 -15.289 -5.172 1 92.94 118 THR B N 1
ATOM 2770 C CA . THR B 1 118 ? 25.062 -16.547 -5.383 1 92.94 118 THR B CA 1
ATOM 2771 C C . THR B 1 118 ? 25.844 -16.953 -4.129 1 92.94 118 THR B C 1
ATOM 2773 O O . THR B 1 118 ? 25.938 -16.172 -3.182 1 92.94 118 THR B O 1
ATOM 2776 N N . GLY B 1 119 ? 26.156 -18.219 -4.094 1 93.12 119 GLY B N 1
ATOM 2777 C CA . GLY B 1 119 ? 27.031 -18.688 -3.027 1 93.12 119 GLY B CA 1
ATOM 2778 C C . GLY B 1 119 ? 26.406 -18.578 -1.651 1 93.12 119 GLY B C 1
ATOM 2779 O O . GLY B 1 119 ? 25.25 -19 -1.452 1 93.12 119 GLY B O 1
ATOM 2780 N N . GLU B 1 120 ? 27.125 -18.047 -0.733 1 95 120 GLU B N 1
ATOM 2781 C CA . GLU B 1 120 ? 26.703 -17.953 0.659 1 95 120 GLU B CA 1
ATOM 2782 C C . GLU B 1 120 ? 25.547 -16.953 0.813 1 95 120 GLU B C 1
ATOM 2784 O O . GLU B 1 120 ? 24.641 -17.172 1.625 1 95 120 GLU B O 1
ATOM 2789 N N . GLU B 1 121 ? 25.609 -15.984 0.043 1 95.88 121 GLU B N 1
ATOM 2790 C CA . GLU B 1 121 ? 24.547 -14.992 0.079 1 95.88 121 GLU B CA 1
ATOM 2791 C C . GLU B 1 121 ? 23.219 -15.586 -0.376 1 95.88 121 GLU B C 1
ATOM 2793 O O . GLU B 1 121 ? 22.156 -15.203 0.124 1 95.88 121 GLU B O 1
ATOM 2798 N N . LEU B 1 122 ? 23.344 -16.5 -1.293 1 96.69 122 LEU B N 1
ATOM 2799 C CA . LEU B 1 122 ? 22.141 -17.203 -1.776 1 96.69 122 LEU B CA 1
ATOM 2800 C C . LEU B 1 122 ? 21.516 -18.031 -0.668 1 96.69 122 LEU B C 1
ATOM 2802 O O . LEU B 1 122 ? 20.297 -18 -0.465 1 96.69 122 LEU B O 1
ATOM 2806 N N . ASN B 1 123 ? 22.297 -18.672 0.077 1 96.62 123 ASN B N 1
ATOM 2807 C CA . ASN B 1 123 ? 21.797 -19.484 1.174 1 96.62 123 ASN B CA 1
ATOM 2808 C C . ASN B 1 123 ? 21.125 -18.641 2.244 1 96.62 123 ASN B C 1
ATOM 2810 O O . ASN B 1 123 ? 20.078 -19.016 2.773 1 96.62 123 ASN B O 1
ATOM 2814 N N . LYS B 1 124 ? 21.688 -17.547 2.502 1 97.38 124 LYS B N 1
ATOM 2815 C CA . LYS B 1 124 ? 21.109 -16.625 3.457 1 97.38 124 LYS B CA 1
ATOM 2816 C C . LYS B 1 124 ? 19.781 -16.078 2.943 1 97.38 124 LYS B C 1
ATOM 2818 O O . LYS B 1 124 ? 18.812 -15.969 3.701 1 97.38 124 LYS B O 1
ATOM 2823 N N . ALA B 1 125 ? 19.797 -15.789 1.672 1 97.75 125 ALA B N 1
ATOM 2824 C CA . ALA B 1 125 ? 18.594 -15.266 1.043 1 97.75 125 ALA B CA 1
ATOM 2825 C C . ALA B 1 125 ? 17.453 -16.281 1.097 1 97.75 125 ALA B C 1
ATOM 2827 O O . ALA B 1 125 ? 16.297 -15.914 1.331 1 97.75 125 ALA B O 1
ATOM 2828 N N . VAL B 1 126 ? 17.781 -17.484 0.906 1 98.06 126 VAL B N 1
ATOM 2829 C CA . VAL B 1 126 ? 16.797 -18.547 0.937 1 98.06 126 VAL B CA 1
ATOM 2830 C C . VAL B 1 126 ? 16.156 -18.625 2.326 1 98.06 126 VAL B C 1
ATOM 2832 O O . VAL B 1 126 ? 14.938 -18.688 2.459 1 98.06 126 VAL B O 1
ATOM 2835 N N . LYS B 1 127 ? 16.953 -18.562 3.309 1 97.62 127 LYS B N 1
ATOM 2836 C CA . LYS B 1 127 ? 16.469 -18.656 4.684 1 97.62 127 LYS B CA 1
ATOM 2837 C C . LYS B 1 127 ? 15.578 -17.469 5.031 1 97.62 127 LYS B C 1
ATOM 2839 O O . LYS B 1 127 ? 14.531 -17.641 5.648 1 97.62 127 LYS B O 1
ATOM 2844 N N . GLU B 1 128 ? 15.969 -16.328 4.605 1 97.44 128 GLU B N 1
ATOM 2845 C CA . GLU B 1 128 ? 15.18 -15.133 4.855 1 97.44 128 GLU B CA 1
ATOM 2846 C C . GLU B 1 128 ? 13.836 -15.195 4.125 1 97.44 128 GLU B C 1
ATOM 2848 O O . GLU B 1 128 ? 12.805 -14.812 4.684 1 97.44 128 GLU B O 1
ATOM 2853 N N . ALA B 1 129 ? 13.898 -15.641 2.92 1 98.19 129 ALA B N 1
ATOM 2854 C CA . ALA B 1 129 ? 12.664 -15.805 2.148 1 98.19 129 ALA B CA 1
ATOM 2855 C C . ALA B 1 129 ? 11.719 -16.781 2.83 1 98.19 129 ALA B C 1
ATOM 2857 O O . ALA B 1 129 ? 10.523 -16.5 2.963 1 98.19 129 ALA B O 1
ATOM 2858 N N . GLN B 1 130 ? 12.258 -17.828 3.297 1 98.25 130 GLN B N 1
ATOM 2859 C CA . GLN B 1 130 ? 11.445 -18.844 3.949 1 98.25 130 GLN B CA 1
ATOM 2860 C C . GLN B 1 130 ? 10.812 -18.312 5.227 1 98.25 130 GLN B C 1
ATOM 2862 O O . GLN B 1 130 ? 9.633 -18.547 5.492 1 98.25 130 GLN B O 1
ATOM 2867 N N . GLU B 1 131 ? 11.531 -17.578 5.965 1 96.88 131 GLU B N 1
ATOM 2868 C CA . GLU B 1 131 ? 11.016 -17 7.199 1 96.88 131 GLU B CA 1
ATOM 2869 C C . GLU B 1 131 ? 9.852 -16.047 6.91 1 96.88 131 GLU B C 1
ATOM 2871 O O . GLU B 1 131 ? 8.828 -16.094 7.586 1 96.88 131 GLU B O 1
ATOM 2876 N N . THR B 1 132 ? 10.055 -15.25 5.926 1 97.62 132 THR B N 1
ATOM 2877 C CA . THR B 1 132 ? 9.016 -14.289 5.547 1 97.62 132 THR B CA 1
ATOM 2878 C C . THR B 1 132 ? 7.785 -15.008 5.008 1 97.62 132 THR B C 1
ATOM 2880 O O . THR B 1 132 ? 6.656 -14.664 5.355 1 97.62 132 THR B O 1
ATOM 2883 N N . LEU B 1 133 ? 8.016 -16.016 4.227 1 98.38 133 LEU B N 1
ATOM 2884 C CA . LEU B 1 133 ? 6.918 -16.75 3.619 1 98.38 133 LEU B CA 1
ATOM 2885 C C . LEU B 1 133 ? 6.168 -17.578 4.664 1 98.38 133 LEU B C 1
ATOM 2887 O O . LEU B 1 133 ? 4.98 -17.859 4.504 1 98.38 133 LEU B O 1
ATOM 2891 N N . LYS B 1 134 ? 6.844 -17.938 5.723 1 97.62 134 LYS B N 1
ATOM 2892 C CA . LYS B 1 134 ? 6.184 -18.641 6.82 1 97.62 134 LYS B CA 1
ATOM 2893 C C . LYS B 1 134 ? 5.109 -17.766 7.465 1 97.62 134 LYS B C 1
ATOM 2895 O O . LYS B 1 134 ? 4.039 -18.266 7.828 1 97.62 134 LYS B O 1
ATOM 2900 N N . ALA B 1 135 ? 5.418 -16.562 7.582 1 96.69 135 ALA B N 1
ATOM 2901 C CA . ALA B 1 135 ? 4.422 -15.617 8.094 1 96.69 135 ALA B CA 1
ATOM 2902 C C . ALA B 1 135 ? 3.211 -15.547 7.168 1 96.69 135 ALA B C 1
ATOM 2904 O O . ALA B 1 135 ? 2.066 -15.562 7.633 1 96.69 135 ALA B O 1
ATOM 2905 N N . LEU B 1 136 ? 3.449 -15.508 5.895 1 97.69 136 LEU B N 1
ATOM 2906 C CA . LEU B 1 136 ? 2.371 -15.438 4.914 1 97.69 136 LEU B CA 1
ATOM 2907 C C . LEU B 1 136 ? 1.519 -16.703 4.953 1 97.69 136 LEU B C 1
ATOM 2909 O O . LEU B 1 136 ? 0.302 -16.641 4.762 1 97.69 136 LEU B O 1
ATOM 2913 N N . GLU B 1 137 ? 2.154 -17.812 5.16 1 97.12 137 GLU B N 1
ATOM 2914 C CA . GLU B 1 137 ? 1.469 -19.094 5.156 1 97.12 137 GLU B CA 1
ATOM 2915 C C . GLU B 1 137 ? 0.355 -19.125 6.199 1 97.12 137 GLU B C 1
ATOM 2917 O O . GLU B 1 137 ? -0.632 -19.859 6.039 1 97.12 137 GLU B O 1
ATOM 2922 N N . LYS B 1 138 ? 0.48 -18.359 7.207 1 93.25 138 LYS B N 1
ATOM 2923 C CA . LYS B 1 138 ? -0.543 -18.266 8.242 1 93.25 138 LYS B CA 1
ATOM 2924 C C . LYS B 1 138 ? -1.873 -17.781 7.664 1 93.25 138 LYS B C 1
ATOM 2926 O O . LYS B 1 138 ? -2.939 -18.172 8.148 1 93.25 138 LYS B O 1
ATOM 2931 N N . ALA B 1 139 ? -1.817 -17.047 6.652 1 95.25 139 ALA B N 1
ATOM 2932 C CA . ALA B 1 139 ? -3.016 -16.516 6.016 1 95.25 139 ALA B CA 1
ATOM 2933 C C . ALA B 1 139 ? -3.758 -17.594 5.238 1 95.25 139 ALA B C 1
ATOM 2935 O O . ALA B 1 139 ? -4.91 -17.406 4.844 1 95.25 139 ALA B O 1
ATOM 2936 N N . LEU B 1 140 ? -3.125 -18.719 5.043 1 97.06 140 LEU B N 1
ATOM 2937 C CA . LEU B 1 140 ? -3.693 -19.797 4.234 1 97.06 140 LEU B CA 1
ATOM 2938 C C . LEU B 1 140 ? -4.305 -20.875 5.121 1 97.06 140 LEU B C 1
ATOM 2940 O O . LEU B 1 140 ? -4.957 -21.797 4.625 1 97.06 140 LEU B O 1
ATOM 2944 N N . GLU B 1 141 ? -4.102 -20.75 6.395 1 94.88 141 GLU B N 1
ATOM 2945 C CA . GLU B 1 141 ? -4.562 -21.797 7.301 1 94.88 141 GLU B CA 1
ATOM 2946 C C . GLU B 1 141 ? -6.062 -22.047 7.145 1 94.88 141 GLU B C 1
ATOM 2948 O O . GLU B 1 141 ? -6.859 -21.109 7.234 1 94.88 141 GLU B O 1
ATOM 2953 N N . GLY B 1 142 ? -6.395 -23.297 6.832 1 94.69 142 GLY B N 1
ATOM 2954 C CA . GLY B 1 142 ? -7.789 -23.688 6.746 1 94.69 142 GLY B CA 1
ATOM 2955 C C . GLY B 1 142 ? -8.438 -23.328 5.422 1 94.69 142 GLY B C 1
ATOM 2956 O O . GLY B 1 142 ? -9.656 -23.422 5.273 1 94.69 142 GLY B O 1
ATOM 2957 N N . LYS B 1 143 ? -7.684 -22.906 4.488 1 96.06 143 LYS B N 1
ATOM 2958 C CA . LYS B 1 143 ? -8.219 -22.438 3.217 1 96.06 143 LYS B CA 1
ATOM 2959 C C . LYS B 1 143 ? -7.516 -23.094 2.037 1 96.06 143 LYS B C 1
ATOM 2961 O O . LYS B 1 143 ? -6.312 -23.359 2.096 1 96.06 143 LYS B O 1
ATOM 2966 N N . LYS B 1 144 ? -8.227 -23.312 0.994 1 97.44 144 LYS B N 1
ATOM 2967 C CA . LYS B 1 144 ? -7.629 -23.797 -0.249 1 97.44 144 LYS B CA 1
ATOM 2968 C C . LYS B 1 144 ? -6.891 -22.672 -0.968 1 97.44 144 LYS B C 1
ATOM 2970 O O . LYS B 1 144 ? -5.777 -22.859 -1.459 1 97.44 144 LYS B O 1
ATOM 2975 N N . PHE B 1 145 ? -7.555 -21.562 -1.064 1 98.5 145 PHE B N 1
ATOM 2976 C CA . PHE B 1 145 ? -6.984 -20.328 -1.595 1 98.5 145 PHE B CA 1
ATOM 2977 C C . PHE B 1 145 ? -6.93 -19.25 -0.518 1 98.5 145 PHE B C 1
ATOM 2979 O O . PHE B 1 145 ? -7.609 -19.359 0.505 1 98.5 145 PHE B O 1
ATOM 2986 N N . PHE B 1 146 ? -6.117 -18.25 -0.683 1 97.75 146 PHE B N 1
ATOM 2987 C CA . PHE B 1 146 ? -6.055 -17.156 0.281 1 97.75 146 PHE B CA 1
ATOM 2988 C C . PHE B 1 146 ? -7.441 -16.562 0.513 1 97.75 146 PHE B C 1
ATOM 2990 O O . PHE B 1 146 ? -7.758 -16.125 1.622 1 97.75 146 PHE B O 1
ATOM 2997 N N . SER B 1 147 ? -8.273 -16.594 -0.495 1 95.38 147 SER B N 1
ATOM 2998 C CA . SER B 1 147 ? -9.586 -15.961 -0.423 1 95.38 147 SER B CA 1
ATOM 2999 C C . SER B 1 147 ? -10.672 -16.984 -0.106 1 95.38 147 SER B C 1
ATOM 3001 O O . SER B 1 147 ? -11.867 -16.688 -0.199 1 95.38 147 SER B O 1
ATOM 3003 N N . GLY B 1 148 ? -10.312 -18.203 0.216 1 95.31 148 GLY B N 1
ATOM 3004 C CA . GLY B 1 148 ? -11.297 -19.219 0.573 1 95.31 148 GLY B CA 1
ATOM 3005 C C . GLY B 1 148 ? -11.328 -20.375 -0.401 1 95.31 148 GLY B C 1
ATOM 3006 O O . GLY B 1 148 ? -10.312 -21.031 -0.627 1 95.31 148 GLY B O 1
ATOM 3007 N N . GLU B 1 149 ? -12.469 -20.578 -0.978 1 95.12 149 GLU B N 1
ATOM 3008 C CA . GLU B 1 149 ? -12.656 -21.75 -1.823 1 95.12 149 GLU B CA 1
ATOM 3009 C C . GLU B 1 149 ? -12.391 -21.422 -3.289 1 95.12 149 GLU B C 1
ATOM 3011 O O . GLU B 1 149 ? -12.18 -22.328 -4.105 1 95.12 149 GLU B O 1
ATOM 3016 N N . ALA B 1 150 ? -12.453 -20.234 -3.588 1 96.31 150 ALA B N 1
ATOM 3017 C CA . ALA B 1 150 ? -12.148 -19.734 -4.926 1 96.31 150 ALA B CA 1
ATOM 3018 C C . ALA B 1 150 ? -11.109 -18.625 -4.875 1 96.31 150 ALA B C 1
ATOM 3020 O O . ALA B 1 150 ? -10.922 -17.984 -3.834 1 96.31 150 ALA B O 1
ATOM 3021 N N . ILE B 1 151 ? -10.43 -18.438 -6.02 1 98.12 151 ILE B N 1
ATOM 3022 C CA . ILE B 1 151 ? -9.383 -17.422 -6.004 1 98.12 151 ILE B CA 1
ATOM 3023 C C . ILE B 1 151 ? -10.008 -16.031 -5.906 1 98.12 151 ILE B C 1
ATOM 3025 O O . ILE B 1 151 ? -11.102 -15.797 -6.422 1 98.12 151 ILE B O 1
ATOM 3029 N N . GLY B 1 152 ? -9.344 -15.164 -5.238 1 98.19 152 GLY B N 1
ATOM 3030 C CA . GLY B 1 152 ? -9.781 -13.789 -5.07 1 98.19 152 GLY B CA 1
ATOM 3031 C C . GLY B 1 152 ? -8.625 -12.797 -5.07 1 98.19 152 GLY B C 1
ATOM 3032 O O . GLY B 1 152 ? -7.605 -13.031 -5.719 1 98.19 152 GLY B O 1
ATOM 3033 N N . TYR B 1 153 ? -8.844 -11.711 -4.41 1 98.69 153 TYR B N 1
ATOM 3034 C CA . TYR B 1 153 ? -7.926 -10.57 -4.414 1 98.69 153 TYR B CA 1
ATOM 3035 C C . TYR B 1 153 ? -6.523 -11 -4 1 98.69 153 TYR B C 1
ATOM 3037 O O . TYR B 1 153 ? -5.555 -10.75 -4.723 1 98.69 153 TYR B O 1
ATOM 3045 N N . LEU B 1 154 ? -6.426 -11.641 -2.871 1 98.62 154 LEU B N 1
ATOM 3046 C CA . LEU B 1 154 ? -5.105 -11.945 -2.332 1 98.62 154 LEU B CA 1
ATOM 3047 C C . LEU B 1 154 ? -4.41 -13.016 -3.164 1 98.62 154 LEU B C 1
ATOM 3049 O O . LEU B 1 154 ? -3.184 -13 -3.305 1 98.62 154 LEU B O 1
ATOM 3053 N N . ASP B 1 155 ? -5.148 -13.922 -3.75 1 98.88 155 ASP B N 1
ATOM 3054 C CA . ASP B 1 155 ? -4.566 -14.914 -4.652 1 98.88 155 ASP B CA 1
ATOM 3055 C C . ASP B 1 155 ? -3.969 -14.242 -5.891 1 98.88 155 ASP B C 1
ATOM 3057 O O . ASP B 1 155 ? -2.898 -14.633 -6.359 1 98.88 155 ASP B O 1
ATOM 3061 N N . ILE B 1 156 ? -4.691 -13.273 -6.355 1 98.81 156 ILE B N 1
ATOM 3062 C CA . ILE B 1 156 ? -4.215 -12.531 -7.516 1 98.81 156 ILE B CA 1
ATOM 3063 C C . ILE B 1 156 ? -2.912 -11.812 -7.168 1 98.81 156 ILE B C 1
ATOM 3065 O O . ILE B 1 156 ? -1.939 -11.875 -7.922 1 98.81 156 ILE B O 1
ATOM 3069 N N . VAL B 1 157 ? -2.877 -11.18 -6.035 1 98.69 157 VAL B N 1
ATOM 3070 C CA . VAL B 1 157 ? -1.71 -10.414 -5.609 1 98.69 157 VAL B CA 1
ATOM 3071 C C . VAL B 1 157 ? -0.525 -11.359 -5.391 1 98.69 157 VAL B C 1
ATOM 3073 O O . VAL B 1 157 ? 0.6 -11.047 -5.793 1 98.69 157 VAL B O 1
ATOM 3076 N N . ALA B 1 158 ? -0.761 -12.492 -4.852 1 98.56 158 ALA B N 1
ATOM 3077 C CA . ALA B 1 158 ? 0.288 -13.461 -4.531 1 98.56 158 ALA B CA 1
ATOM 3078 C C . ALA B 1 158 ? 0.616 -14.336 -5.738 1 98.56 158 ALA B C 1
ATOM 3080 O O . ALA B 1 158 ? 1.542 -15.148 -5.691 1 98.56 158 ALA B O 1
ATOM 3081 N N . GLY B 1 159 ? -0.049 -14.148 -6.797 1 98.19 159 GLY B N 1
ATOM 3082 C CA . GLY B 1 159 ? -0.059 -15.07 -7.922 1 98.19 159 GLY B CA 1
ATOM 3083 C C . GLY B 1 159 ? 1.288 -15.188 -8.609 1 98.19 159 GLY B C 1
ATOM 3084 O O . GLY B 1 159 ? 1.525 -16.125 -9.367 1 98.19 159 GLY B O 1
ATOM 3085 N N . TRP B 1 160 ? 2.145 -14.266 -8.383 1 96.44 160 TRP B N 1
ATOM 3086 C CA . TRP B 1 160 ? 3.475 -14.32 -8.977 1 96.44 160 TRP B CA 1
ATOM 3087 C C . TRP B 1 160 ? 4.312 -15.422 -8.344 1 96.44 160 TRP B C 1
ATOM 3089 O O . TRP B 1 160 ? 5.27 -15.906 -8.945 1 96.44 160 TRP B O 1
ATOM 3099 N N . MET B 1 161 ? 4.023 -15.852 -7.18 1 97.88 161 MET B N 1
ATOM 3100 C CA . MET B 1 161 ? 4.895 -16.703 -6.375 1 97.88 161 MET B CA 1
ATOM 3101 C C . MET B 1 161 ? 5 -18.094 -6.988 1 97.88 161 MET B C 1
ATOM 3103 O O . MET B 1 161 ? 6.102 -18.609 -7.191 1 97.88 161 MET B O 1
ATOM 3107 N N . PRO B 1 162 ? 3.883 -18.703 -7.324 1 97.62 162 PRO B N 1
ATOM 3108 C CA . PRO B 1 162 ? 3.986 -20.109 -7.758 1 97.62 162 PRO B CA 1
ATOM 3109 C C . PRO B 1 162 ? 4.883 -20.281 -8.984 1 97.62 162 PRO B C 1
ATOM 3111 O O . PRO B 1 162 ? 5.672 -21.219 -9.047 1 97.62 162 PRO B O 1
ATOM 3114 N N . TYR B 1 163 ? 4.828 -19.453 -9.922 1 95.31 163 TYR B N 1
ATOM 3115 C CA . TYR B 1 163 ? 5.59 -19.719 -11.141 1 95.31 163 TYR B CA 1
ATOM 3116 C C . TYR B 1 163 ? 6.949 -19.031 -11.094 1 95.31 163 TYR B C 1
ATOM 3118 O O . TYR B 1 163 ? 7.941 -19.578 -11.578 1 95.31 163 TYR B O 1
ATOM 3126 N N . LEU B 1 164 ? 7.07 -17.922 -10.422 1 96 164 LEU B N 1
ATOM 3127 C CA . LEU B 1 164 ? 8.352 -17.219 -10.406 1 96 164 LEU B CA 1
ATOM 3128 C C . LEU B 1 164 ? 9.281 -17.812 -9.359 1 96 164 LEU B C 1
ATOM 3130 O O . LEU B 1 164 ? 10.5 -17.891 -9.57 1 96 164 LEU B O 1
ATOM 3134 N N . ILE B 1 165 ? 8.734 -18.141 -8.172 1 97.56 165 ILE B N 1
ATOM 3135 C CA . ILE B 1 165 ? 9.578 -18.766 -7.16 1 97.56 165 ILE B CA 1
ATOM 3136 C C . ILE B 1 165 ? 10.102 -20.109 -7.68 1 97.56 165 ILE B C 1
ATOM 3138 O O . ILE B 1 165 ? 11.289 -20.406 -7.547 1 97.56 165 ILE B O 1
ATOM 3142 N N . ARG B 1 166 ? 9.242 -20.875 -8.328 1 96.69 166 ARG B N 1
ATOM 3143 C CA . ARG B 1 166 ? 9.664 -22.156 -8.891 1 96.69 166 ARG B CA 1
ATOM 3144 C C . ARG B 1 166 ? 10.75 -21.953 -9.945 1 96.69 166 ARG B C 1
ATOM 3146 O O . ARG B 1 166 ? 11.742 -22.688 -9.969 1 96.69 166 ARG B O 1
ATOM 3153 N N . MET B 1 167 ? 10.578 -21.062 -10.75 1 96.31 167 MET B N 1
ATOM 3154 C CA . MET B 1 167 ? 11.57 -20.766 -11.789 1 96.31 167 MET B CA 1
ATOM 3155 C C . MET B 1 167 ? 12.898 -20.344 -11.164 1 96.31 167 MET B C 1
ATOM 3157 O O . MET B 1 167 ? 13.961 -20.766 -11.602 1 96.31 167 MET B O 1
ATOM 3161 N N . THR B 1 168 ? 12.789 -19.484 -10.211 1 96.19 168 THR B N 1
ATOM 3162 C CA . THR B 1 168 ? 13.977 -19.016 -9.508 1 96.19 168 THR B CA 1
ATOM 3163 C C . THR B 1 168 ? 14.711 -20.172 -8.852 1 96.19 168 THR B C 1
ATOM 3165 O O . THR B 1 168 ? 15.945 -20.234 -8.883 1 96.19 168 THR B O 1
ATOM 3168 N N . GLU B 1 169 ? 13.961 -21.047 -8.258 1 97.25 169 GLU B N 1
ATOM 3169 C CA . GLU B 1 169 ? 14.539 -22.25 -7.656 1 97.25 169 GLU B CA 1
ATOM 3170 C C . GLU B 1 169 ? 15.328 -23.062 -8.68 1 97.25 169 GLU B C 1
ATOM 3172 O O . GLU B 1 169 ? 16.438 -23.5 -8.406 1 97.25 169 GLU B O 1
ATOM 3177 N N . GLU B 1 170 ? 14.797 -23.203 -9.805 1 96.25 170 GLU B N 1
ATOM 3178 C CA . GLU B 1 170 ? 15.445 -23.938 -10.875 1 96.25 170 GLU B CA 1
ATOM 3179 C C . GLU B 1 170 ? 16.719 -23.234 -11.352 1 96.25 170 GLU B C 1
ATOM 3181 O O . GLU B 1 170 ? 17.766 -23.875 -11.492 1 96.25 170 GLU B O 1
ATOM 3186 N N . LEU B 1 171 ? 16.656 -22 -11.531 1 96.06 171 LEU B N 1
ATOM 3187 C CA . LEU B 1 171 ? 17.766 -21.219 -12.047 1 96.06 171 LEU B CA 1
ATOM 3188 C C . LEU B 1 171 ? 18.906 -21.156 -11.031 1 96.06 171 LEU B C 1
ATOM 3190 O O . LEU B 1 171 ? 20.078 -21.203 -11.406 1 96.06 171 LEU B O 1
ATOM 3194 N N . ALA B 1 172 ? 18.531 -21.062 -9.789 1 95.94 172 ALA B N 1
ATOM 3195 C CA . ALA B 1 172 ? 19.516 -20.859 -8.742 1 95.94 172 ALA B CA 1
ATOM 3196 C C . ALA B 1 172 ? 19.969 -22.188 -8.141 1 95.94 172 ALA B C 1
ATOM 3198 O O . ALA B 1 172 ? 20.984 -22.234 -7.43 1 95.94 172 ALA B O 1
ATOM 3199 N N . GLY B 1 173 ? 19.172 -23.219 -8.398 1 96.31 173 GLY B N 1
ATOM 3200 C CA . GLY B 1 173 ? 19.516 -24.516 -7.859 1 96.31 173 GLY B CA 1
ATOM 3201 C C . GLY B 1 173 ? 19.25 -24.641 -6.367 1 96.31 173 GLY B C 1
ATOM 3202 O O . GLY B 1 173 ? 20.078 -25.188 -5.633 1 96.31 173 GLY B O 1
ATOM 3203 N N . VAL B 1 174 ? 18.172 -24.047 -5.914 1 97.5 174 VAL B N 1
ATOM 3204 C CA . VAL B 1 174 ? 17.828 -24.078 -4.496 1 97.5 174 VAL B CA 1
ATOM 3205 C C . VAL B 1 174 ? 16.359 -24.422 -4.336 1 97.5 174 VAL B C 1
ATOM 3207 O O . VAL B 1 174 ? 15.617 -24.516 -5.32 1 97.5 174 VAL B O 1
ATOM 3210 N N . THR B 1 175 ? 15.969 -24.656 -3.111 1 97.5 175 THR B N 1
ATOM 3211 C CA . THR B 1 175 ? 14.57 -24.859 -2.764 1 97.5 175 THR B CA 1
ATOM 3212 C C . THR B 1 175 ? 14.109 -23.844 -1.726 1 97.5 175 THR B C 1
ATOM 3214 O O . THR B 1 175 ? 14.672 -23.766 -0.636 1 97.5 175 THR B O 1
ATOM 3217 N N . VAL B 1 176 ? 13.102 -23.125 -2.111 1 97.88 176 VAL B N 1
ATOM 3218 C CA . VAL B 1 176 ? 12.562 -22.109 -1.214 1 97.88 176 VAL B CA 1
ATOM 3219 C C . VAL B 1 176 ? 11.266 -22.609 -0.581 1 97.88 176 VAL B C 1
ATOM 3221 O O . VAL B 1 176 ? 11.078 -22.5 0.633 1 97.88 176 VAL B O 1
ATOM 3224 N N . VAL B 1 177 ? 10.43 -23.172 -1.397 1 98.12 177 VAL B N 1
ATOM 3225 C CA . VAL B 1 177 ? 9.125 -23.656 -0.958 1 98.12 177 VAL B CA 1
ATOM 3226 C C . VAL B 1 177 ? 9 -25.156 -1.266 1 98.12 177 VAL B C 1
ATOM 3228 O O . VAL B 1 177 ? 9.164 -25.562 -2.414 1 98.12 177 VAL B O 1
ATOM 3231 N N . ASP B 1 178 ? 8.672 -25.906 -0.273 1 96 178 ASP B N 1
ATOM 3232 C CA . ASP B 1 178 ? 8.383 -27.328 -0.47 1 96 178 ASP B CA 1
ATOM 3233 C C . ASP B 1 178 ? 7.449 -27.859 0.616 1 96 178 ASP B C 1
ATOM 3235 O O . ASP B 1 178 ? 7.039 -27.109 1.506 1 96 178 ASP B O 1
ATOM 3239 N N . ALA B 1 179 ? 7.066 -29.109 0.529 1 95.88 179 ALA B N 1
ATOM 3240 C CA . ALA B 1 179 ? 6.059 -29.719 1.391 1 95.88 179 ALA B CA 1
ATOM 3241 C C . ALA B 1 179 ? 6.547 -29.797 2.836 1 95.88 179 ALA B C 1
ATOM 3243 O O . ALA B 1 179 ? 5.738 -29.875 3.766 1 95.88 179 ALA B O 1
ATOM 3244 N N . GLY B 1 180 ? 7.797 -29.812 3.059 1 95.44 180 GLY B N 1
ATOM 3245 C CA . GLY B 1 180 ? 8.359 -29.891 4.398 1 95.44 180 GLY B CA 1
ATOM 3246 C C . GLY B 1 180 ? 8.469 -28.547 5.086 1 95.44 180 GLY B C 1
ATOM 3247 O O . GLY B 1 180 ? 8.133 -28.422 6.262 1 95.44 180 GLY B O 1
ATOM 3248 N N . THR B 1 181 ? 8.875 -27.531 4.352 1 94.94 181 THR B N 1
ATOM 3249 C CA . THR B 1 181 ? 9.172 -26.234 4.93 1 94.94 181 THR B CA 1
ATOM 3250 C C . THR B 1 181 ? 7.941 -25.344 4.922 1 94.94 181 THR B C 1
ATOM 3252 O O . THR B 1 181 ? 7.66 -24.641 5.902 1 94.94 181 THR B O 1
ATOM 3255 N N . LEU B 1 182 ? 7.238 -25.328 3.814 1 98.12 182 LEU B N 1
ATOM 3256 C CA . LEU B 1 182 ? 6.062 -24.484 3.615 1 98.12 182 LEU B CA 1
ATOM 3257 C C . LEU B 1 182 ? 4.934 -25.266 2.961 1 98.12 182 LEU B C 1
ATOM 3259 O O . LEU B 1 182 ? 4.582 -25.016 1.806 1 98.12 182 LEU B O 1
ATOM 3263 N N . PRO B 1 183 ? 4.309 -26.141 3.738 1 98.06 183 PRO B N 1
ATOM 3264 C CA . PRO B 1 183 ? 3.363 -27.094 3.16 1 98.06 183 PRO B CA 1
ATOM 3265 C C . PRO B 1 183 ? 2.119 -26.422 2.582 1 98.06 183 PRO B C 1
ATOM 3267 O O . PRO B 1 183 ? 1.639 -26.828 1.517 1 98.06 183 PRO B O 1
ATOM 3270 N N . LEU B 1 184 ? 1.579 -25.484 3.264 1 98.25 184 LEU B N 1
ATOM 3271 C CA . LEU B 1 184 ? 0.35 -24.859 2.791 1 98.25 184 LEU B CA 1
ATOM 3272 C C . LEU B 1 184 ? 0.606 -24.047 1.521 1 98.25 184 LEU B C 1
ATOM 3274 O O . LEU B 1 184 ? -0.189 -24.109 0.58 1 98.25 184 LEU B O 1
ATOM 3278 N N . LEU B 1 185 ? 1.722 -23.344 1.534 1 98.5 185 LEU B N 1
ATOM 3279 C CA . LEU B 1 185 ? 2.068 -22.578 0.341 1 98.5 185 LEU B CA 1
ATOM 3280 C C . LEU B 1 185 ? 2.35 -23.5 -0.836 1 98.5 185 LEU B C 1
ATOM 3282 O O . LEU B 1 185 ? 1.938 -23.219 -1.965 1 98.5 185 LEU B O 1
ATOM 3286 N N . ASN B 1 186 ? 3.047 -24.531 -0.538 1 98.5 186 ASN B N 1
ATOM 3287 C CA . ASN B 1 186 ? 3.34 -25.516 -1.574 1 98.5 186 ASN B CA 1
ATOM 3288 C C . ASN B 1 186 ? 2.064 -26.062 -2.207 1 98.5 186 ASN B C 1
ATOM 3290 O O . ASN B 1 186 ? 1.962 -26.156 -3.432 1 98.5 186 ASN B O 1
ATOM 3294 N N . ALA B 1 187 ? 1.139 -26.406 -1.406 1 98.38 187 ALA B N 1
ATOM 3295 C CA . ALA B 1 187 ? -0.142 -26.906 -1.903 1 98.38 187 ALA B CA 1
ATOM 3296 C C . ALA B 1 187 ? -0.885 -25.828 -2.682 1 98.38 187 ALA B C 1
ATOM 3298 O O . ALA B 1 187 ? -1.464 -26.094 -3.736 1 98.38 187 ALA B O 1
ATOM 3299 N N . TRP B 1 188 ? -0.825 -24.641 -2.178 1 98.62 188 TRP B N 1
ATOM 3300 C CA . TRP B 1 188 ? -1.49 -23.516 -2.828 1 98.62 188 TRP B CA 1
ATOM 3301 C C . TRP B 1 188 ? -0.886 -23.234 -4.203 1 98.62 188 TRP B C 1
ATOM 3303 O O . TRP B 1 188 ? -1.6 -22.891 -5.141 1 98.62 188 TRP B O 1
ATOM 3313 N N . PHE B 1 189 ? 0.431 -23.375 -4.332 1 98.31 189 PHE B N 1
ATOM 3314 C CA . PHE B 1 189 ? 1.073 -23.188 -5.629 1 98.31 189 PHE B CA 1
ATOM 3315 C C . PHE B 1 189 ? 0.398 -24.047 -6.691 1 98.31 189 PHE B C 1
ATOM 3317 O O . PHE B 1 189 ? 0.003 -23.547 -7.746 1 98.31 189 PHE B O 1
ATOM 3324 N N . ASP B 1 190 ? 0.224 -25.266 -6.402 1 97.62 190 ASP B N 1
ATOM 3325 C CA . ASP B 1 190 ? -0.355 -26.219 -7.344 1 97.62 190 ASP B CA 1
ATOM 3326 C C . ASP B 1 190 ? -1.823 -25.891 -7.617 1 97.62 190 ASP B C 1
ATOM 3328 O O . ASP B 1 190 ? -2.262 -25.891 -8.766 1 97.62 190 ASP B O 1
ATOM 3332 N N . ASP B 1 191 ? -2.562 -25.688 -6.539 1 98.19 191 ASP B N 1
ATOM 3333 C CA . ASP B 1 191 ? -3.984 -25.375 -6.672 1 98.19 191 ASP B CA 1
ATOM 3334 C C . ASP B 1 191 ? -4.195 -24.141 -7.539 1 98.19 191 ASP B C 1
ATOM 3336 O O . ASP B 1 191 ? -5.07 -24.125 -8.406 1 98.19 191 ASP B O 1
ATOM 3340 N N . PHE B 1 192 ? -3.416 -23.125 -7.273 1 98.56 192 PHE B N 1
ATOM 3341 C CA . PHE B 1 192 ? -3.551 -21.859 -7.98 1 98.56 192 PHE B CA 1
ATOM 3342 C C . PHE B 1 192 ? -3.234 -22.031 -9.461 1 98.56 192 PHE B C 1
ATOM 3344 O O . PHE B 1 192 ? -3.971 -21.531 -10.32 1 98.56 192 PHE B O 1
ATOM 3351 N N . LEU B 1 193 ? -2.164 -22.75 -9.805 1 97.94 193 LEU B N 1
ATOM 3352 C CA . LEU B 1 193 ? -1.726 -22.922 -11.188 1 97.94 193 LEU B CA 1
ATOM 3353 C C . LEU B 1 193 ? -2.707 -23.797 -11.961 1 97.94 193 LEU B C 1
ATOM 3355 O O . LEU B 1 193 ? -2.725 -23.766 -13.188 1 97.94 193 LEU B O 1
ATOM 3359 N N . ASP B 1 194 ? -3.518 -24.484 -11.242 1 97.38 194 ASP B N 1
ATOM 3360 C CA . ASP B 1 194 ? -4.453 -25.422 -11.875 1 97.38 194 ASP B CA 1
ATOM 3361 C C . ASP B 1 194 ? -5.77 -24.719 -12.211 1 97.38 194 ASP B C 1
ATOM 3363 O O . ASP B 1 194 ? -6.629 -25.297 -12.875 1 97.38 194 ASP B O 1
ATOM 3367 N N . VAL B 1 195 ? -5.977 -23.578 -11.719 1 97.94 195 VAL B N 1
ATOM 3368 C CA . VAL B 1 195 ? -7.18 -22.812 -12.047 1 97.94 195 VAL B CA 1
ATOM 3369 C C . VAL B 1 195 ? -7.164 -22.438 -13.531 1 97.94 195 VAL B C 1
ATOM 3371 O O . VAL B 1 195 ? -6.168 -21.906 -14.031 1 97.94 195 VAL B O 1
ATOM 3374 N N . ASP B 1 196 ? -8.211 -22.578 -14.25 1 97.56 196 ASP B N 1
ATOM 3375 C CA . ASP B 1 196 ? -8.273 -22.438 -15.703 1 97.56 196 ASP B CA 1
ATOM 3376 C C . ASP B 1 196 ? -7.863 -21.031 -16.141 1 97.56 196 ASP B C 1
ATOM 3378 O O . ASP B 1 196 ? -7.027 -20.891 -17.031 1 97.56 196 ASP B O 1
ATOM 3382 N N . VAL B 1 197 ? -8.43 -20.062 -15.531 1 97.56 197 VAL B N 1
ATOM 3383 C CA . VAL B 1 197 ? -8.156 -18.688 -15.945 1 97.56 197 VAL B CA 1
ATOM 3384 C C . VAL B 1 197 ? -6.684 -18.359 -15.703 1 97.56 197 VAL B C 1
ATOM 3386 O O . VAL B 1 197 ? -6.07 -17.609 -16.469 1 97.56 197 VAL B O 1
ATOM 3389 N N . VAL B 1 198 ? -6.062 -18.922 -14.648 1 98 198 VAL B N 1
ATOM 3390 C CA . VAL B 1 198 ? -4.648 -18.703 -14.344 1 98 198 VAL B CA 1
ATOM 3391 C C . VAL B 1 198 ? -3.785 -19.391 -15.406 1 98 198 VAL B C 1
ATOM 3393 O O . VAL B 1 198 ? -2.914 -18.766 -16 1 98 198 VAL B O 1
ATOM 3396 N N . LYS B 1 199 ? -4.055 -20.578 -15.688 1 95.62 199 LYS B N 1
ATOM 3397 C CA . LYS B 1 199 ? -3.303 -21.391 -16.656 1 95.62 199 LYS B CA 1
ATOM 3398 C C . LYS B 1 199 ? -3.273 -20.719 -18.016 1 95.62 199 LYS B C 1
ATOM 3400 O O . LYS B 1 199 ? -2.229 -20.672 -18.672 1 95.62 199 LYS B O 1
ATOM 3405 N N . SER B 1 200 ? -4.371 -20.234 -18.406 1 95.56 200 SER B N 1
ATOM 3406 C CA . SER B 1 200 ? -4.5 -19.672 -19.75 1 95.56 200 SER B CA 1
ATOM 3407 C C . SER B 1 200 ? -3.891 -18.266 -19.812 1 95.56 200 SER B C 1
ATOM 3409 O O . SER B 1 200 ? -3.68 -17.734 -20.906 1 95.56 200 SER B O 1
ATOM 3411 N N . SER B 1 201 ? -3.615 -17.672 -18.641 1 96.69 201 SER B N 1
ATOM 3412 C CA . SER B 1 201 ? -3.139 -16.297 -18.625 1 96.69 201 SER B CA 1
ATOM 3413 C C . SER B 1 201 ? -1.626 -16.234 -18.438 1 96.69 201 SER B C 1
ATOM 3415 O O . SER B 1 201 ? -1.01 -15.188 -18.641 1 96.69 201 SER B O 1
ATOM 3417 N N . LEU B 1 202 ? -1.051 -17.297 -18.016 1 96.38 202 LEU B N 1
ATOM 3418 C CA . LEU B 1 202 ? 0.387 -17.312 -17.781 1 96.38 202 LEU B CA 1
ATOM 3419 C C . LEU B 1 202 ? 1.162 -17.188 -19.078 1 96.38 202 LEU B C 1
ATOM 3421 O O . LEU B 1 202 ? 0.739 -17.719 -20.109 1 96.38 202 LEU B O 1
ATOM 3425 N N . PRO B 1 203 ? 2.299 -16.484 -19 1 94.25 203 PRO B N 1
ATOM 3426 C CA . PRO B 1 203 ? 3.148 -16.484 -20.203 1 94.25 203 PRO B CA 1
ATOM 3427 C C . PRO B 1 203 ? 3.736 -17.859 -20.5 1 94.25 203 PRO B C 1
ATOM 3429 O O . PRO B 1 203 ? 3.783 -18.719 -19.625 1 94.25 203 PRO B O 1
ATOM 3432 N N . PRO B 1 204 ? 4.129 -17.984 -21.766 1 94.75 204 PRO B N 1
ATOM 3433 C CA . PRO B 1 204 ? 4.781 -19.266 -22.078 1 94.75 204 PRO B CA 1
ATOM 3434 C C . PRO B 1 204 ? 6 -19.531 -21.203 1 94.75 204 PRO B C 1
ATOM 3436 O O . PRO B 1 204 ? 6.891 -18.688 -21.094 1 94.75 204 PRO B O 1
ATOM 3439 N N . LYS B 1 205 ? 5.961 -20.656 -20.641 1 94.06 205 LYS B N 1
ATOM 3440 C CA . LYS B 1 205 ? 6.953 -21.016 -19.625 1 94.06 205 LYS B CA 1
ATOM 3441 C C . LYS B 1 205 ? 8.367 -20.906 -20.188 1 94.06 205 LYS B C 1
ATOM 3443 O O . LYS B 1 205 ? 9.25 -20.328 -19.531 1 94.06 205 LYS B O 1
ATOM 3448 N N . ASP B 1 206 ? 8.609 -21.406 -21.359 1 95.38 206 ASP B N 1
ATOM 3449 C CA . ASP B 1 206 ? 9.953 -21.438 -21.953 1 95.38 206 ASP B CA 1
ATOM 3450 C C . ASP B 1 206 ? 10.453 -20.016 -22.219 1 95.38 206 ASP B C 1
ATOM 3452 O O . ASP B 1 206 ? 11.625 -19.719 -21.984 1 95.38 206 ASP B O 1
ATOM 3456 N N . LYS B 1 207 ? 9.57 -19.234 -22.734 1 95.62 207 LYS B N 1
ATOM 3457 C CA . LYS B 1 207 ? 9.945 -17.859 -23.031 1 95.62 207 LYS B CA 1
ATOM 3458 C C . LYS B 1 207 ? 10.258 -17.094 -21.75 1 95.62 207 LYS B C 1
ATOM 3460 O O . LYS B 1 207 ? 11.242 -16.359 -21.688 1 95.62 207 LYS B O 1
ATOM 3465 N N . LEU B 1 208 ? 9.453 -17.328 -20.781 1 95.62 208 LEU B N 1
ATOM 3466 C CA . LEU B 1 208 ? 9.648 -16.656 -19.5 1 95.62 208 LEU B CA 1
ATOM 3467 C C . LEU B 1 208 ? 10.938 -17.125 -18.828 1 95.62 208 LEU B C 1
ATOM 3469 O O . LEU B 1 208 ? 11.672 -16.312 -18.25 1 95.62 208 LEU B O 1
ATOM 3473 N N . TYR B 1 209 ? 11.148 -18.359 -18.938 1 95.88 209 TYR B N 1
ATOM 3474 C CA . TYR B 1 209 ? 12.367 -18.922 -18.359 1 95.88 209 TYR B CA 1
ATOM 3475 C C . TYR B 1 209 ? 13.609 -18.312 -19.016 1 95.88 209 TYR B C 1
ATOM 3477 O O . TYR B 1 209 ? 14.539 -17.906 -18.312 1 95.88 209 TYR B O 1
ATOM 3485 N N . ALA B 1 210 ? 13.617 -18.25 -20.297 1 96.38 210 ALA B N 1
ATOM 3486 C CA . ALA B 1 210 ? 14.75 -17.672 -21.031 1 96.38 210 ALA B CA 1
ATOM 3487 C C . ALA B 1 210 ? 14.945 -16.203 -20.656 1 96.38 210 ALA B C 1
ATOM 3489 O O . ALA B 1 210 ? 16.078 -15.758 -20.453 1 96.38 210 ALA B O 1
ATOM 3490 N N . PHE B 1 211 ? 13.898 -15.578 -20.562 1 94.94 211 PHE B N 1
ATOM 3491 C CA . PHE B 1 211 ? 13.938 -14.164 -20.188 1 94.94 211 PHE B CA 1
ATOM 3492 C C . PHE B 1 211 ? 14.547 -14 -18.797 1 94.94 211 PHE B C 1
ATOM 3494 O O . PHE B 1 211 ? 15.453 -13.18 -18.609 1 94.94 211 PHE B O 1
ATOM 3501 N N . ASN B 1 212 ? 14.102 -14.766 -17.859 1 95.19 212 ASN B N 1
ATOM 3502 C CA . ASN B 1 212 ? 14.555 -14.633 -16.469 1 95.19 212 ASN B CA 1
ATOM 3503 C C . ASN B 1 212 ? 15.992 -15.117 -16.312 1 95.19 212 ASN B C 1
ATOM 3505 O O . ASN B 1 212 ? 16.734 -14.578 -15.484 1 95.19 212 ASN B O 1
ATOM 3509 N N . ARG B 1 213 ? 16.297 -16.094 -17.062 1 95.69 213 ARG B N 1
ATOM 3510 C CA . ARG B 1 213 ? 17.688 -16.547 -17.047 1 95.69 213 ARG B CA 1
ATOM 3511 C C . ARG B 1 213 ? 18.625 -15.43 -17.5 1 95.69 213 ARG B C 1
ATOM 3513 O O . ARG B 1 213 ? 19.641 -15.164 -16.844 1 95.69 213 ARG B O 1
ATOM 3520 N N . ALA B 1 214 ? 18.297 -14.812 -18.594 1 94.88 214 ALA B 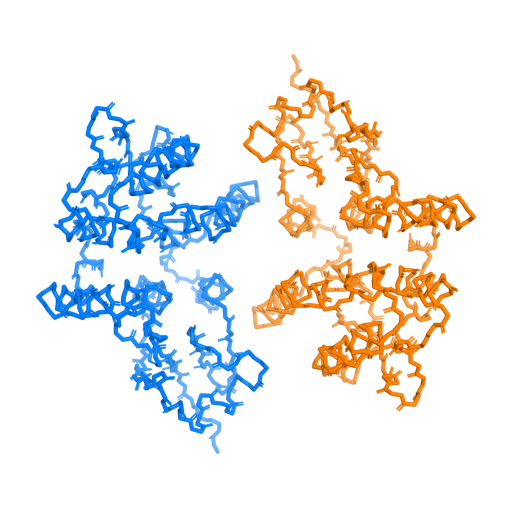N 1
ATOM 3521 C CA . ALA B 1 214 ? 19.109 -13.719 -19.141 1 94.88 214 ALA B CA 1
ATOM 3522 C C . ALA B 1 214 ? 19.172 -12.547 -18.156 1 94.88 214 ALA B C 1
ATOM 3524 O O . ALA B 1 214 ? 20.234 -11.969 -17.938 1 94.88 214 ALA B O 1
ATOM 3525 N N . ARG B 1 215 ? 18.094 -12.25 -17.609 1 92.62 215 ARG B N 1
ATOM 3526 C CA . ARG B 1 215 ? 18.016 -11.141 -16.656 1 92.62 215 ARG B CA 1
ATOM 3527 C C . ARG B 1 215 ? 18.828 -11.43 -15.406 1 92.62 215 ARG B C 1
ATOM 3529 O O . ARG B 1 215 ? 19.531 -10.547 -14.898 1 92.62 215 ARG B O 1
ATOM 3536 N N . ARG B 1 216 ? 18.703 -12.602 -14.953 1 93.5 216 ARG B N 1
ATOM 3537 C CA . ARG B 1 216 ? 19.453 -13.008 -13.773 1 93.5 216 ARG B CA 1
ATOM 3538 C C . ARG B 1 216 ? 20.953 -12.883 -14.016 1 93.5 216 ARG B C 1
ATOM 3540 O O . ARG B 1 216 ? 21.688 -12.367 -13.164 1 93.5 216 ARG B O 1
ATOM 3547 N N . GLU B 1 217 ? 21.406 -13.32 -15.156 1 92.69 217 GLU B N 1
ATOM 3548 C CA . GLU B 1 217 ? 22.828 -13.242 -15.516 1 92.69 217 GLU B CA 1
ATOM 3549 C C . GLU B 1 217 ? 23.297 -11.797 -15.586 1 92.69 217 GLU B C 1
ATOM 3551 O O . GLU B 1 217 ? 24.391 -11.469 -15.141 1 92.69 217 GLU B O 1
ATOM 3556 N N . LYS B 1 218 ? 22.469 -10.977 -16.078 1 91.38 218 LYS B N 1
ATOM 3557 C CA . LYS B 1 218 ? 22.797 -9.555 -16.172 1 91.38 218 LYS B CA 1
ATOM 3558 C C . LYS B 1 218 ? 22.922 -8.922 -14.789 1 91.38 218 LYS B C 1
ATOM 3560 O O . LYS B 1 218 ? 23.828 -8.141 -14.547 1 91.38 218 LYS B O 1
ATOM 3565 N N . LEU B 1 219 ? 22.062 -9.281 -13.922 1 89.75 219 LEU B N 1
ATOM 3566 C CA . LEU B 1 219 ? 22.031 -8.711 -12.586 1 89.75 219 LEU B CA 1
ATOM 3567 C C . LEU B 1 219 ? 23.219 -9.195 -11.758 1 89.75 219 LEU B C 1
ATOM 3569 O O . LEU B 1 219 ? 23.75 -8.445 -10.945 1 89.75 219 LEU B O 1
ATOM 3573 N N .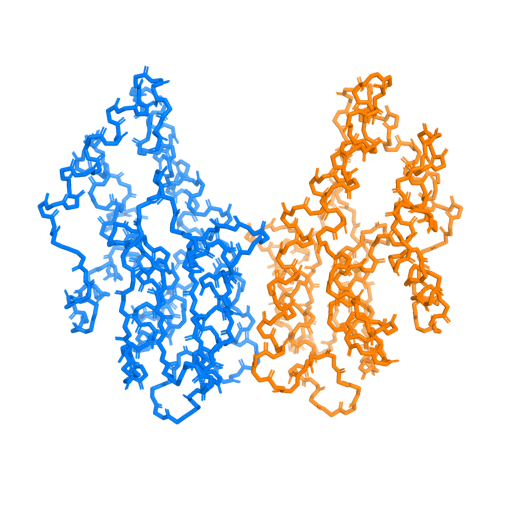 GLN B 1 220 ? 23.656 -10.352 -12.008 1 88.88 220 GLN B N 1
ATOM 3574 C CA . GLN B 1 220 ? 24.781 -10.914 -11.273 1 88.88 220 GLN B CA 1
ATOM 3575 C C . GLN B 1 220 ? 26.109 -10.352 -11.789 1 88.88 220 GLN B C 1
ATOM 3577 O O . GLN B 1 220 ? 27.078 -10.281 -11.047 1 88.88 220 GLN B O 1
ATOM 3582 N N . SER B 1 221 ? 26.094 -9.992 -12.977 1 86.06 221 SER B N 1
ATOM 3583 C CA . SER B 1 221 ? 27.297 -9.445 -13.57 1 86.06 221 SER B CA 1
ATOM 3584 C C . SER B 1 221 ? 27.438 -7.957 -13.273 1 86.06 221 SER B C 1
ATOM 3586 O O . SER B 1 221 ? 28.469 -7.352 -13.562 1 86.06 221 SER B O 1
ATOM 3588 N N . GLY B 1 222 ? 26.516 -7.418 -12.5 1 72.19 222 GLY B N 1
ATOM 3589 C CA . GLY B 1 222 ? 26.531 -6 -12.18 1 72.19 222 GLY B CA 1
ATOM 3590 C C . GLY B 1 222 ? 25.984 -5.137 -13.305 1 72.19 222 GLY B C 1
ATOM 3591 O O . GLY B 1 222 ? 26.109 -3.908 -13.266 1 72.19 222 GLY B O 1
ATOM 3592 N N . GLN B 1 223 ? 25.594 -5.715 -14.375 1 62.25 223 GLN B N 1
ATOM 3593 C CA . GLN B 1 223 ? 25.062 -4.93 -15.484 1 62.25 223 GLN B CA 1
ATOM 3594 C C . GLN B 1 223 ? 23.609 -4.539 -15.219 1 62.25 223 GLN B C 1
ATOM 3596 O O . GLN B 1 223 ? 22.844 -5.328 -14.664 1 62.25 223 GLN B O 1
ATOM 3601 N N . LYS B 1 224 ? 23.469 -3.363 -15.039 1 51.44 224 LYS B N 1
ATOM 3602 C CA . LYS B 1 224 ? 22.156 -2.775 -14.789 1 51.44 224 LYS B CA 1
ATOM 3603 C C . LYS B 1 224 ? 21.125 -3.303 -15.781 1 51.44 224 LYS B C 1
ATOM 3605 O O . LYS B 1 224 ? 21.391 -3.379 -16.984 1 51.44 224 LYS B O 1
ATOM 3610 N N . ALA B 1 225 ? 20.156 -4.094 -15.477 1 44.38 225 ALA B N 1
ATOM 3611 C CA . ALA B 1 225 ? 19.016 -4.484 -16.312 1 44.38 225 ALA B CA 1
ATOM 3612 C C . ALA B 1 225 ? 18.391 -3.27 -16.984 1 44.38 225 ALA B C 1
ATOM 3614 O O . ALA B 1 225 ? 17.797 -2.424 -16.328 1 44.38 225 ALA B O 1
ATOM 3615 N N . HIS B 1 226 ? 18.75 -2.654 -18.109 1 35.12 226 HIS B N 1
ATOM 3616 C CA . HIS B 1 226 ? 18.016 -1.577 -18.781 1 35.12 226 HIS B CA 1
ATOM 3617 C C . HIS B 1 226 ? 16.625 -2.021 -19.172 1 35.12 226 HIS B C 1
ATOM 3619 O O . HIS B 1 226 ? 16.406 -3.193 -19.5 1 35.12 226 HIS B O 1
#

Nearest PDB structures (foldseek):
  5j4u-assembly1_A-2  TM=9.333E-01  e=4.266E-20  Populus trichocarpa
  4chs-assembly1_B  TM=9.363E-01  e=3.056E-19  Glycine max
  5g5a-assembly2_D  TM=9.198E-01  e=2.637E-19  Arabidopsis thaliana
  5j5n-assembly1_B  TM=9.339E-01  e=6.395E-19  Populus trichocarpa
  4top-assembly1_A  TM=9.293E-01  e=9.026E-19  Glycine max

Foldseek 3Di:
DQPAFKEWEDAQLDLLSLLLLLLCVQLPGDYHYHHADPVDGDPVLCVQPVDPSDDTWMAHSNHIDDDSLRNSVCSCVVRVDGGHFADPDPVRNVVLVVLLCLCVPPLCVLLVQCLQDADPSNVVSLVSNLVSVVVSLVCCPPALESSHPDHHSNCSSNVCCLLVVVLSCVLHVHDNDDCVRRNSVNSSSVVSCPDPSNVVSHPDSVVNSVVSNVVNVCSNVVNDPD/DQPAFKEWEDAQLDLLSLLLLLLCVQLPGDYHYHHADPVDGDPVLCVQPVDPSDDTWMAHSNHIDDDSLRNSVCSCVVRVDGGHAADPDPVRNVVLVVLLCLCVPPLCVLLVQCLQDADPSNVVSLVSNLVSVQVSLVCCPPALESSHPDHHSNCSSNVCCLLVVVLSCVLHVHDNDDCVRRNSVNSSSVVSCPDPSNVVSHPDSVVNSVVSNVVNVCSNVVNDPD

Solvent-accessible surface area (backbone atoms only — not comparable to full-atom values): 24386 Å² total; per-residue (Å²): 125,76,57,78,53,37,36,36,38,24,35,83,83,38,61,50,28,47,32,37,50,51,47,35,55,63,54,66,52,78,66,45,78,41,75,53,44,87,75,60,65,48,69,65,55,39,65,62,28,68,84,80,62,58,73,22,30,40,29,53,58,73,41,61,39,50,50,42,75,42,41,38,53,31,53,40,58,71,45,72,64,80,58,68,40,63,62,85,51,46,66,55,37,35,50,41,51,41,49,44,49,44,41,67,68,45,41,49,62,31,44,48,43,36,57,49,43,59,72,70,55,21,56,52,21,36,53,49,24,37,56,51,47,54,62,55,39,62,63,32,67,96,38,70,28,64,55,31,91,48,77,19,50,46,35,40,68,52,52,48,44,52,61,50,51,53,49,38,21,64,76,65,72,54,82,66,69,37,70,86,83,31,40,67,52,38,52,29,33,55,57,53,56,64,35,65,72,48,50,74,63,53,63,60,62,68,61,50,48,52,51,50,51,54,49,36,53,34,51,56,70,68,41,77,82,111,126,75,59,78,53,38,36,37,39,24,37,82,84,37,59,50,27,46,32,39,51,50,48,34,55,62,53,66,53,76,65,46,79,42,76,51,43,87,76,60,67,49,69,63,55,39,67,61,29,68,82,80,60,61,73,22,29,41,30,53,58,74,40,61,38,52,51,42,73,42,41,38,52,32,53,40,58,70,46,71,64,80,57,69,39,64,62,85,50,46,66,56,36,34,49,41,53,41,50,44,49,44,41,66,67,44,41,49,62,31,44,48,42,35,55,51,42,60,73,70,55,21,57,52,22,37,53,49,25,38,56,49,47,54,61,55,39,60,65,33,67,97,38,70,28,63,56,31,91,49,75,19,51,45,35,41,68,52,53,48,45,51,61,50,51,52,49,38,22,63,76,65,70,54,80,66,71,36,72,86,82,32,41,66,52,40,52,30,34,55,57,53,57,65,35,66,73,48,52,74,64,51,62,60,63,67,61,51,48,52,51,49,51,54,50,35,54,33,52,60,70,67,43,75,82,112

InterPro domains:
  IPR004045 Glutathione S-transferase, N-terminal [PF02798] (6-77)
  IPR004045 Glutathione S-transferase, N-terminal [PS50404] (4-83)
  IPR004046 Glutathione S-transferase, C-terminal [PF00043] (108-192)
  IPR010987 Glutathione S-transferase, C-terminal-like [PS50405] (89-211)
  IPR036249 Thioredoxin-like superfamily [SSF52833] (6-107)
  IPR036282 Glutathione S-transferase, C-terminal domain superfamily [SSF47616] (77-218)
  IPR040079 Glutathione transferase family [SFLDS00019] (2-223)
  IPR045073 Glutathione S-transferase Omega/Tau-like [PTHR11260] (9-210)
  IPR045073 Glutathione S-transferase Omega/Tau-like [SFLDG01152] (2-223)
  IPR045074 Glutathione S-transferases Tau, C-terminal alpha-helical domain, plant [cd03185] (90-215)

Sequence (452 aa):
MGEKGVKLFGTWVSPFSLRVELALKLKGVEYEFMDEDLQNKSQELLHYNPITKKIPVLVHNAKPLAESTVIIEYVDEAWPTGYRIMPQDPFEKAQARFWAHFIDDKCLKAVFPVYTSTGEELNKAVKEAQETLKALEKALEGKKFFSGEAIGYLDIVAGWMPYLIRMTEELAGVTVVDAGTLPLLNAWFDDFLDVDVVKSSLPPKDKLYAFNRARREKLQSGQKAHMGEKGVKLFGTWVSPFSLRVELALKLKGVEYEFMDEDLQNKSQELLHYNPITKKIPVLVHNAKPLAESTVIIEYVDEAWPTGYRIMPQDPFEKAQARFWAHFIDDKCLKAVFPVYTSTGEELNKAVKEAQETLKALEKALEGKKFFSGEAIGYLDIVAGWMPYLIRMTEELAGVTVVDAGTLPLLNAWFDDFLDVDVVKSSLPPKDKLYAFNRARREKLQSGQKAH

=== Feature glossary ===
Feature key, reading from the visual/contextual features back to the raw sequence:

Rendered structure images. Structure images are PyMOL renders from six orthogonal camera directions. Cartoon representation draws helices as coils and strands as arrows; sticks shows the backbone as bonds; surface shows the solvent-excluded envelope. Rainbow coloring maps sequence position to hue (blue→red, N→C); chain coloring assigns a distinct color per polypeptide.

Contact-map, Ramachandran, and PAE plots. Three diagnostic plots accompany the record. The Cα contact map visualizes the tertiary structure as a 2D adjacency matrix (8 Å cutoff, sequence-local contacts suppressed). The Ramachandran plot shows the distribution of backbone (φ, ψ) torsions, with points in the α and β basins reflecting secondary structure content. The PAE plot shows AlphaFold's inter-residue confidence as a color matrix.

InterPro / GO / CATH / organism. The annotation block draws on four external resources. InterPro: which protein families and domains the sequence belongs to. GO: standardized terms for what the protein does, what process it participates in, and where in the cell it acts. CATH: which structural fold it has in the CATH hierarchy. Organism: the species of origin.

Nearest PDB structures. Structural nearest neighbors (via Foldseek easy-search vs the PDB). Reported per hit: target PDB id, E-value, and alignment TM-score. A TM-score above ~0.5 is the conventional threshold for 'same fold'.

Predicted aligned error. Predicted aligned error is AlphaFold's pairwise confidence. Unlike pLDDT (per-residue), PAE is per-residue-pair and captures whether two parts of the structure are correctly placed relative to each other. Units are ångströms of expected positional error.

Solvent-accessible surface area. SASA measures how much of the protein is reachable by solvent. It is computed by rolling a water-sized probe over the atomic surface and summing the exposed area (Å²). Per-residue SASA distinguishes core (buried, low SASA) from surface (exposed, high SASA) residues; total SASA is a whole-molecule size measure.

B-factor. Crystallographic B-factors measure how much each atom's electron density is smeared out, in Å². They rise in mobile loops and surface residues and fall in the buried interior. In AlphaFold models this column is repurposed to hold pLDDT instead.

pLDDT. For AlphaFold models, the B-factor field carries pLDDT — the model's own estimate of local accuracy on a 0–100 scale. Regions with pLDDT<50 should be treated as essentially unmodeled; they often correspond to intrinsically disordered segments.

Backbone torsions (φ/ψ). φ (phi) and ψ (psi) are the two rotatable backbone dihedrals per residue: φ is the C(i-1)–N–Cα–C torsion, ψ is the N–Cα–C–N(i+1) torsion, both in degrees on (−180°, 180°]. α-helical residues cluster near (−60°, −45°); β-strand residues near (−120°, +130°). A Ramachandran plot is simply a scatter of (φ, ψ) for every residue.

Radius of gyration, Cα contacts, bounding box. Radius of gyration (Rg) is the root-mean-square distance of Cα atoms from their centroid — a single number for overall size and compactness. A globular domain of N residues has Rg ≈ 2.2·N^0.38 Å; an extended or disordered chain has a much larger Rg. The Cα contact count is the number of residue pairs whose Cα atoms are within 8 Å and are more than four positions apart in sequence — a standard proxy for tertiary packing density. The bounding box is the smallest axis-aligned box enclosing all Cα atoms.

Secondary structure (3-state, P-SEA). Three-state secondary structure (P-SEA) collapses the eight DSSP classes into helix (a), strand (b), and coil (c). P-SEA assigns these from Cα geometry alone — distances and angles — without requiring backbone oxygens, so it works on any Cα trace.

Secondary structure (8-state, DSSP). Secondary structure is the local, repeating backbone conformation. DSSP classifies it into eight states by reading the hydrogen-bond network: three helix types (H, G, I), two β types (E, B), two non-regular types (T, S), and unstructured coil (-).

Foldseek 3Di. The Foldseek 3Di string encodes local tertiary geometry as a 20-letter alphabet — one character per residue — derived from the relative positions of nearby Cα atoms. Unlike the amino-acid sequence, 3Di is a direct function of the 3D structure, so two proteins with the same fold have similar 3Di strings even at low sequence identity.

mmCIF coordinates. Structure coordinates are given as an mmCIF _atom_site loop: one row per atom with element, residue name, chain id, sequence number, and x/y/z position in Å. Only the four main-chain atoms per residue are included here; side chains are omitted to keep the record compact.

Sequence. This is the polypeptide sequence — one letter per residue, N-terminus first. Length ranges from a few dozen residues for small domains to over a thousand for large multi-domain proteins.